Protein AF-0000000066932963 (afdb_homodimer)

Solvent-accessible surface area (backbone atoms only — not comparable to full-atom values): 20801 Å² total; per-residue (Å²): 130,80,77,74,59,51,50,72,52,26,69,69,70,72,72,67,89,48,69,66,39,40,51,54,48,50,48,55,63,64,30,70,66,44,47,55,47,68,68,34,85,58,36,46,62,26,21,72,62,63,48,47,53,71,89,55,20,58,32,15,28,71,58,21,58,42,40,30,86,37,24,34,43,48,87,43,43,34,33,39,27,64,70,16,48,26,24,40,33,44,41,40,38,28,42,22,37,5,62,49,93,52,27,44,20,68,29,56,52,46,28,53,47,54,52,49,36,46,64,12,27,23,60,53,35,93,82,46,52,64,42,70,39,32,43,38,36,40,48,70,44,90,44,62,33,66,40,53,35,29,38,42,25,33,37,77,45,73,58,86,56,32,35,32,22,39,34,35,36,24,42,61,79,50,58,90,96,49,70,62,49,71,24,35,37,38,38,34,35,32,35,38,57,90,60,42,66,56,49,50,52,53,55,52,66,72,98,129,81,79,74,59,52,50,72,52,27,68,68,68,72,72,67,89,47,70,66,40,40,52,52,48,51,48,54,65,64,30,69,66,45,48,54,48,69,70,35,87,59,36,46,61,26,22,72,62,63,48,48,53,72,88,56,20,59,31,15,28,72,57,21,58,42,39,30,88,38,22,33,44,48,86,44,43,35,33,38,27,67,68,15,47,26,24,41,34,43,39,42,38,28,42,23,37,4,63,49,94,54,28,43,19,67,27,56,52,46,27,53,49,54,52,49,36,44,65,13,28,24,60,52,36,93,81,46,51,64,42,69,39,32,44,36,37,40,49,70,44,89,44,63,33,67,41,52,34,30,38,40,25,33,38,76,45,74,57,86,56,34,34,31,20,37,35,36,36,24,43,61,78,52,58,90,95,50,69,64,49,72,24,34,35,37,39,35,34,32,34,38,57,91,60,43,68,55,50,51,52,54,55,53,66,72,98

InterPro domains:
  IPR006683 Thioesterase domain [PF03061] (102-162)
  IPR029069 HotDog domain superfamily [SSF54637] (10-192)
  IPR052061 Post-transcriptional expression and antimicrobial biosynthesis protein [PTHR47260] (10-200)

Sequence (414 aa):
MGSMPSDAETLELYSPDNDFAREVDEHIKNCALAQSLRANPDFVESRPHLKIPEELRSHNLTAGTLAGPGMIVVPPYYFNEKGGKSMVQIFYVGTDVSGHPGIVHGGFLATMLDEGLARCAFPAMQNKVGVTANLNINYLKPTMAGQFLVLRAKTTKVEGRKAWAEGWIESLEVAEGEEPVKLVEASALFVEPKHAKVLKSLYRVTTMGSMPSDAETLELYSPDNDFAREVDEHIKNCALAQSLRANPDFVESRPHLKIPEELRSHNLTAGTLAGPGMIVVPPYYFNEKGGKSMVQIFYVGTDVSGHPGIVHGGFLATMLDEGLARCAFPAMQNKVGVTANLNINYLKPTMAGQFLVLRAKTTKVEGRKAWAEGWIESLEVAEGEEPVKLVEASALFVEPKHAKVLKSLYRVTT

Radius of gyration: 21.41 Å; Cα contacts (8 Å, |Δi|>4): 947; chains: 2; bounding box: 57×60×49 Å

Foldseek 3Di:
DDDQDDQVRQVVQDDAPDDVLVVQVVCQCPPPVNVVLVPDPQKGKGQNLSSDDPVCQCVPVVSHVQEPPQGQNTRWIKIAGPLLFKIKIKTAGGQPQCPPGQFHDVVSVQVVLLVRQLQSWLSNAPLSDWDWPDKFKDFDATDGHGAMKMKMKGWDDDDHQKTKMKIFMWGPDDPVVDDTDTGMIMMTMIGQDPCSVVVSVVVVVVD/DDDQDDQVRQVVQDDAPDDVLVVQVVCQCPPPVNVVLVPDPQKGKGQNLSSDDPVCQCVPVVSHVQEPPQGQNTRWIKIAGPLLFKIKIKTAGGQPQCPPGQFHDVVSVQVVLLVRQLQSWLSNAPLSDWDWPDKFKDFDATDGHGAMKMKMKGWDDDDHQKTKMKIFMWGPDDPVVDDTDTGMIMMTMIGQDPCSVVVSVVVVVVD

Nearest PDB structures (foldseek):
  4ord-assembly1_A  TM=8.844E-01  e=3.166E-07  Danio rerio
  2h4u-assembly1_A  TM=8.742E-01  e=4.080E-07  Homo sapiens
  4k02-assembly1_A  TM=8.615E-01  e=3.758E-06  Arabidopsis thaliana
  3f5o-assembly1_B  TM=8.769E-01  e=4.545E-06  Homo sapiens
  2eis-assembly1_A  TM=8.668E-01  e=5.160E-06  Thermus thermophilus HB8

Secondary structure (DSSP, 8-state):
------HHHHTTT---SSHHHHHHHHHHHHSHHHHHHHH-TTEEEE-GGGGS-HHHHTTBIIIIITBSTTSB-SPPEEEEEGGGSEEEEEEEE-STTEEETTEE-HHHHHHHHHHHHHHHHGGGSTTS--EEEEEEEEE-S--BSSEEEEEEEEEEEEETTEEEEEEEEEES---TTPPPPEEEEEEEEEE--TTHHHHHHHHHS--/------HHHHTTT---SSHHHHHHHHHHHHSHHHHHHHH-TTEEEE-GGGGS-HHHHTTBIIIIITBSTTSB-SPPEEEEEGGGSEEEEEEEE-STTEEETTEE-HHHHHHHHHHHHHHHHGGGSTTS--EEEEEEEEE-S--BSSEEEEEEEEEEEEETTEEEEEEEEEES---TTPPPPEEEEEEEEEE--TTHHHHHHHHHTT-

pLDDT: mean 93.15, std 13.11, range [25.98, 99.0]

Structure (mmCIF, N/CA/C/O backbone):
data_AF-0000000066932963-model_v1
#
loop_
_entity.id
_entity.type
_entity.pdbx_description
1 polymer 'Thioesterase domain-containing protein'
#
loop_
_atom_site.group_PDB
_atom_site.id
_atom_site.type_symbol
_atom_site.label_atom_id
_atom_site.label_alt_id
_atom_site.label_comp_id
_atom_site.label_asym_id
_atom_site.label_entity_id
_atom_site.label_seq_id
_atom_site.pdbx_PDB_ins_code
_atom_site.Cartn_x
_atom_site.Cartn_y
_atom_site.Cartn_z
_atom_site.occupancy
_atom_site.B_iso_or_equiv
_atom_site.auth_seq_id
_atom_site.auth_comp_id
_atom_site.auth_asym_id
_atom_site.auth_atom_id
_atom_site.pdbx_PDB_model_num
ATOM 1 N N . MET A 1 1 ? -20.969 5.715 24.125 1 36.47 1 MET A N 1
ATOM 2 C CA . MET A 1 1 ? -20.078 5.676 22.969 1 36.47 1 MET A CA 1
ATOM 3 C C . MET A 1 1 ? -19.438 7.039 22.734 1 36.47 1 MET A C 1
ATOM 5 O O . MET A 1 1 ? -20.141 8.031 22.531 1 36.47 1 MET A O 1
ATOM 9 N N . GLY A 1 2 ? -18.422 7.379 23.406 1 50.88 2 GLY A N 1
ATOM 10 C CA . GLY A 1 2 ? -17.938 8.75 23.5 1 50.88 2 GLY A CA 1
ATOM 11 C C . GLY A 1 2 ? -17.797 9.422 22.156 1 50.88 2 GLY A C 1
ATOM 12 O O . GLY A 1 2 ? -17.719 8.758 21.125 1 50.88 2 GLY A O 1
ATOM 13 N N . SER A 1 3 ? -18.109 10.727 21.969 1 74.5 3 SER A N 1
ATOM 14 C CA . SER A 1 3 ? -18.094 11.531 20.766 1 74.5 3 SER A CA 1
ATOM 15 C C . SER A 1 3 ? -16.734 11.461 20.078 1 74.5 3 SER A C 1
ATOM 17 O O . SER A 1 3 ? -15.719 11.188 20.734 1 74.5 3 SER A O 1
ATOM 19 N N . MET A 1 4 ? -16.625 11.273 18.703 1 86.94 4 MET A N 1
ATOM 20 C CA . MET A 1 4 ? -15.406 11.336 17.906 1 86.94 4 MET A CA 1
ATOM 21 C C . MET A 1 4 ? -14.562 12.547 18.312 1 86.94 4 MET A C 1
ATOM 23 O O . MET A 1 4 ? -15.07 13.664 18.406 1 86.94 4 MET A O 1
ATOM 27 N N . PRO A 1 5 ? -13.305 12.359 18.703 1 94.19 5 PRO A N 1
ATOM 28 C CA . PRO A 1 5 ? -12.445 13.492 19.062 1 94.19 5 PRO A CA 1
ATOM 29 C C . PRO A 1 5 ? -12.383 14.562 17.984 1 94.19 5 PRO A C 1
ATOM 31 O O . PRO A 1 5 ? -12.43 14.242 16.781 1 94.19 5 PRO A O 1
ATOM 34 N N . SER A 1 6 ? -12.344 15.797 18.406 1 95.44 6 SER A N 1
ATOM 35 C CA . SER A 1 6 ? -12.078 16.906 17.484 1 95.44 6 SER A CA 1
ATOM 36 C C . SER A 1 6 ? -10.641 16.875 16.984 1 95.44 6 SER A C 1
ATOM 38 O O . SER A 1 6 ? -9.812 16.109 17.5 1 95.44 6 SER A O 1
ATOM 40 N N . ASP A 1 7 ? -10.328 17.688 15.953 1 96.31 7 ASP A N 1
ATOM 41 C CA . ASP A 1 7 ? -8.961 17.812 15.461 1 96.31 7 ASP A CA 1
ATOM 42 C C . ASP A 1 7 ? -8.008 18.219 16.594 1 96.31 7 ASP A C 1
ATOM 44 O O . ASP A 1 7 ? -6.961 17.594 16.781 1 96.31 7 ASP A O 1
ATOM 48 N N . ALA A 1 8 ? -8.414 19.219 17.359 1 96.75 8 ALA A N 1
ATOM 49 C CA . ALA A 1 8 ? -7.582 19.719 18.453 1 96.75 8 ALA A CA 1
ATOM 50 C C . ALA A 1 8 ? -7.375 18.641 19.516 1 96.75 8 ALA A C 1
ATOM 52 O O . ALA A 1 8 ? -6.273 18.484 20.047 1 96.75 8 ALA A O 1
ATOM 53 N N . GLU A 1 9 ? -8.359 17.844 19.781 1 97.31 9 GLU A N 1
ATOM 54 C CA . GLU A 1 9 ? -8.289 16.797 20.797 1 97.31 9 GLU A CA 1
ATOM 55 C C . GLU A 1 9 ? -7.34 15.68 20.375 1 97.31 9 GLU A C 1
ATOM 57 O O . GLU A 1 9 ? -6.676 15.07 21.219 1 97.31 9 GLU A O 1
ATOM 62 N N . THR A 1 10 ? -7.266 15.406 19.062 1 97.81 10 THR A N 1
ATOM 63 C CA . THR A 1 10 ? -6.414 14.32 18.594 1 97.81 10 THR A CA 1
ATOM 64 C C . THR A 1 10 ? -4.949 14.609 18.906 1 97.81 10 THR A C 1
ATOM 66 O O . THR A 1 10 ? -4.145 13.688 19.047 1 97.81 10 THR A O 1
ATOM 69 N N . LEU A 1 11 ? -4.57 15.883 19.047 1 97.62 11 LEU A N 1
ATOM 70 C CA . LEU A 1 11 ? -3.186 16.281 19.266 1 97.62 11 LEU A CA 1
ATOM 71 C C . LEU A 1 11 ? -2.746 15.922 20.688 1 97.62 11 LEU A C 1
ATOM 73 O O . LEU A 1 11 ? -1.549 15.906 20.984 1 97.62 11 LEU A O 1
ATOM 77 N N . GLU A 1 12 ? -3.725 15.531 21.516 1 96.81 12 GLU A N 1
ATOM 78 C CA . GLU A 1 12 ? -3.436 15.258 22.922 1 96.81 12 GLU A CA 1
ATOM 79 C C . GLU A 1 12 ? -3.588 13.773 23.25 1 96.81 12 GLU A C 1
ATOM 81 O O . GLU A 1 12 ? -3.334 13.352 24.375 1 96.81 12 GLU A O 1
ATOM 86 N N . LEU A 1 13 ? -3.973 13.023 22.25 1 96.25 13 LEU A N 1
ATOM 87 C CA . LEU A 1 13 ? -4.383 11.648 22.516 1 96.25 13 LEU A CA 1
ATOM 88 C C . LEU A 1 13 ? -3.184 10.703 22.469 1 96.25 13 LEU A C 1
ATOM 90 O O . LEU A 1 13 ? -3.238 9.594 23 1 96.25 13 LEU A O 1
ATOM 94 N N . TYR A 1 14 ? -2.125 11.102 21.781 1 96.81 14 TYR A N 1
ATOM 95 C CA . TYR A 1 14 ? -0.984 10.219 21.594 1 96.81 14 TYR A CA 1
ATOM 96 C C . TYR A 1 14 ? 0.05 10.414 22.688 1 96.81 14 TYR A C 1
ATOM 98 O O . TYR A 1 14 ? 0.405 11.555 23.016 1 96.81 14 TYR A O 1
ATOM 106 N N . SER A 1 15 ? 0.501 9.312 23.266 1 96 15 SER A N 1
ATOM 107 C CA . SER A 1 15 ? 1.635 9.273 24.188 1 96 15 SER A CA 1
ATOM 108 C C . SER A 1 15 ? 2.67 8.242 23.75 1 96 15 SER A C 1
ATOM 110 O O . SER A 1 15 ? 2.35 7.062 23.594 1 96 15 SER A O 1
ATOM 112 N N . PRO A 1 16 ? 3.885 8.719 23.516 1 96.56 16 PRO A N 1
ATOM 113 C CA . PRO A 1 16 ? 4.914 7.762 23.094 1 96.56 16 PRO A CA 1
ATOM 114 C C . PRO A 1 16 ? 5.152 6.664 24.125 1 96.56 16 PRO A C 1
ATOM 116 O O . PRO A 1 16 ? 5.105 6.922 25.328 1 96.56 16 PRO A O 1
ATOM 119 N N . ASP A 1 17 ? 5.387 5.484 23.625 1 93.75 17 ASP A N 1
ATOM 120 C CA . ASP A 1 17 ? 5.531 4.355 24.531 1 93.75 17 ASP A CA 1
ATOM 121 C C . ASP A 1 17 ? 6.996 3.957 24.688 1 93.75 17 ASP A C 1
ATOM 123 O O . ASP A 1 17 ? 7.312 2.957 25.344 1 93.75 17 ASP A O 1
ATOM 127 N N . ASN A 1 18 ? 7.941 4.621 24.078 1 96.56 18 ASN A N 1
ATOM 128 C CA . ASN A 1 18 ? 9.383 4.434 24.203 1 96.56 18 ASN A CA 1
ATOM 129 C C . ASN A 1 18 ? 10.148 5.707 23.859 1 96.56 18 ASN A C 1
ATOM 131 O O . ASN A 1 18 ? 9.562 6.672 23.359 1 96.56 18 ASN A O 1
ATOM 135 N N . ASP A 1 19 ? 11.43 5.742 24.125 1 97.56 19 ASP A N 1
ATOM 136 C CA . ASP A 1 19 ? 12.258 6.934 23.969 1 97.56 19 ASP A CA 1
ATOM 137 C C . ASP A 1 19 ? 12.383 7.336 22.5 1 97.56 19 ASP A C 1
ATOM 13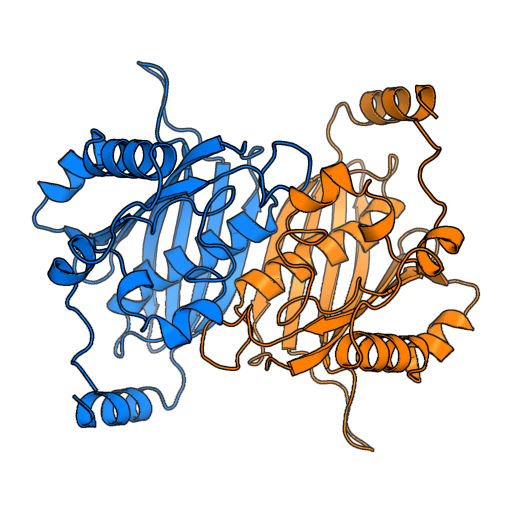9 O O . ASP A 1 19 ? 12.352 8.523 22.172 1 97.56 19 ASP A O 1
ATOM 143 N N . PHE A 1 20 ? 12.555 6.375 21.688 1 98 20 PHE A N 1
ATOM 144 C CA . PHE A 1 20 ? 12.711 6.688 20.266 1 98 20 PHE A CA 1
ATOM 145 C C . PHE A 1 20 ? 11.461 7.355 19.719 1 98 20 PHE A C 1
ATOM 147 O O . PHE A 1 20 ? 11.547 8.367 19.016 1 98 20 PHE A O 1
ATOM 154 N N . ALA A 1 21 ? 10.305 6.805 20 1 98.31 21 ALA A N 1
ATOM 155 C CA . ALA A 1 21 ? 9.039 7.387 19.562 1 98.31 21 ALA A CA 1
ATOM 156 C C . ALA A 1 21 ? 8.891 8.812 20.094 1 98.31 21 ALA A C 1
ATOM 158 O O . ALA A 1 21 ? 8.391 9.695 19.375 1 98.31 21 ALA A O 1
ATOM 159 N N . ARG A 1 22 ? 9.25 9 21.312 1 98.31 22 ARG A N 1
ATOM 160 C CA . ARG A 1 22 ? 9.203 10.344 21.891 1 98.31 22 ARG A CA 1
ATOM 161 C C . ARG A 1 22 ? 10.078 11.312 21.094 1 98.31 22 ARG A C 1
ATOM 163 O O . ARG A 1 22 ? 9.656 12.43 20.781 1 98.31 22 ARG A O 1
ATOM 170 N N . GLU A 1 23 ? 11.266 10.852 20.797 1 98.38 23 GLU A N 1
ATOM 171 C CA . GLU A 1 23 ? 12.195 11.68 20.031 1 98.38 23 GLU A CA 1
ATOM 172 C C . GLU A 1 23 ? 11.633 12.008 18.656 1 98.38 23 GLU A C 1
ATOM 174 O O . GLU A 1 23 ? 11.711 13.148 18.188 1 98.38 23 GLU A O 1
ATOM 179 N N . VAL A 1 24 ? 11.109 11.008 18 1 98.44 24 VAL A N 1
ATOM 180 C CA . VAL A 1 24 ? 10.523 11.18 16.672 1 98.44 24 VAL A CA 1
ATOM 181 C C . VAL A 1 24 ? 9.359 12.172 16.75 1 98.44 24 VAL A C 1
ATOM 183 O O . VAL A 1 24 ? 9.289 13.109 15.953 1 98.44 24 VAL A O 1
ATOM 186 N N . ASP A 1 25 ? 8.5 11.969 17.719 1 98.62 25 ASP A N 1
ATOM 187 C CA . ASP A 1 25 ? 7.32 12.812 17.875 1 98.62 25 ASP A CA 1
ATOM 188 C C . ASP A 1 25 ? 7.715 14.266 18.141 1 98.62 25 ASP A C 1
ATOM 190 O O . ASP A 1 25 ? 7.156 15.188 17.547 1 98.62 25 ASP A O 1
ATOM 194 N N . GLU A 1 26 ? 8.641 14.469 19 1 98.31 26 GLU A N 1
ATOM 195 C CA . GLU A 1 26 ? 9.102 15.812 19.344 1 98.31 26 GLU A CA 1
ATOM 196 C C . GLU A 1 26 ? 9.758 16.5 18.156 1 98.31 26 GLU A C 1
ATOM 198 O O . GLU A 1 26 ? 9.594 17.703 17.953 1 98.31 26 GLU A O 1
ATOM 203 N N . HIS A 1 27 ? 10.531 15.68 17.422 1 98.19 27 HIS A N 1
ATOM 204 C CA . HIS A 1 27 ? 11.172 16.25 16.25 1 98.19 27 HIS A CA 1
ATOM 205 C C . HIS A 1 27 ? 10.141 16.734 15.242 1 98.19 27 HIS A C 1
ATOM 207 O O . HIS A 1 27 ? 10.266 17.844 14.719 1 98.19 27 HIS A O 1
ATOM 213 N N . ILE A 1 28 ? 9.086 15.977 14.953 1 98.31 28 ILE A N 1
ATOM 214 C CA . ILE A 1 28 ? 8.047 16.359 14.008 1 98.31 28 ILE A CA 1
ATOM 215 C C . ILE A 1 28 ? 7.293 17.594 14.531 1 98.31 28 ILE A C 1
ATOM 217 O O . ILE A 1 28 ? 7.109 18.562 13.812 1 98.31 28 ILE A O 1
ATOM 221 N N . LYS A 1 29 ? 6.926 17.5 15.773 1 97.75 29 LYS A N 1
ATOM 222 C CA . LYS A 1 29 ? 6.141 18.562 16.406 1 97.75 29 LYS A CA 1
ATOM 223 C C . LYS A 1 29 ? 6.867 19.906 16.328 1 97.75 29 LYS A C 1
ATOM 225 O O . LYS A 1 29 ? 6.238 20.953 16.172 1 97.75 29 LYS A O 1
ATOM 230 N N . ASN A 1 30 ? 8.172 19.844 16.375 1 97.44 30 ASN A N 1
ATOM 231 C CA . ASN A 1 30 ? 8.922 21.078 16.594 1 97.44 30 ASN A CA 1
ATOM 232 C C . ASN A 1 30 ? 9.727 21.469 15.352 1 97.44 30 ASN A C 1
ATOM 234 O O . ASN A 1 30 ? 10.422 22.484 15.352 1 97.44 30 ASN A O 1
ATOM 238 N N . CYS A 1 31 ? 9.695 20.641 14.32 1 97 31 CYS A N 1
ATOM 239 C CA . CYS A 1 31 ? 10.469 21 13.133 1 97 31 CYS A CA 1
ATOM 240 C C . CYS A 1 31 ? 9.953 22.297 12.516 1 97 31 CYS A C 1
ATOM 242 O O . CYS A 1 31 ? 8.82 22.703 12.781 1 97 31 CYS A O 1
ATOM 244 N N . ALA A 1 32 ? 10.781 22.938 11.695 1 95.62 32 ALA A N 1
ATOM 245 C CA . ALA A 1 32 ? 10.484 24.25 11.141 1 95.62 32 ALA A CA 1
ATOM 246 C C . ALA A 1 32 ? 9.203 24.219 10.305 1 95.62 32 ALA A C 1
ATOM 248 O O . ALA A 1 32 ? 8.383 25.141 10.383 1 95.62 32 ALA A O 1
ATOM 249 N N . LEU A 1 33 ? 9 23.172 9.57 1 97.06 33 LEU A N 1
ATOM 250 C CA . LEU A 1 33 ? 7.82 23.062 8.719 1 97.06 33 LEU A CA 1
ATOM 251 C C . LEU A 1 33 ? 6.547 23 9.555 1 97.06 33 LEU A C 1
ATOM 253 O O . LEU A 1 33 ? 5.59 23.734 9.289 1 97.06 33 LEU A O 1
ATOM 257 N N . ALA A 1 34 ? 6.535 22.203 10.555 1 98.31 34 ALA A N 1
ATOM 258 C CA . ALA A 1 34 ? 5.367 22.078 11.422 1 98.31 34 ALA A CA 1
ATOM 259 C C . ALA A 1 34 ? 5.043 23.406 12.094 1 98.31 34 ALA A C 1
ATOM 261 O O . ALA A 1 34 ? 3.881 23.828 12.148 1 98.31 34 ALA A O 1
ATOM 262 N N . GLN A 1 35 ? 6.043 24.062 12.562 1 98 35 GLN A N 1
ATOM 263 C CA . GLN A 1 35 ? 5.84 25.344 13.234 1 98 35 GLN A CA 1
ATOM 264 C C . GLN A 1 35 ? 5.262 26.375 12.266 1 98 35 GLN A C 1
ATOM 266 O O . GLN A 1 35 ? 4.359 27.141 12.633 1 98 35 GLN A O 1
ATOM 271 N N . SER A 1 36 ? 5.832 26.391 11.078 1 97.81 36 SER A N 1
ATOM 272 C CA . SER A 1 36 ? 5.344 27.328 10.078 1 97.81 36 SER A CA 1
ATOM 273 C C . SER A 1 36 ? 3.881 27.062 9.734 1 97.81 36 SER A C 1
ATOM 275 O O . SER A 1 36 ? 3.09 28 9.602 1 97.81 36 SER A O 1
ATOM 277 N N . LEU A 1 37 ? 3.502 25.812 9.578 1 98.5 37 LEU A N 1
ATOM 278 C CA . LEU A 1 37 ? 2.133 25.438 9.242 1 98.5 37 LEU A CA 1
ATOM 279 C C . LEU A 1 37 ? 1.19 25.734 10.406 1 98.5 37 LEU A C 1
ATOM 281 O O . LEU A 1 37 ? 0.056 26.172 10.195 1 98.5 37 LEU A O 1
ATOM 285 N N . ARG A 1 38 ? 1.659 25.516 11.586 1 98 38 ARG A N 1
ATOM 286 C CA . ARG A 1 38 ? 0.871 25.766 12.789 1 98 38 ARG A CA 1
ATOM 287 C C . ARG A 1 38 ? 0.583 27.25 12.961 1 98 38 ARG A C 1
ATOM 289 O O . ARG A 1 38 ? -0.478 27.625 13.453 1 98 38 ARG A O 1
ATOM 296 N N . ALA A 1 39 ? 1.45 28.062 12.508 1 98.19 39 ALA A N 1
ATOM 297 C CA . ALA A 1 39 ? 1.317 29.516 12.625 1 98.19 39 ALA A CA 1
ATOM 298 C C . ALA A 1 39 ? 0.409 30.078 11.531 1 98.19 39 ALA A C 1
ATOM 300 O O . ALA A 1 39 ? -0 31.234 11.586 1 98.19 39 ALA A O 1
ATOM 301 N N . ASN A 1 40 ? 0.181 29.312 10.492 1 98.19 40 ASN A N 1
ATOM 302 C CA . ASN A 1 40 ? -0.688 29.734 9.398 1 98.19 40 ASN A CA 1
ATOM 303 C C . ASN A 1 40 ? -2.156 29.453 9.711 1 98.19 40 ASN A C 1
ATOM 305 O O . ASN A 1 40 ? -2.574 28.297 9.789 1 98.19 40 ASN A O 1
ATOM 309 N N . PRO A 1 41 ? -2.996 30.438 9.914 1 97.62 41 PRO A N 1
ATOM 310 C CA . PRO A 1 41 ? -4.379 30.266 10.359 1 97.62 41 PRO A CA 1
ATOM 311 C C . PRO A 1 41 ? -5.234 29.516 9.328 1 97.62 41 PRO A C 1
ATOM 313 O O . PRO A 1 41 ? -6.348 29.094 9.641 1 97.62 41 PRO A O 1
ATOM 316 N N . ASP A 1 42 ? -4.766 29.375 8.156 1 98 42 ASP A N 1
ATOM 317 C CA . ASP A 1 42 ? -5.52 28.672 7.121 1 98 42 ASP A CA 1
ATOM 318 C C . ASP A 1 42 ? -5.414 27.172 7.289 1 98 42 ASP A C 1
ATOM 320 O O . ASP A 1 42 ? -6.168 26.406 6.672 1 98 42 ASP A O 1
ATOM 324 N N . PHE A 1 43 ? -4.48 26.719 8.039 1 98.62 43 PHE A N 1
ATOM 325 C CA . PHE A 1 43 ? -4.25 25.297 8.211 1 98.62 43 PHE A CA 1
ATOM 326 C C . PHE A 1 43 ? -4.75 24.828 9.578 1 98.62 43 PHE A C 1
ATOM 328 O O . PHE A 1 43 ? -4.648 25.562 10.562 1 98.62 43 PHE A O 1
ATOM 335 N N . VAL A 1 44 ? -5.273 23.625 9.586 1 98.31 44 VAL A N 1
ATOM 336 C CA . VAL A 1 44 ? -5.715 22.984 10.812 1 98.31 44 VAL A CA 1
ATOM 337 C C . VAL A 1 44 ? -4.875 21.734 11.078 1 98.31 44 VAL A C 1
ATOM 339 O O . VAL A 1 44 ? -4.797 20.844 10.227 1 98.31 44 VAL A O 1
ATOM 342 N N . GLU A 1 45 ? -4.262 21.719 12.211 1 98.56 45 GLU A N 1
ATOM 343 C CA . GLU A 1 45 ? -3.428 20.594 12.633 1 98.56 45 GLU A CA 1
ATOM 344 C C . GLU A 1 45 ? -4.266 19.5 13.281 1 98.56 45 GLU A C 1
ATOM 346 O O . GLU A 1 45 ? -5.188 19.781 14.047 1 98.56 45 GLU A O 1
ATOM 351 N N . SER A 1 46 ? -3.99 18.266 12.984 1 98.5 46 SER A N 1
ATOM 352 C CA . SER A 1 46 ? -4.676 17.141 13.602 1 98.5 46 SER A CA 1
ATOM 353 C C . SER A 1 46 ? -3.863 15.852 13.469 1 98.5 46 SER A C 1
ATOM 355 O O . SER A 1 46 ? -2.83 15.836 12.797 1 98.5 46 SER A O 1
ATOM 357 N N . ARG A 1 47 ? -4.242 14.812 14.172 1 98.25 47 ARG A N 1
ATOM 358 C CA . ARG A 1 47 ? -3.846 13.422 13.969 1 98.25 47 ARG A CA 1
ATOM 359 C C . ARG A 1 47 ? -5.062 12.531 13.727 1 98.25 47 ARG A C 1
ATOM 361 O O . ARG A 1 47 ? -5.5 11.812 14.625 1 98.25 47 ARG A O 1
ATOM 368 N N . PRO A 1 48 ? -5.473 12.469 12.523 1 96.88 48 PRO A N 1
ATOM 369 C CA . PRO A 1 48 ? -6.789 11.891 12.227 1 96.88 48 PRO A CA 1
ATOM 370 C C . PRO A 1 48 ? -6.867 10.406 12.555 1 96.88 48 PRO A C 1
ATOM 372 O O . PRO A 1 48 ? -7.949 9.883 12.836 1 96.88 48 PRO A O 1
ATOM 375 N N . HIS A 1 49 ? -5.762 9.695 12.539 1 96.75 49 HIS A N 1
ATOM 376 C CA . HIS A 1 49 ? -5.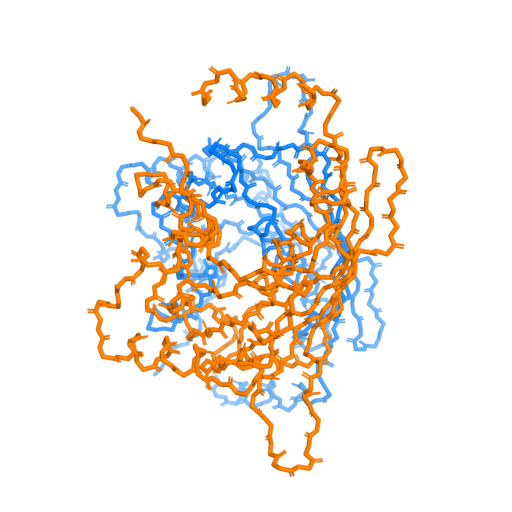762 8.273 12.867 1 96.75 49 HIS A CA 1
ATOM 377 C C . HIS A 1 49 ? -6.234 8.039 14.297 1 96.75 49 HIS A C 1
ATOM 379 O O . HIS A 1 49 ? -6.73 6.957 14.617 1 96.75 49 HIS A O 1
ATOM 385 N N . LEU A 1 50 ? -6.129 9.062 15.109 1 96.88 50 LEU A N 1
ATOM 386 C CA . LEU A 1 50 ? -6.473 8.93 16.516 1 96.88 50 LEU A CA 1
ATOM 387 C C . LEU A 1 50 ? -7.961 9.188 16.734 1 96.88 50 LEU A C 1
ATOM 389 O O . LEU A 1 50 ? -8.461 9.047 17.859 1 96.88 50 LEU A O 1
ATOM 393 N N . LYS A 1 51 ? -8.688 9.508 15.68 1 95.5 51 LYS A N 1
ATOM 394 C CA . LYS A 1 51 ? -10.148 9.594 15.766 1 95.5 51 LYS A CA 1
ATOM 395 C C . LYS A 1 51 ? -10.781 8.203 15.734 1 95.5 51 LYS A C 1
ATOM 397 O O . LYS A 1 51 ? -11.945 8.039 16.109 1 95.5 51 LYS A O 1
ATOM 402 N N . ILE A 1 52 ? -10.023 7.27 15.219 1 93.81 52 ILE A N 1
ATOM 403 C CA . ILE A 1 52 ? -10.492 5.891 15.188 1 93.81 52 ILE A CA 1
ATOM 404 C C . ILE A 1 52 ? -10.391 5.277 16.578 1 93.81 52 ILE A C 1
ATOM 406 O O . ILE A 1 52 ? -9.32 5.285 17.188 1 93.81 52 ILE A O 1
ATOM 410 N N . PRO A 1 53 ? -11.461 4.738 17.047 1 91.88 53 PRO A N 1
ATOM 411 C CA . PRO A 1 53 ? -11.398 4.09 18.359 1 91.88 53 PRO A CA 1
ATOM 412 C C . PRO A 1 53 ? -10.336 2.99 18.422 1 91.88 53 PRO A C 1
ATOM 414 O O . PRO A 1 53 ? -10.125 2.275 17.438 1 91.88 53 PRO A O 1
ATOM 417 N N . GLU A 1 54 ? -9.719 2.906 19.578 1 87.88 54 GLU A N 1
ATOM 418 C CA . GLU A 1 54 ? -8.586 2.006 19.781 1 87.88 54 GLU A CA 1
ATOM 419 C C . GLU A 1 54 ? -8.938 0.579 19.375 1 87.88 54 GLU A C 1
ATOM 421 O O . GLU A 1 54 ? -8.141 -0.101 18.719 1 87.88 54 GLU A O 1
ATOM 426 N N . GLU A 1 55 ? -10.094 0.095 19.734 1 88.31 55 GLU A N 1
ATOM 427 C CA . GLU A 1 55 ? -10.531 -1.271 19.469 1 88.31 55 GLU A CA 1
ATOM 428 C C . GLU A 1 55 ? -10.625 -1.531 17.969 1 88.31 55 GLU A C 1
ATOM 430 O O . GLU A 1 55 ? -10.414 -2.656 17.516 1 88.31 55 GLU A O 1
ATOM 435 N N . LEU A 1 56 ? -10.836 -0.441 17.203 1 91.25 56 LEU A N 1
ATOM 436 C CA . LEU A 1 56 ? -11 -0.577 15.766 1 91.25 56 LEU A CA 1
ATOM 437 C C . LEU A 1 56 ? -9.68 -0.348 15.039 1 91.25 56 LEU A C 1
ATOM 439 O O . LEU A 1 56 ? -9.492 -0.816 13.914 1 91.25 56 LEU A O 1
ATOM 443 N N . ARG A 1 57 ? -8.719 0.296 15.648 1 91.56 57 ARG A N 1
ATOM 444 C CA . ARG A 1 57 ? -7.461 0.659 15.016 1 91.56 57 ARG A CA 1
ATOM 445 C C . ARG A 1 57 ? -6.648 -0.583 14.656 1 91.56 57 ARG A C 1
ATOM 447 O O . ARG A 1 57 ? -5.953 -0.605 13.641 1 91.56 57 ARG A O 1
ATOM 454 N N . SER A 1 58 ? -6.816 -1.596 15.5 1 90.44 58 SER A N 1
ATOM 455 C CA . SER A 1 58 ? -6.02 -2.797 15.273 1 90.44 58 SER A CA 1
ATOM 456 C C . SER A 1 58 ? -6.398 -3.475 13.961 1 90.44 58 SER A C 1
ATOM 458 O O . SER A 1 58 ? -5.648 -4.301 13.445 1 90.44 58 SER A O 1
ATOM 460 N N . HIS A 1 59 ? -7.539 -3.084 13.414 1 94.19 59 HIS A N 1
ATOM 461 C CA . HIS A 1 59 ? -8 -3.697 12.18 1 94.19 59 HIS A CA 1
ATOM 462 C C . HIS A 1 59 ? -7.852 -2.74 11 1 94.19 59 HIS A C 1
ATOM 464 O O . HIS A 1 59 ? -8.312 -3.033 9.891 1 94.19 59 HIS A O 1
ATOM 470 N N . ASN A 1 60 ? -7.277 -1.618 11.305 1 97.31 60 ASN A N 1
ATOM 471 C CA . ASN A 1 60 ? -7.02 -0.602 10.289 1 97.31 60 ASN A CA 1
ATOM 472 C C . ASN A 1 60 ? -5.578 -0.663 9.789 1 97.31 60 ASN A C 1
ATOM 474 O O . ASN A 1 60 ? -4.641 -0.726 10.594 1 97.31 60 ASN A O 1
ATOM 478 N N . LEU A 1 61 ? -5.379 -0.594 8.516 1 98.19 61 LEU A N 1
ATOM 479 C CA . LEU A 1 61 ? -4.059 -0.786 7.922 1 98.19 61 LEU A CA 1
ATOM 480 C C . LEU A 1 61 ? -3.074 0.255 8.438 1 98.19 61 LEU A C 1
ATOM 482 O O . LEU A 1 61 ? -2.082 -0.09 9.086 1 98.19 61 LEU A O 1
ATOM 486 N N . THR A 1 62 ? -3.395 1.571 8.312 1 98.19 62 THR A N 1
ATOM 487 C CA . THR A 1 62 ? -2.414 2.613 8.602 1 98.19 62 THR A CA 1
ATOM 488 C C . THR A 1 62 ? -2.463 3.016 10.07 1 98.19 62 THR A C 1
ATOM 490 O O . THR A 1 62 ? -1.439 3.375 10.656 1 98.19 62 THR A O 1
ATOM 493 N N . ALA A 1 63 ? -3.68 2.893 10.672 1 97.38 63 ALA A N 1
ATOM 494 C CA . ALA A 1 63 ? -3.82 3.342 12.055 1 97.38 63 ALA A CA 1
ATOM 495 C C . ALA A 1 63 ? -3.445 2.232 13.031 1 97.38 63 ALA A C 1
ATOM 497 O O . ALA A 1 63 ? -3.248 2.488 14.219 1 97.38 63 ALA A O 1
ATOM 498 N N . GLY A 1 64 ? -3.311 1.031 12.539 1 96.69 64 GLY A N 1
ATOM 499 C CA . GLY A 1 64 ? -3.033 -0.091 13.422 1 96.69 64 GLY A CA 1
ATOM 500 C C . GLY A 1 64 ? -1.913 -0.982 12.922 1 96.69 64 GLY A C 1
ATOM 501 O O . GLY A 1 64 ? -0.788 -0.915 13.414 1 96.69 64 GLY A O 1
ATOM 502 N N . THR A 1 65 ? -2.16 -1.674 11.859 1 97.25 65 THR A N 1
ATOM 503 C CA . THR A 1 65 ? -1.271 -2.713 11.352 1 97.25 65 THR A CA 1
ATOM 504 C C . THR A 1 65 ? 0.106 -2.137 11.031 1 97.25 65 THR A C 1
ATOM 506 O O . THR A 1 65 ? 1.129 -2.752 11.344 1 97.25 65 THR A O 1
ATOM 509 N N . LEU A 1 66 ? 0.111 -0.934 10.445 1 98.19 66 LEU A N 1
ATOM 510 C CA . LEU A 1 66 ? 1.374 -0.337 10.023 1 98.19 66 LEU A CA 1
ATOM 511 C C . LEU A 1 66 ? 1.838 0.716 11.023 1 98.19 66 LEU A C 1
ATOM 513 O O . LEU A 1 66 ? 2.766 1.479 10.742 1 98.19 66 LEU A O 1
ATOM 517 N N . ALA A 1 67 ? 1.146 0.767 12.164 1 97.25 67 ALA A N 1
ATOM 518 C CA . ALA A 1 67 ? 1.52 1.729 13.195 1 97.25 67 ALA A CA 1
ATOM 519 C C . ALA A 1 67 ? 2.42 1.084 14.25 1 97.25 67 ALA A C 1
ATOM 521 O O . ALA A 1 67 ? 2.133 -0.014 14.727 1 97.25 67 ALA A O 1
ATOM 522 N N . GLY A 1 68 ? 3.568 1.724 14.57 1 95.62 68 GLY A N 1
ATOM 523 C CA . GLY A 1 68 ? 4.422 1.242 15.641 1 95.62 68 GLY A CA 1
ATOM 524 C C . GLY A 1 68 ? 5.895 1.226 15.273 1 95.62 68 GLY A C 1
ATOM 525 O O . GLY A 1 68 ? 6.273 1.694 14.195 1 95.62 68 GLY A O 1
ATOM 526 N N . PRO A 1 69 ? 6.672 0.623 16.156 1 94.81 69 PRO A N 1
ATOM 527 C CA . PRO A 1 69 ? 8.117 0.599 15.922 1 94.81 69 PRO A CA 1
ATOM 528 C C . PRO A 1 69 ? 8.484 -0.055 14.586 1 94.81 69 PRO A C 1
ATOM 530 O O . PRO A 1 69 ? 7.918 -1.089 14.227 1 94.81 69 PRO A O 1
ATOM 533 N N . GLY A 1 70 ? 9.359 0.542 13.828 1 96.31 70 GLY A N 1
ATOM 534 C CA . GLY A 1 70 ? 9.859 0.015 12.57 1 96.31 70 GLY A CA 1
ATOM 535 C C . GLY A 1 70 ? 8.953 0.325 11.391 1 96.31 70 GLY A C 1
ATOM 536 O O . GLY A 1 70 ? 9.281 0.008 10.242 1 96.31 70 GLY A O 1
ATOM 537 N N . MET A 1 71 ? 7.809 0.889 11.672 1 98.06 71 MET A N 1
ATOM 538 C CA . MET A 1 71 ? 6.824 1.213 10.648 1 98.06 71 MET A CA 1
ATOM 539 C C . MET A 1 71 ? 6.465 2.695 10.68 1 98.06 71 MET A C 1
ATOM 541 O O . MET A 1 71 ? 7.332 3.551 10.5 1 98.06 71 MET A O 1
ATOM 545 N N . ILE A 1 72 ? 5.18 3.059 10.781 1 98.56 72 ILE A N 1
ATOM 546 C CA . ILE A 1 72 ? 4.82 4.434 11.102 1 98.56 72 ILE A CA 1
ATOM 547 C C . ILE A 1 72 ? 4.992 4.68 12.602 1 98.56 72 ILE A C 1
ATOM 549 O O . ILE A 1 72 ? 4.094 4.379 13.391 1 98.56 72 ILE A O 1
ATOM 553 N N . VAL A 1 73 ? 6.066 5.238 12.938 1 98.44 73 VAL A N 1
ATOM 554 C CA . VAL A 1 73 ? 6.578 5.148 14.297 1 98.44 73 VAL A CA 1
ATOM 555 C C . VAL A 1 73 ? 5.652 5.906 15.25 1 98.44 73 VAL A C 1
ATOM 557 O O . VAL A 1 73 ? 5.422 5.473 16.375 1 98.44 73 VAL A O 1
ATOM 560 N N . VAL A 1 74 ? 5.145 7.031 14.891 1 98.62 74 VAL A N 1
ATOM 561 C CA . VAL A 1 74 ? 4.164 7.824 15.617 1 98.62 74 VAL A CA 1
ATOM 562 C C . VAL A 1 74 ? 3.014 8.211 14.695 1 98.62 74 VAL A C 1
ATOM 564 O O . VAL A 1 74 ? 3.195 8.312 13.477 1 98.62 74 VAL A O 1
ATOM 567 N N . PRO A 1 75 ? 1.781 8.328 15.25 1 98.44 75 PRO A N 1
ATOM 568 C CA . PRO A 1 75 ? 0.723 8.797 14.352 1 98.44 75 PRO A CA 1
ATOM 569 C C . PRO A 1 75 ? 1.104 10.078 13.609 1 98.44 75 PRO A C 1
ATOM 571 O O . PRO A 1 75 ? 1.517 11.062 14.234 1 98.44 75 PRO A O 1
ATOM 574 N N . PRO A 1 76 ? 0.97 10.078 12.328 1 98.75 76 PRO A N 1
ATOM 575 C CA . PRO A 1 76 ? 1.388 11.234 11.531 1 98.75 76 PRO A CA 1
ATOM 576 C C . PRO A 1 76 ? 0.653 12.516 11.922 1 98.75 76 PRO A C 1
ATOM 578 O O . PRO A 1 76 ? -0.485 12.461 12.398 1 98.75 76 PRO A O 1
ATOM 581 N N . TYR A 1 77 ? 1.316 13.648 11.742 1 98.75 77 TYR A N 1
ATOM 582 C CA . TYR A 1 77 ? 0.686 14.961 11.836 1 98.75 77 TYR A CA 1
ATOM 583 C C . TYR A 1 77 ? 0.116 15.391 10.484 1 98.75 77 TYR A C 1
ATOM 585 O O . TYR A 1 77 ? 0.779 15.258 9.453 1 98.75 77 TYR A O 1
ATOM 593 N N . TYR A 1 78 ? -1.058 15.836 10.555 1 98.81 78 TYR A N 1
ATOM 594 C CA . TYR A 1 78 ? -1.698 16.422 9.375 1 98.81 78 TYR A CA 1
ATOM 595 C C . TYR A 1 78 ? -1.935 17.906 9.57 1 98.81 78 TYR A C 1
ATOM 597 O O . TYR A 1 78 ? -2.316 18.344 10.656 1 98.81 78 TYR A O 1
ATOM 605 N N . PHE A 1 79 ? -1.694 18.625 8.531 1 98.88 79 PHE A N 1
ATOM 606 C CA . PHE A 1 79 ? -2.092 20.016 8.391 1 98.88 79 PHE A CA 1
ATOM 607 C C . PHE A 1 79 ? -2.979 20.203 7.164 1 98.88 79 PHE A C 1
ATOM 609 O O . PHE A 1 79 ? -2.492 20.188 6.031 1 98.88 79 PHE A O 1
ATOM 616 N N . ASN A 1 80 ? -4.25 20.328 7.426 1 98.62 80 ASN A N 1
ATOM 617 C CA . ASN A 1 80 ? -5.211 20.484 6.34 1 98.62 80 ASN A CA 1
ATOM 618 C C . ASN A 1 80 ? -5.57 21.953 6.129 1 98.62 80 ASN A C 1
ATOM 620 O O . ASN A 1 80 ? -5.949 22.656 7.074 1 98.62 80 ASN A O 1
ATOM 624 N N . GLU A 1 81 ? -5.402 22.375 4.934 1 98.56 81 GLU A N 1
ATOM 625 C CA . GLU A 1 81 ? -5.879 23.719 4.594 1 98.56 81 GLU A CA 1
ATOM 626 C C . GLU A 1 81 ? -7.402 23.781 4.578 1 98.56 81 GLU A C 1
ATOM 628 O O . GLU A 1 81 ? -8.055 22.828 4.125 1 98.56 81 GLU A O 1
ATOM 633 N N . LYS A 1 82 ? -7.898 24.828 5.027 1 94.38 82 LYS A N 1
ATOM 634 C CA . LYS A 1 82 ? -9.344 25.016 5.043 1 94.38 82 LYS A CA 1
ATOM 635 C C . LYS A 1 82 ? -9.945 24.75 3.662 1 94.38 82 LYS A C 1
ATOM 637 O O . LYS A 1 82 ? -9.367 25.141 2.646 1 94.38 82 LYS A O 1
ATOM 642 N N . GLY A 1 83 ? -11.102 24.078 3.664 1 93.94 83 GLY A N 1
ATOM 643 C CA . GLY A 1 83 ? -11.836 23.812 2.438 1 93.94 83 GLY A CA 1
ATOM 644 C C . GLY A 1 83 ? -11.281 22.641 1.646 1 93.94 83 GLY A C 1
ATOM 645 O O . GLY A 1 83 ? -11.789 22.312 0.578 1 93.94 83 GLY A O 1
ATOM 646 N N . GLY A 1 84 ? -10.227 22.078 2.098 1 96.5 84 GLY A N 1
ATOM 647 C CA . GLY A 1 84 ? -9.672 20.906 1.422 1 96.5 84 GLY A CA 1
ATOM 648 C C . GLY A 1 84 ? -8.844 21.266 0.204 1 96.5 84 GLY A C 1
ATOM 649 O O . GLY A 1 84 ? -8.797 20.516 -0.768 1 96.5 84 GLY A O 1
ATOM 650 N N . LYS A 1 85 ? -8.211 22.406 0.256 1 97.5 85 LYS A N 1
ATOM 651 C CA . LYS A 1 85 ? -7.43 22.891 -0.878 1 97.5 85 LYS A CA 1
ATOM 652 C C . LYS A 1 85 ? -6.074 22.188 -0.944 1 97.5 85 LYS A C 1
ATOM 654 O O . LYS A 1 85 ? -5.586 21.859 -2.029 1 97.5 85 LYS A O 1
ATOM 659 N N . SER A 1 86 ? -5.551 22.062 0.191 1 98.81 86 SER A N 1
ATOM 660 C CA . SER A 1 86 ? -4.242 21.422 0.267 1 98.81 86 SER A CA 1
ATOM 661 C C . SER A 1 86 ? -4.027 20.781 1.631 1 98.81 86 SER A C 1
ATOM 663 O O . SER A 1 86 ? -4.793 21.016 2.564 1 98.81 86 SER A O 1
ATOM 665 N N . MET A 1 87 ? -3.057 19.953 1.701 1 98.88 87 MET A N 1
ATOM 666 C CA . MET A 1 87 ? -2.736 19.219 2.924 1 98.88 87 MET A CA 1
ATOM 667 C C . MET A 1 87 ? -1.25 18.891 2.986 1 98.88 87 MET A C 1
ATOM 669 O O . MET A 1 87 ? -0.625 18.625 1.957 1 98.88 87 MET A O 1
ATOM 673 N N . VAL A 1 88 ? -0.67 18.953 4.156 1 98.88 88 VAL A N 1
ATOM 674 C CA . VAL A 1 88 ? 0.69 18.5 4.434 1 98.88 88 VAL A CA 1
ATOM 675 C C . VAL A 1 88 ? 0.672 17.469 5.559 1 98.88 88 VAL A C 1
ATOM 677 O O . VAL A 1 88 ? 0.042 17.688 6.598 1 98.88 88 VAL A O 1
ATOM 680 N N . GLN A 1 89 ? 1.271 16.375 5.332 1 98.88 89 GLN A N 1
ATOM 681 C CA . GLN A 1 89 ? 1.466 15.32 6.324 1 98.88 89 GLN A CA 1
ATOM 682 C C . GLN A 1 89 ? 2.945 15.141 6.648 1 98.88 89 GLN A C 1
ATOM 684 O O . GLN A 1 89 ? 3.789 15.156 5.75 1 98.88 89 GLN A O 1
ATOM 689 N N . ILE A 1 90 ? 3.299 15.039 7.895 1 98.88 90 ILE A N 1
ATOM 690 C CA . ILE A 1 90 ? 4.668 14.789 8.328 1 98.88 90 ILE A CA 1
ATOM 691 C C . ILE A 1 90 ? 4.723 13.484 9.125 1 98.88 90 ILE A C 1
ATOM 693 O O . ILE A 1 90 ? 3.943 13.289 10.062 1 98.88 90 ILE A O 1
ATOM 697 N N . PHE A 1 91 ? 5.621 12.617 8.75 1 98.81 91 PHE A N 1
ATOM 698 C CA . PHE A 1 91 ? 5.691 11.32 9.422 1 98.81 91 PHE A CA 1
ATOM 699 C C . PHE A 1 91 ? 7.102 10.75 9.344 1 98.81 91 PHE A C 1
ATOM 701 O O . PHE A 1 91 ? 7.957 11.281 8.633 1 98.81 91 PHE A O 1
ATOM 708 N N . TYR A 1 92 ? 7.379 9.789 10.164 1 98.62 92 TYR A N 1
ATOM 709 C CA . TYR A 1 92 ? 8.617 9.016 10.172 1 98.62 92 TYR A CA 1
ATOM 710 C C . TYR A 1 92 ? 8.344 7.555 9.812 1 98.62 92 TYR A C 1
ATOM 712 O O . TYR A 1 92 ? 7.363 6.965 10.273 1 98.62 92 TYR A O 1
ATOM 720 N N . VAL A 1 93 ? 9.188 7.023 8.977 1 98.38 93 VAL A N 1
ATOM 721 C CA . VAL A 1 93 ? 9 5.637 8.555 1 98.38 93 VAL A CA 1
ATOM 722 C C . VAL A 1 93 ? 10.219 4.809 8.945 1 98.38 93 VAL A C 1
ATOM 724 O O . VAL A 1 93 ? 11.359 5.211 8.703 1 98.38 93 VAL A O 1
ATOM 727 N N . GLY A 1 94 ? 9.977 3.691 9.594 1 97.81 94 GLY A N 1
ATOM 728 C CA . GLY A 1 94 ? 11.039 2.789 10.008 1 97.81 94 GLY A CA 1
ATOM 729 C C . GLY A 1 94 ? 11.398 1.767 8.945 1 97.81 94 GLY A C 1
ATOM 730 O O . GLY A 1 94 ? 11.102 1.957 7.77 1 97.81 94 GLY A O 1
ATOM 731 N N . THR A 1 95 ? 12.094 0.704 9.328 1 97.19 95 THR A N 1
ATOM 732 C CA . THR A 1 95 ? 12.75 -0.197 8.383 1 97.19 95 THR A CA 1
ATOM 733 C C . THR A 1 95 ? 11.852 -1.391 8.07 1 97.19 95 THR A C 1
ATOM 735 O O . THR A 1 95 ? 12.117 -2.146 7.133 1 97.19 95 THR A O 1
ATOM 738 N N . ASP A 1 96 ? 10.75 -1.567 8.789 1 97.69 96 ASP A N 1
ATOM 739 C CA . ASP A 1 96 ? 10.008 -2.822 8.711 1 97.69 96 ASP A CA 1
ATOM 740 C C . ASP A 1 96 ? 9.016 -2.799 7.551 1 97.69 96 ASP A C 1
ATOM 742 O O . ASP A 1 96 ? 8.312 -3.783 7.309 1 97.69 96 ASP A O 1
ATOM 746 N N . VAL A 1 97 ? 8.969 -1.668 6.84 1 98.19 97 VAL A N 1
ATOM 747 C CA . VAL A 1 97 ? 8.055 -1.553 5.707 1 98.19 97 VAL A CA 1
ATOM 748 C C . VAL A 1 97 ? 8.852 -1.558 4.402 1 98.19 97 VAL A C 1
ATOM 750 O O . VAL A 1 97 ? 8.398 -1.014 3.391 1 98.19 97 VAL A O 1
ATOM 753 N N . SER A 1 98 ? 10.039 -2.182 4.434 1 97.12 98 SER A N 1
ATOM 754 C CA . SER A 1 98 ? 10.953 -2.164 3.297 1 97.12 98 SER A CA 1
ATOM 755 C C . SER A 1 98 ? 10.578 -3.229 2.271 1 97.12 98 SER A C 1
ATOM 757 O O . SER A 1 98 ? 9.945 -4.23 2.611 1 97.12 98 SER A O 1
ATOM 759 N N . GLY A 1 99 ? 10.867 -2.959 1 1 93.94 99 GLY A N 1
ATOM 760 C CA . GLY A 1 99 ? 10.938 -3.988 -0.025 1 93.94 99 GLY A CA 1
ATOM 761 C C . GLY A 1 99 ? 12.297 -4.66 -0.108 1 93.94 99 GLY A C 1
ATOM 762 O O . GLY A 1 99 ? 12.422 -5.848 0.2 1 93.94 99 GLY A O 1
ATOM 763 N N . HIS A 1 100 ? 13.258 -3.857 -0.466 1 90.56 100 HIS A N 1
ATOM 764 C CA . HIS A 1 100 ? 14.672 -4.191 -0.285 1 90.56 100 HIS A CA 1
ATOM 765 C C . HIS A 1 100 ? 15.203 -3.629 1.026 1 90.56 100 HIS A C 1
ATOM 767 O O . HIS A 1 100 ? 14.695 -2.627 1.532 1 90.56 100 HIS A O 1
ATOM 773 N N . PRO A 1 101 ? 16.156 -4.285 1.554 1 89.56 101 PRO A N 1
ATOM 774 C CA . PRO A 1 101 ? 16.672 -3.791 2.832 1 89.56 101 PRO A CA 1
ATOM 775 C C . PRO A 1 101 ? 17.016 -2.305 2.791 1 89.56 101 PRO A C 1
ATOM 777 O O . PRO A 1 101 ? 17.828 -1.881 1.972 1 89.56 101 PRO A O 1
ATOM 780 N N . GLY A 1 102 ? 16.328 -1.565 3.684 1 93.5 102 GLY A N 1
ATOM 781 C CA . GLY A 1 102 ? 16.625 -0.153 3.848 1 93.5 102 GLY A CA 1
ATOM 782 C C . GLY A 1 102 ? 15.859 0.738 2.887 1 93.5 102 GLY A C 1
ATOM 783 O O . GLY A 1 102 ? 15.938 1.966 2.979 1 93.5 102 GLY A O 1
ATOM 784 N N . ILE A 1 103 ? 15.188 0.151 1.944 1 96.94 103 ILE A N 1
ATOM 785 C CA . ILE A 1 103 ? 14.414 0.917 0.972 1 96.94 103 ILE A CA 1
ATOM 786 C C . ILE A 1 103 ? 12.922 0.639 1.162 1 96.94 103 ILE A C 1
ATOM 788 O O . ILE A 1 103 ? 12.492 -0.514 1.098 1 96.94 103 ILE A O 1
ATOM 792 N N . VAL A 1 104 ? 12.172 1.698 1.39 1 98.25 104 VAL A N 1
ATOM 793 C CA . VAL A 1 104 ? 10.75 1.574 1.665 1 98.25 104 VAL A CA 1
ATOM 794 C C . VAL A 1 104 ? 10.039 0.945 0.467 1 98.25 104 VAL A C 1
ATOM 796 O O . VAL A 1 104 ? 10.32 1.296 -0.682 1 98.25 104 VAL A O 1
ATOM 799 N N . HIS A 1 105 ? 9.211 -0.038 0.712 1 98.5 105 HIS A N 1
ATOM 800 C CA . HIS A 1 105 ? 8.445 -0.705 -0.33 1 98.5 105 HIS A CA 1
ATOM 801 C C . HIS A 1 105 ? 7.543 0.282 -1.065 1 98.5 105 HIS A C 1
ATOM 803 O O . HIS A 1 105 ? 6.879 1.113 -0.437 1 98.5 105 HIS A O 1
ATOM 809 N N . GLY A 1 106 ? 7.484 0.199 -2.369 1 98.31 106 GLY A N 1
ATOM 810 C CA . GLY A 1 106 ? 6.621 1.075 -3.143 1 98.31 106 GLY A CA 1
ATOM 811 C C . GLY A 1 106 ? 5.16 0.988 -2.736 1 98.31 106 GLY A C 1
ATOM 812 O O . GLY A 1 106 ? 4.422 1.97 -2.838 1 98.31 106 GLY A O 1
ATOM 813 N N . GLY A 1 107 ? 4.719 -0.175 -2.334 1 98.62 107 GLY A N 1
ATOM 814 C CA . GLY A 1 107 ? 3.355 -0.358 -1.862 1 98.62 107 GLY A CA 1
ATOM 815 C C . GLY A 1 107 ? 3.043 0.444 -0.613 1 98.62 107 GLY A C 1
ATOM 816 O O . GLY A 1 107 ? 1.926 0.938 -0.449 1 98.62 107 GLY A O 1
ATOM 817 N N . PHE A 1 108 ? 3.998 0.53 0.315 1 98.81 108 PHE A N 1
ATOM 818 C CA . PHE A 1 108 ? 3.82 1.383 1.485 1 98.81 108 PHE A CA 1
ATOM 819 C C . PHE A 1 108 ? 3.619 2.836 1.07 1 98.81 108 PHE A C 1
ATOM 821 O O . PHE A 1 108 ? 2.723 3.512 1.578 1 98.81 108 PHE A O 1
ATOM 828 N N . LEU A 1 109 ? 4.422 3.264 0.117 1 98.94 109 LEU A N 1
ATOM 829 C CA . LEU A 1 109 ? 4.312 4.637 -0.372 1 98.94 109 LEU A CA 1
ATOM 830 C C . LEU A 1 109 ? 2.967 4.859 -1.055 1 98.94 109 LEU A C 1
ATOM 832 O O . LEU A 1 109 ? 2.355 5.918 -0.898 1 98.94 109 LEU A O 1
ATOM 836 N N . ALA A 1 110 ? 2.518 3.869 -1.822 1 98.94 110 ALA A N 1
ATOM 837 C CA . ALA A 1 110 ? 1.19 3.938 -2.428 1 98.94 110 ALA A CA 1
ATOM 838 C C . ALA A 1 110 ? 0.109 4.102 -1.364 1 98.94 110 ALA A C 1
ATOM 840 O O . ALA A 1 110 ? -0.835 4.871 -1.543 1 98.94 110 ALA A O 1
ATOM 841 N N . THR A 1 111 ? 0.224 3.354 -0.3 1 98.81 111 THR A N 1
ATOM 842 C CA . THR A 1 111 ? -0.723 3.4 0.808 1 98.81 111 THR A CA 1
ATOM 843 C C . THR A 1 111 ? -0.793 4.805 1.399 1 98.81 111 THR A C 1
ATOM 845 O O . THR A 1 111 ? -1.882 5.359 1.571 1 98.81 111 THR A O 1
ATOM 848 N N . MET A 1 112 ? 0.382 5.379 1.662 1 98.88 112 MET A N 1
ATOM 849 C CA . MET A 1 112 ? 0.445 6.707 2.262 1 98.88 112 MET A CA 1
ATOM 850 C C . MET A 1 112 ? -0.12 7.762 1.313 1 98.88 112 MET A C 1
ATOM 852 O O . MET A 1 112 ? -0.843 8.664 1.74 1 98.88 112 MET A O 1
ATOM 856 N N . LEU A 1 113 ? 0.203 7.613 0.048 1 98.94 113 LEU A N 1
ATOM 857 C CA . LEU A 1 113 ? -0.293 8.562 -0.947 1 98.94 113 LEU A CA 1
ATOM 858 C C . LEU A 1 113 ? -1.807 8.445 -1.101 1 98.94 113 LEU A C 1
ATOM 860 O O . LEU A 1 113 ? -2.508 9.453 -1.16 1 98.94 113 LEU A O 1
ATOM 864 N N . ASP A 1 114 ? -2.291 7.238 -1.184 1 98.81 114 ASP A N 1
ATOM 865 C CA . ASP A 1 114 ? -3.729 7.008 -1.287 1 98.81 114 ASP A CA 1
ATOM 866 C C . ASP A 1 114 ? -4.477 7.703 -0.153 1 98.81 114 ASP A C 1
ATOM 868 O O . ASP A 1 114 ? -5.402 8.484 -0.398 1 98.81 114 ASP A O 1
ATOM 872 N N . GLU A 1 115 ? -4.086 7.488 1.026 1 98.31 115 GLU A N 1
ATOM 873 C CA . GLU A 1 115 ? -4.758 8.031 2.203 1 98.31 115 GLU A CA 1
ATOM 874 C C . GLU A 1 115 ? -4.559 9.539 2.305 1 98.31 115 GLU A C 1
ATOM 876 O O . GLU A 1 115 ? -5.504 10.281 2.6 1 98.31 115 GLU A O 1
ATOM 881 N N . GLY A 1 116 ? -3.33 10 2.039 1 98.56 116 GLY A N 1
ATOM 882 C CA . GLY A 1 116 ? -3.057 11.43 2.109 1 98.56 116 GLY A CA 1
ATOM 883 C C . GLY A 1 116 ? -3.857 12.242 1.11 1 98.56 116 GLY A C 1
ATOM 884 O O . GLY A 1 116 ? -4.418 13.281 1.457 1 98.56 116 GLY A O 1
ATOM 885 N N . LEU A 1 117 ? -3.896 11.75 -0.123 1 98.88 117 LEU A N 1
ATOM 886 C CA . LEU A 1 117 ? -4.652 12.453 -1.151 1 98.88 117 LEU A CA 1
ATOM 887 C C . LEU A 1 117 ? -6.145 12.453 -0.827 1 98.88 117 LEU A C 1
ATOM 889 O O . LEU A 1 117 ? -6.844 13.438 -1.089 1 98.88 117 LEU A O 1
ATOM 893 N N . ALA A 1 118 ? -6.625 11.359 -0.287 1 98.5 118 ALA A N 1
ATOM 894 C CA . ALA A 1 118 ? -8.016 11.297 0.142 1 98.5 118 ALA A CA 1
ATOM 895 C C . ALA A 1 118 ? -8.305 12.32 1.234 1 98.5 118 ALA A C 1
ATOM 897 O O . ALA A 1 118 ? -9.297 13.055 1.16 1 98.5 118 ALA A O 1
ATOM 898 N N . ARG A 1 119 ? -7.445 12.375 2.186 1 97.88 119 ARG A N 1
ATOM 899 C CA . ARG A 1 119 ? -7.625 13.289 3.305 1 97.88 119 ARG A CA 1
ATOM 900 C C . ARG A 1 119 ? -7.586 14.742 2.836 1 97.88 119 ARG A C 1
ATOM 902 O O . ARG A 1 119 ? -8.227 15.609 3.432 1 97.88 119 ARG A O 1
ATOM 909 N N . CYS A 1 120 ? -6.848 14.977 1.837 1 98.62 120 CYS A N 1
ATOM 910 C CA . CYS A 1 120 ? -6.816 16.297 1.237 1 98.62 120 CYS A CA 1
ATOM 911 C C . CYS A 1 120 ? -8.125 16.609 0.518 1 98.62 120 CYS A C 1
ATOM 913 O O . CYS A 1 120 ? -8.711 17.672 0.712 1 98.62 120 CYS A O 1
ATOM 915 N N . ALA A 1 121 ? -8.656 15.688 -0.238 1 98.69 121 ALA A N 1
ATOM 916 C CA . ALA A 1 121 ? -9.727 15.938 -1.195 1 98.69 121 ALA A CA 1
ATOM 917 C C . ALA A 1 121 ? -11.094 15.852 -0.521 1 98.69 121 ALA A C 1
ATOM 919 O O . ALA A 1 121 ? -12.031 16.547 -0.913 1 98.69 121 ALA A O 1
ATOM 920 N N . PHE A 1 122 ? -11.234 14.992 0.464 1 97.69 122 PHE A N 1
ATOM 921 C CA . PHE A 1 122 ? -12.547 14.664 1.008 1 97.69 122 PHE A CA 1
ATOM 922 C C . PHE A 1 122 ? -13.227 15.906 1.577 1 97.69 122 PHE A C 1
ATOM 924 O O . PHE A 1 122 ? -14.414 16.125 1.343 1 97.69 122 PHE A O 1
ATOM 931 N N . PRO A 1 123 ? -12.484 16.766 2.301 1 97.19 123 PRO A N 1
ATOM 932 C CA . PRO A 1 123 ? -13.133 17.969 2.834 1 97.19 123 PRO A CA 1
ATOM 933 C C . PRO A 1 123 ? -13.688 18.875 1.737 1 97.19 123 PRO A C 1
ATOM 935 O O . PRO A 1 123 ? -14.562 19.703 2.004 1 97.19 123 PRO A O 1
ATOM 938 N N . ALA A 1 124 ? -13.203 18.703 0.502 1 97.62 124 ALA A N 1
ATOM 939 C CA . ALA A 1 124 ? -13.648 19.547 -0.604 1 97.62 124 ALA A CA 1
ATOM 940 C C . ALA A 1 124 ? -14.914 18.984 -1.241 1 97.62 124 ALA A C 1
ATOM 942 O O . ALA A 1 124 ? -15.578 19.672 -2.025 1 97.62 124 ALA A O 1
ATOM 943 N N . MET A 1 125 ? -15.227 17.781 -0.895 1 96.94 125 MET A N 1
ATOM 944 C CA . MET A 1 125 ? -16.391 17.125 -1.475 1 96.94 125 MET A CA 1
ATOM 945 C C . MET A 1 125 ? -17.656 17.469 -0.696 1 96.94 125 MET A C 1
ATOM 947 O O . MET A 1 125 ? -17.594 17.781 0.495 1 96.94 125 MET A O 1
ATOM 951 N N . GLN A 1 126 ? -18.781 17.359 -1.344 1 93.81 126 GLN A N 1
ATOM 952 C CA . GLN A 1 126 ? -20.047 17.797 -0.781 1 93.81 126 GLN A CA 1
ATOM 953 C C . GLN A 1 126 ? -20.344 17.109 0.549 1 93.81 126 GLN A C 1
ATOM 955 O O . GLN A 1 126 ? -20.703 17.766 1.529 1 93.81 126 GLN A O 1
ATOM 960 N N . ASN A 1 127 ? -20.156 15.797 0.583 1 93.25 127 ASN A N 1
ATOM 961 C CA . ASN A 1 127 ? -20.453 15.039 1.789 1 93.25 127 ASN A CA 1
ATOM 962 C C . ASN A 1 127 ? -19.188 14.586 2.508 1 93.25 127 ASN A C 1
ATOM 964 O O . ASN A 1 127 ? -19.25 13.773 3.434 1 93.25 127 ASN A O 1
ATOM 968 N N . LYS A 1 128 ? -18.062 14.961 1.971 1 94.38 128 LYS A N 1
ATOM 969 C CA . LYS A 1 128 ? -16.766 14.836 2.604 1 94.38 128 LYS A CA 1
ATOM 970 C C . LYS A 1 128 ? -16.375 13.367 2.787 1 94.38 128 LYS A C 1
ATOM 972 O O . LYS A 1 128 ? -15.734 13.008 3.777 1 94.38 128 LYS A O 1
ATOM 977 N N . VAL A 1 129 ? -16.953 12.555 2.002 1 93.38 129 VAL A N 1
ATOM 978 C CA . VAL A 1 129 ? -16.594 11.141 1.954 1 93.38 129 VAL A CA 1
ATOM 979 C C . VAL A 1 129 ? -16.406 10.703 0.504 1 93.38 129 VAL A C 1
ATOM 981 O O . VAL A 1 129 ? -16.984 11.289 -0.411 1 93.38 129 VAL A O 1
ATOM 984 N N . GLY A 1 130 ? -15.555 9.719 0.34 1 95.44 130 GLY A N 1
ATOM 985 C CA . GLY A 1 130 ? -15.312 9.195 -0.992 1 95.44 130 GLY A CA 1
ATOM 986 C C . GLY A 1 130 ? -14.578 7.863 -0.981 1 95.44 130 GLY A C 1
ATOM 987 O O . GLY A 1 130 ? -14.25 7.34 0.084 1 95.44 130 GLY A O 1
ATOM 988 N N . VAL A 1 131 ? -14.516 7.258 -2.148 1 96.81 131 VAL A N 1
ATOM 989 C CA . VAL A 1 131 ? -13.703 6.07 -2.391 1 96.81 131 VAL A CA 1
ATOM 990 C C . VAL A 1 131 ? -12.734 6.34 -3.539 1 96.81 131 VAL A C 1
ATOM 992 O O . VAL A 1 131 ? -13.031 7.117 -4.449 1 96.81 131 VAL A O 1
ATOM 995 N N . THR A 1 132 ? -11.57 5.766 -3.395 1 98.44 132 THR A N 1
ATOM 996 C CA . THR A 1 132 ? -10.594 5.906 -4.473 1 98.44 132 THR A CA 1
ATOM 997 C C . THR A 1 132 ? -11.062 5.176 -5.727 1 98.44 132 THR A C 1
ATOM 999 O O . THR A 1 132 ? -11.367 3.98 -5.676 1 98.44 132 THR A O 1
ATOM 1002 N N . ALA A 1 133 ? -11.18 5.875 -6.789 1 98.81 133 ALA A N 1
ATOM 1003 C CA . ALA A 1 133 ? -11.523 5.273 -8.078 1 98.81 133 ALA A CA 1
ATOM 1004 C C . ALA A 1 133 ? -10.273 4.98 -8.898 1 98.81 133 ALA A C 1
ATOM 1006 O O . ALA A 1 133 ? -10.18 3.934 -9.539 1 98.81 133 ALA A O 1
ATOM 1007 N N . ASN A 1 134 ? -9.375 5.891 -8.859 1 98.94 134 ASN A N 1
ATOM 1008 C CA . ASN A 1 134 ? -8.102 5.738 -9.555 1 98.94 134 ASN A CA 1
ATOM 1009 C C . ASN A 1 134 ? -6.945 6.293 -8.734 1 98.94 134 ASN A C 1
ATOM 1011 O O . ASN A 1 134 ? -7.086 7.328 -8.086 1 98.94 134 ASN A O 1
ATOM 1015 N N . LEU A 1 135 ? -5.867 5.672 -8.734 1 98.94 135 LEU A N 1
ATOM 1016 C CA . LEU A 1 135 ? -4.605 6.105 -8.148 1 98.94 135 LEU A CA 1
ATOM 1017 C C . LEU A 1 135 ? -3.447 5.855 -9.117 1 98.94 135 LEU A C 1
ATOM 1019 O O . LEU A 1 135 ? -3.205 4.719 -9.516 1 98.94 135 LEU A O 1
ATOM 1023 N N . ASN A 1 136 ? -2.793 6.895 -9.531 1 99 136 ASN A N 1
ATOM 1024 C CA . ASN A 1 136 ? -1.651 6.836 -10.438 1 99 136 ASN A CA 1
ATOM 1025 C C . ASN A 1 136 ? -0.375 7.336 -9.773 1 99 136 ASN A C 1
ATOM 1027 O O . ASN A 1 136 ? -0.318 8.477 -9.312 1 99 136 ASN A O 1
ATOM 1031 N N . ILE A 1 137 ? 0.626 6.48 -9.727 1 98.94 137 ILE A N 1
ATOM 1032 C CA . ILE A 1 137 ? 1.82 6.797 -8.953 1 98.94 137 ILE A CA 1
ATOM 1033 C C . ILE A 1 137 ? 3.053 6.734 -9.852 1 98.94 137 ILE A C 1
ATOM 1035 O O . ILE A 1 137 ? 3.229 5.777 -10.609 1 98.94 137 ILE A O 1
ATOM 1039 N N . ASN A 1 138 ? 3.873 7.723 -9.773 1 98.94 138 ASN A N 1
ATOM 1040 C CA . ASN A 1 138 ? 5.203 7.75 -10.383 1 98.94 138 ASN A CA 1
ATOM 1041 C C . ASN A 1 138 ? 6.301 7.695 -9.32 1 98.94 138 ASN A C 1
ATOM 1043 O O . ASN A 1 138 ? 6.441 8.625 -8.523 1 98.94 138 ASN A O 1
ATOM 1047 N N . TYR A 1 139 ? 7.039 6.605 -9.359 1 98.81 139 TYR A N 1
ATOM 1048 C CA . TYR A 1 139 ? 8.172 6.457 -8.445 1 98.81 139 TYR A CA 1
ATOM 1049 C C . TYR A 1 139 ? 9.43 7.078 -9.039 1 98.81 139 TYR A C 1
ATOM 1051 O O . TYR A 1 139 ? 9.938 6.609 -10.055 1 98.81 139 TYR A O 1
ATOM 1059 N N . LEU A 1 140 ? 9.953 8.062 -8.344 1 98.38 140 LEU A N 1
ATOM 1060 C CA . LEU A 1 140 ? 11 8.898 -8.93 1 98.38 140 LEU A CA 1
ATOM 1061 C C . LEU A 1 140 ? 12.375 8.484 -8.414 1 98.38 140 LEU A C 1
ATOM 1063 O O . LEU A 1 140 ? 13.312 8.328 -9.195 1 98.38 140 LEU A O 1
ATOM 1067 N N . LYS A 1 141 ? 12.547 8.328 -7.125 1 97.19 141 LYS A N 1
ATOM 1068 C CA . LYS A 1 141 ? 13.781 7.941 -6.445 1 97.19 141 LYS A CA 1
ATOM 1069 C C . LYS A 1 141 ? 13.492 6.984 -5.293 1 97.19 141 LYS A C 1
ATOM 1071 O O . LYS A 1 141 ? 12.398 7.012 -4.715 1 97.19 141 LYS A O 1
ATOM 1076 N N . PRO A 1 142 ? 14.516 6.141 -4.988 1 96.69 142 PRO A N 1
ATOM 1077 C CA . PRO A 1 142 ? 14.305 5.277 -3.822 1 96.69 142 PRO A CA 1
ATOM 1078 C C . PRO A 1 142 ? 14.047 6.066 -2.543 1 96.69 142 PRO A C 1
ATOM 1080 O O . PRO A 1 142 ? 14.711 7.07 -2.285 1 96.69 142 PRO A O 1
ATOM 1083 N N . THR A 1 143 ? 13 5.703 -1.833 1 97.38 143 THR A N 1
ATOM 1084 C CA . THR A 1 143 ? 12.75 6.234 -0.497 1 97.38 143 THR A CA 1
ATOM 1085 C C . THR A 1 143 ? 13.461 5.391 0.559 1 97.38 143 THR A C 1
ATOM 1087 O O . THR A 1 143 ? 13.102 4.234 0.782 1 97.38 143 THR A O 1
ATOM 1090 N N . MET A 1 144 ? 14.406 5.984 1.224 1 96.44 144 MET A N 1
ATOM 1091 C CA . MET A 1 144 ? 15.133 5.242 2.25 1 96.44 144 MET A CA 1
ATOM 1092 C C . MET A 1 144 ? 14.305 5.117 3.523 1 96.44 144 MET A C 1
ATOM 1094 O O . MET A 1 144 ? 13.539 6.02 3.861 1 96.44 144 MET A O 1
ATOM 1098 N N . ALA A 1 145 ? 14.461 3.99 4.207 1 96.56 145 ALA A N 1
ATOM 1099 C CA . ALA A 1 145 ? 13.852 3.818 5.52 1 96.56 145 ALA A CA 1
ATOM 1100 C C . ALA A 1 145 ? 14.625 4.574 6.594 1 96.56 145 ALA A C 1
ATOM 1102 O O . ALA A 1 145 ? 15.75 5.02 6.355 1 96.56 145 ALA A O 1
ATOM 1103 N N . GLY A 1 146 ? 13.969 4.754 7.707 1 96.25 146 GLY A N 1
ATOM 1104 C CA . GLY A 1 146 ? 14.625 5.465 8.797 1 96.25 146 GLY A CA 1
ATOM 1105 C C . GLY A 1 146 ? 14.758 6.957 8.539 1 96.25 146 GLY A C 1
ATOM 1106 O O . GLY A 1 146 ? 15.812 7.539 8.773 1 96.25 146 GLY A O 1
ATOM 1107 N N . GLN A 1 147 ? 13.734 7.543 8.039 1 95.69 147 GLN A N 1
ATOM 1108 C CA . GLN A 1 147 ? 13.836 8.977 7.777 1 95.69 147 GLN A CA 1
ATOM 1109 C C . GLN A 1 147 ? 12.492 9.672 7.973 1 95.69 147 GLN A C 1
ATOM 1111 O O . GLN A 1 147 ? 11.445 9.016 8.008 1 95.69 147 GLN A O 1
ATOM 1116 N N . PHE A 1 148 ? 12.531 10.977 8.172 1 97.88 148 PHE A N 1
ATOM 1117 C CA . PHE A 1 148 ? 11.375 11.859 8.219 1 97.88 148 PHE A CA 1
ATOM 1118 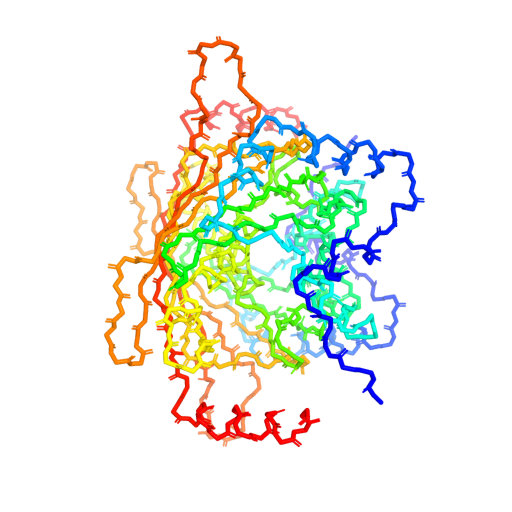C C . PHE A 1 148 ? 10.914 12.227 6.812 1 97.88 148 PHE A C 1
ATOM 1120 O O . PHE A 1 148 ? 11.734 12.578 5.961 1 97.88 148 PHE A O 1
ATOM 1127 N N . LEU A 1 149 ? 9.625 12.109 6.609 1 98.56 149 LEU A N 1
ATOM 1128 C CA . LEU A 1 149 ? 9.07 12.383 5.289 1 98.56 149 LEU A CA 1
ATOM 1129 C C . LEU A 1 149 ? 7.922 13.383 5.383 1 98.56 149 LEU A C 1
ATOM 1131 O O . LEU A 1 149 ? 7.312 13.539 6.441 1 98.56 149 LEU A O 1
ATOM 1135 N N . VAL A 1 150 ? 7.699 14.062 4.273 1 98.81 150 VAL A N 1
ATOM 1136 C CA . VAL A 1 150 ? 6.594 15 4.109 1 98.81 150 VAL A CA 1
ATOM 1137 C C . VAL A 1 150 ? 5.75 14.594 2.904 1 98.81 150 VAL A C 1
ATOM 1139 O O . VAL A 1 150 ? 6.281 14.352 1.818 1 98.81 150 VAL A O 1
ATOM 1142 N N . LEU A 1 151 ? 4.469 14.406 3.117 1 98.94 151 LEU A N 1
ATOM 1143 C CA . LEU A 1 151 ? 3.523 14.258 2.016 1 98.94 151 LEU A CA 1
ATOM 1144 C C . LEU A 1 151 ? 2.752 15.547 1.778 1 98.94 151 LEU A C 1
ATOM 1146 O O . LEU A 1 151 ? 2.113 16.078 2.693 1 98.94 151 LEU A O 1
ATOM 1150 N N . ARG A 1 152 ? 2.842 16.078 0.602 1 98.88 152 ARG A N 1
ATOM 1151 C CA . ARG A 1 152 ? 2.082 17.25 0.198 1 98.88 152 ARG A CA 1
ATOM 1152 C C . ARG A 1 152 ? 1.009 16.891 -0.822 1 98.88 152 ARG A C 1
ATOM 1154 O O . ARG A 1 152 ? 1.249 16.078 -1.724 1 98.88 152 ARG A O 1
ATOM 1161 N N . ALA A 1 153 ? -0.141 17.469 -0.644 1 98.94 153 ALA A N 1
ATOM 1162 C CA . ALA A 1 153 ? -1.255 17.172 -1.541 1 98.94 153 ALA A CA 1
ATOM 1163 C C . ALA A 1 153 ? -2.072 18.422 -1.834 1 98.94 153 ALA A C 1
ATOM 1165 O O . ALA A 1 153 ? -2.121 19.344 -1.017 1 98.94 153 ALA A O 1
ATOM 1166 N N . LYS A 1 154 ? -2.668 18.469 -2.969 1 98.88 154 LYS A N 1
ATOM 1167 C CA . LYS A 1 154 ? -3.623 19.5 -3.354 1 98.88 154 LYS A CA 1
ATOM 1168 C C . LYS A 1 154 ? -4.828 18.891 -4.07 1 98.88 154 LYS A C 1
ATOM 1170 O O . LYS A 1 154 ? -4.68 17.953 -4.863 1 98.88 154 LYS A O 1
ATOM 1175 N N . THR A 1 155 ? -5.973 19.438 -3.775 1 98.88 155 THR A N 1
ATOM 1176 C CA . THR A 1 155 ? -7.168 19.141 -4.562 1 98.88 155 THR A CA 1
ATOM 1177 C C . THR A 1 155 ? -7.188 19.969 -5.844 1 98.88 155 THR A C 1
ATOM 1179 O O . THR A 1 155 ? -7.234 21.203 -5.789 1 98.88 155 THR A O 1
ATOM 1182 N N . THR A 1 156 ? -7.227 19.297 -6.969 1 98.88 156 THR A N 1
ATOM 1183 C CA . THR A 1 156 ? -7.047 20.031 -8.219 1 98.88 156 THR A CA 1
ATOM 1184 C C . THR A 1 156 ? -8.391 20.328 -8.875 1 98.88 156 THR A C 1
ATOM 1186 O O . THR A 1 156 ? -8.508 21.234 -9.695 1 98.88 156 THR A O 1
ATOM 1189 N N . LYS A 1 157 ? -9.406 19.516 -8.562 1 98.69 157 LYS A N 1
ATOM 1190 C CA . LYS A 1 157 ? -10.719 19.656 -9.195 1 98.69 157 LYS A CA 1
ATOM 1191 C C . LYS A 1 157 ? -11.797 18.953 -8.391 1 98.69 157 LYS A C 1
ATOM 1193 O O . LYS A 1 157 ? -11.562 17.875 -7.84 1 98.69 157 LYS A O 1
ATOM 1198 N N . VAL A 1 158 ? -12.922 19.562 -8.266 1 98.44 158 VAL A N 1
ATOM 1199 C CA . VAL A 1 158 ? -14.133 18.938 -7.75 1 98.44 158 VAL A CA 1
ATOM 1200 C C . VAL A 1 158 ? -15.289 19.156 -8.719 1 98.44 158 VAL A C 1
ATOM 1202 O O . VAL A 1 158 ? -15.578 20.297 -9.094 1 98.44 158 VAL A O 1
ATOM 1205 N N . GLU A 1 159 ? -15.859 18.094 -9.141 1 98.25 159 GLU A N 1
ATOM 1206 C CA . GLU A 1 159 ? -16.984 18.125 -10.078 1 98.25 159 GLU A CA 1
ATOM 1207 C C . GLU A 1 159 ? -18.031 17.094 -9.711 1 98.25 159 GLU A C 1
ATOM 1209 O O . GLU A 1 159 ? -17.859 15.898 -9.953 1 98.25 159 GLU A O 1
ATOM 1214 N N . GLY A 1 160 ? -19.188 17.625 -9.211 1 96.69 160 GLY A N 1
ATOM 1215 C CA . GLY A 1 160 ? -20.203 16.688 -8.727 1 96.69 160 GLY A CA 1
ATOM 1216 C C . GLY A 1 160 ? -19.688 15.789 -7.613 1 96.69 160 GLY A C 1
ATOM 1217 O O . GLY A 1 160 ? -19.203 16.281 -6.586 1 96.69 160 GLY A O 1
ATOM 1218 N N . ARG A 1 161 ? -19.797 14.516 -7.922 1 97.5 161 ARG A N 1
ATOM 1219 C CA . ARG A 1 161 ? -19.391 13.539 -6.914 1 97.5 161 ARG A CA 1
ATOM 1220 C C . ARG A 1 161 ? -17.906 13.219 -7.02 1 97.5 161 ARG A C 1
ATOM 1222 O O . ARG A 1 161 ? -17.391 12.359 -6.301 1 97.5 161 ARG A O 1
ATOM 1229 N N . LYS A 1 162 ? -17.219 13.867 -7.918 1 98.44 162 LYS A N 1
ATOM 1230 C CA . LYS A 1 162 ? -15.836 13.516 -8.18 1 98.44 162 LYS A CA 1
ATOM 1231 C C . LYS A 1 162 ? -14.883 14.586 -7.66 1 98.44 162 LYS A C 1
ATOM 1233 O O . LYS A 1 162 ? -15.172 15.781 -7.762 1 98.44 162 LYS A O 1
ATOM 1238 N N . ALA A 1 163 ? -13.797 14.125 -7.117 1 98.81 163 ALA A N 1
ATOM 1239 C CA . ALA A 1 163 ? -12.703 15.008 -6.727 1 98.81 163 ALA A CA 1
ATOM 1240 C C . ALA A 1 163 ? -11.359 14.469 -7.223 1 98.81 163 ALA A C 1
ATOM 1242 O O . ALA A 1 163 ? -11.102 13.266 -7.148 1 98.81 163 ALA A O 1
ATOM 1243 N N . TRP A 1 164 ? -10.555 15.328 -7.797 1 98.94 164 TRP A N 1
ATOM 1244 C CA . TRP A 1 164 ? -9.195 15.016 -8.227 1 98.94 164 TRP A CA 1
ATOM 1245 C C . TRP A 1 164 ? -8.164 15.648 -7.297 1 98.94 164 TRP A C 1
ATOM 1247 O O . TRP A 1 164 ? -8.336 16.781 -6.855 1 98.94 164 TRP A O 1
ATOM 1257 N N . ALA A 1 165 ? -7.164 14.906 -6.957 1 98.94 165 ALA A N 1
ATOM 1258 C CA . ALA A 1 165 ? -6.062 15.398 -6.137 1 98.94 165 ALA A CA 1
ATOM 1259 C C . ALA A 1 165 ? -4.719 14.938 -6.688 1 98.94 165 ALA A C 1
ATOM 1261 O O . ALA A 1 165 ? -4.641 13.93 -7.387 1 98.94 165 ALA A O 1
ATOM 1262 N N . GLU A 1 166 ? -3.711 15.68 -6.477 1 98.94 166 GLU A N 1
ATOM 1263 C CA . GLU A 1 166 ? -2.324 15.32 -6.758 1 98.94 166 GLU A CA 1
ATOM 1264 C C . GLU A 1 166 ? -1.43 15.602 -5.551 1 98.94 166 GLU A C 1
ATOM 1266 O O . GLU A 1 166 ? -1.77 16.422 -4.695 1 98.94 166 GLU A O 1
ATOM 1271 N N . GLY A 1 167 ? -0.325 14.891 -5.48 1 98.88 167 GLY A N 1
ATOM 1272 C CA . GLY A 1 167 ? 0.609 15.078 -4.383 1 98.88 167 GLY A CA 1
ATOM 1273 C C . GLY A 1 167 ? 1.895 14.289 -4.551 1 98.88 167 GLY A C 1
ATOM 1274 O O . GLY A 1 167 ? 2.107 13.648 -5.582 1 98.88 167 GLY A O 1
ATOM 1275 N N . TRP A 1 168 ? 2.748 14.484 -3.543 1 98.88 168 TRP A N 1
ATOM 1276 C CA . TRP A 1 168 ? 4.027 13.781 -3.562 1 98.88 168 TRP A CA 1
ATOM 1277 C C . TRP A 1 168 ? 4.574 13.609 -2.15 1 98.88 168 TRP A C 1
ATOM 1279 O O . TRP A 1 168 ? 4.098 14.25 -1.21 1 98.88 168 TRP A O 1
ATOM 1289 N N . ILE A 1 169 ? 5.496 12.664 -2.016 1 98.94 169 ILE A N 1
ATOM 1290 C CA . ILE A 1 169 ? 6.277 12.492 -0.796 1 98.94 169 ILE A CA 1
ATOM 1291 C C . ILE A 1 169 ? 7.707 12.977 -1.024 1 98.94 169 ILE A C 1
ATOM 1293 O O . ILE A 1 169 ? 8.305 12.711 -2.072 1 98.94 169 ILE A O 1
ATOM 1297 N N . GLU A 1 170 ? 8.211 13.719 -0.08 1 98.56 170 GLU A N 1
ATOM 1298 C CA . GLU A 1 170 ? 9.57 14.258 -0.128 1 98.56 170 GLU A CA 1
ATOM 1299 C C . GLU A 1 170 ? 10.258 14.141 1.229 1 98.56 170 GLU A C 1
ATOM 1301 O O . GLU A 1 170 ? 9.609 13.844 2.234 1 98.56 170 GLU A O 1
ATOM 1306 N N . SER A 1 171 ? 11.562 14.344 1.189 1 95.81 171 SER A N 1
ATOM 1307 C CA . SER A 1 171 ? 12.312 14.336 2.439 1 95.81 171 SER A CA 1
ATOM 1308 C C . SER A 1 171 ? 11.992 15.57 3.283 1 95.81 171 SER A C 1
ATOM 1310 O O . SER A 1 171 ? 11.773 16.656 2.744 1 95.81 171 SER A O 1
ATOM 1312 N N . LEU A 1 172 ? 11.914 15.453 4.574 1 94.75 172 LEU A N 1
ATOM 1313 C CA . LEU A 1 172 ? 11.719 16.594 5.469 1 94.75 172 LEU A CA 1
ATOM 1314 C C . LEU A 1 172 ? 13.008 17.391 5.625 1 94.75 172 LEU A C 1
ATOM 1316 O O . LEU A 1 172 ? 12.992 18.625 5.578 1 94.75 172 LEU A O 1
ATOM 1320 N N . GLU A 1 173 ? 14.094 16.641 5.941 1 83.81 173 GLU A N 1
ATOM 1321 C CA . GLU A 1 173 ? 15.367 17.281 6.242 1 83.81 173 GLU A CA 1
ATOM 1322 C C . GLU A 1 173 ? 16.281 17.297 5.023 1 83.81 173 GLU A C 1
ATOM 1324 O O . GLU A 1 173 ? 16.422 16.281 4.336 1 83.81 173 GLU A O 1
ATOM 1329 N N . VAL A 1 174 ? 16.562 18.531 4.688 1 81.56 174 VAL A N 1
ATOM 1330 C CA . VAL A 1 174 ? 17.547 18.688 3.617 1 81.56 174 VAL A CA 1
ATOM 1331 C C . VAL A 1 174 ? 18.688 19.578 4.086 1 81.56 174 VAL A C 1
ATOM 1333 O O . VAL A 1 174 ? 18.516 20.375 5.012 1 81.56 174 VAL A O 1
ATOM 1336 N N . ALA A 1 175 ? 19.859 19.203 3.473 1 78.25 175 ALA A N 1
ATOM 1337 C CA . ALA A 1 175 ? 21 20.047 3.77 1 78.25 175 ALA A CA 1
ATOM 1338 C C . ALA A 1 175 ? 20.719 21.5 3.406 1 78.25 175 ALA A C 1
ATOM 1340 O O . ALA A 1 175 ? 19.844 21.781 2.574 1 78.25 175 ALA A O 1
ATOM 1341 N N . GLU A 1 176 ? 21.406 22.344 4.273 1 78.88 176 GLU A N 1
ATOM 1342 C CA . GLU A 1 176 ? 21.25 23.766 3.996 1 78.88 176 GLU A CA 1
ATOM 1343 C C . GLU A 1 176 ? 21.484 24.062 2.52 1 78.88 176 GLU A C 1
ATOM 1345 O O . GLU A 1 176 ? 22.453 23.594 1.934 1 78.88 176 GLU A O 1
ATOM 1350 N N . GLY A 1 177 ? 20.594 24.797 1.939 1 82.12 177 GLY A N 1
ATOM 1351 C CA . GLY A 1 177 ? 20.719 25.172 0.541 1 82.12 177 GLY A CA 1
ATOM 1352 C C . GLY A 1 177 ? 20.141 24.141 -0.41 1 82.12 177 GLY A C 1
ATOM 1353 O O . GLY A 1 177 ? 20.062 24.391 -1.616 1 82.12 177 GLY A O 1
ATOM 1354 N N . GLU A 1 178 ? 19.797 23.016 0.179 1 85.12 178 GLU A N 1
ATOM 1355 C CA . GLU A 1 178 ? 19.219 21.969 -0.664 1 85.12 178 GLU A CA 1
ATOM 1356 C C . GLU A 1 178 ? 17.703 21.969 -0.57 1 85.12 178 GLU A C 1
ATOM 1358 O O . GLU A 1 178 ? 17.125 22.438 0.417 1 85.12 178 GLU A O 1
ATOM 1363 N N . GLU A 1 179 ? 17.109 21.656 -1.614 1 88.56 179 GLU A N 1
ATOM 1364 C CA . GLU A 1 179 ? 15.648 21.516 -1.645 1 88.56 179 GLU A CA 1
ATOM 1365 C C . GLU A 1 179 ? 15.242 20.062 -1.397 1 88.56 179 GLU A C 1
ATOM 1367 O O . GLU A 1 179 ? 15.977 19.141 -1.746 1 88.56 179 GLU A O 1
ATOM 1372 N N . PRO A 1 180 ? 14.062 19.984 -0.724 1 91.94 180 PRO A N 1
ATOM 1373 C CA . PRO A 1 180 ? 13.578 18.609 -0.556 1 91.94 180 PRO A CA 1
ATOM 1374 C C . PRO A 1 180 ? 13.492 17.844 -1.878 1 91.94 180 PRO A C 1
ATOM 1376 O O . PRO A 1 180 ? 13.164 18.438 -2.912 1 91.94 180 PRO A O 1
ATOM 1379 N N . VAL A 1 181 ? 13.828 16.656 -1.8 1 92.75 181 VAL A N 1
ATOM 1380 C CA . VAL A 1 181 ? 13.797 15.812 -2.988 1 92.75 181 VAL A CA 1
ATOM 1381 C C . VAL A 1 181 ? 12.445 15.102 -3.078 1 92.75 181 VAL A C 1
ATOM 1383 O O . VAL A 1 181 ? 12.031 14.422 -2.135 1 92.75 181 VAL A O 1
ATOM 1386 N N . LYS A 1 182 ? 11.75 15.344 -4.223 1 97.25 182 LYS A N 1
ATOM 1387 C CA . LYS A 1 182 ? 10.547 14.555 -4.477 1 97.25 182 LYS A CA 1
ATOM 1388 C C . LYS A 1 182 ? 10.891 13.094 -4.73 1 97.25 182 LYS A C 1
ATOM 1390 O O . LYS A 1 182 ? 11.703 12.789 -5.609 1 97.25 182 LYS A O 1
ATOM 1395 N N . LEU A 1 183 ? 10.352 12.211 -3.967 1 98.56 183 LEU A N 1
ATOM 1396 C CA . LEU A 1 183 ? 10.703 10.797 -4.031 1 98.56 183 LEU A CA 1
ATOM 1397 C C . LEU A 1 183 ? 9.664 10.016 -4.828 1 98.56 183 LEU A C 1
ATOM 1399 O O . LEU A 1 183 ? 10.008 9.086 -5.566 1 98.56 183 LEU A O 1
ATOM 1403 N N . VAL A 1 184 ? 8.43 10.297 -4.672 1 98.88 184 VAL A N 1
ATOM 1404 C CA . VAL A 1 184 ? 7.297 9.672 -5.336 1 98.88 184 VAL A CA 1
ATOM 1405 C C . VAL A 1 184 ? 6.16 10.68 -5.477 1 98.88 184 VAL A C 1
ATOM 1407 O O . VAL A 1 184 ? 5.965 11.531 -4.609 1 98.88 184 VAL A O 1
ATOM 1410 N N . GLU A 1 185 ? 5.434 10.656 -6.586 1 98.94 185 GLU A N 1
ATOM 1411 C CA . GLU A 1 185 ? 4.285 11.531 -6.797 1 98.94 185 GLU A CA 1
ATOM 1412 C C . GLU A 1 185 ? 3.074 10.742 -7.293 1 98.94 185 GLU A C 1
ATOM 1414 O O . GLU A 1 185 ? 3.217 9.625 -7.789 1 98.94 185 GLU A O 1
ATOM 1419 N N . ALA A 1 186 ? 1.905 11.336 -7.121 1 98.94 186 ALA A N 1
ATOM 1420 C CA . ALA A 1 186 ? 0.693 10.602 -7.48 1 98.94 186 ALA A CA 1
ATOM 1421 C C . ALA A 1 186 ? -0.445 11.562 -7.82 1 98.94 186 ALA A C 1
ATOM 1423 O O . ALA A 1 186 ? -0.419 12.727 -7.426 1 98.94 186 ALA A O 1
ATOM 1424 N N . SER A 1 187 ? -1.36 11.094 -8.562 1 98.94 187 SER A N 1
ATOM 1425 C CA . SER A 1 187 ? -2.684 11.68 -8.758 1 98.94 187 SER A CA 1
ATOM 1426 C C . SER A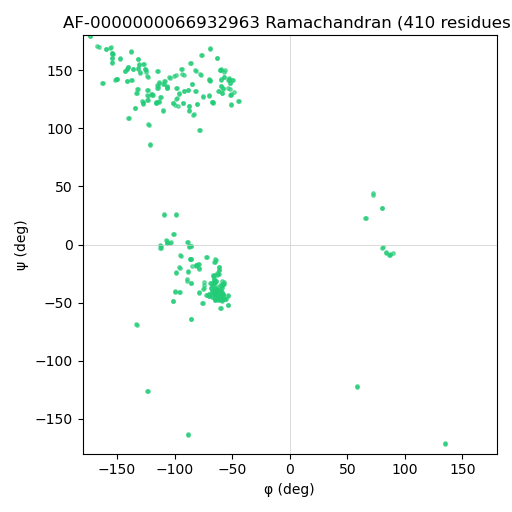 1 187 ? -3.783 10.664 -8.469 1 98.94 187 SER A C 1
ATOM 1428 O O . SER A 1 187 ? -3.582 9.461 -8.641 1 98.94 187 SER A O 1
ATOM 1430 N N . ALA A 1 188 ? -4.883 11.18 -8.039 1 98.94 188 ALA A N 1
ATOM 1431 C CA . ALA A 1 188 ? -5.977 10.281 -7.68 1 98.94 188 ALA A CA 1
ATOM 1432 C C . ALA A 1 188 ? -7.328 10.883 -8.062 1 98.94 188 ALA A C 1
ATOM 1434 O O . ALA A 1 188 ? -7.473 12.102 -8.133 1 98.94 188 ALA A O 1
ATOM 1435 N N . LEU A 1 189 ? -8.227 10.023 -8.375 1 98.94 189 LEU A N 1
ATOM 1436 C CA . LEU A 1 189 ? -9.641 10.336 -8.516 1 98.94 189 LEU A CA 1
ATOM 1437 C C . LEU A 1 189 ? -10.461 9.68 -7.414 1 98.94 189 LEU A C 1
ATOM 1439 O O . LEU A 1 189 ? -10.352 8.469 -7.195 1 98.94 189 LEU A O 1
ATOM 1443 N N . PHE A 1 190 ? -11.227 10.438 -6.738 1 98.75 190 PHE A N 1
ATOM 1444 C CA . PHE A 1 190 ? -12.141 9.953 -5.715 1 98.75 190 PHE A CA 1
ATOM 1445 C C . PHE A 1 190 ? -13.586 10.188 -6.117 1 98.75 190 PHE A C 1
ATOM 1447 O O . PHE A 1 190 ? -13.898 11.18 -6.785 1 98.75 190 PHE A O 1
ATOM 1454 N N . VAL A 1 191 ? -14.461 9.289 -5.648 1 98.38 191 VAL A N 1
ATOM 1455 C CA . VAL A 1 191 ? -15.875 9.398 -5.992 1 98.38 191 VAL A CA 1
ATOM 1456 C C . VAL A 1 191 ? -16.719 9.227 -4.734 1 98.38 191 VAL A C 1
ATOM 1458 O O . VAL A 1 191 ? -16.531 8.281 -3.969 1 98.38 191 VAL A O 1
ATOM 1461 N N . GLU A 1 192 ? -17.625 10.141 -4.547 1 96.62 192 GLU A N 1
ATOM 1462 C CA . GLU A 1 192 ? -18.609 9.969 -3.484 1 96.62 192 GLU A CA 1
ATOM 1463 C C . GLU A 1 192 ? -19.594 8.859 -3.824 1 96.62 192 GLU A C 1
ATOM 1465 O O . GLU A 1 192 ? -20.203 8.867 -4.898 1 96.62 192 GLU A O 1
ATOM 1470 N N . PRO A 1 193 ? -19.766 7.922 -2.893 1 91.81 193 PRO A N 1
ATOM 1471 C CA . PRO A 1 193 ? -20.781 6.902 -3.156 1 91.81 193 PRO A CA 1
ATOM 1472 C C . PRO A 1 193 ? -22.172 7.488 -3.309 1 91.81 193 PRO A C 1
ATOM 1474 O O . PRO A 1 193 ? -22.484 8.523 -2.711 1 91.81 193 PRO A O 1
ATOM 1477 N N . LYS A 1 194 ? -23 6.859 -4.094 1 86.5 194 LYS A N 1
ATOM 1478 C CA . LYS A 1 194 ? -24.328 7.363 -4.387 1 86.5 194 LYS A CA 1
ATOM 1479 C C . LYS A 1 194 ? -25.156 7.523 -3.107 1 86.5 194 LYS A C 1
ATOM 1481 O O . LYS A 1 194 ? -25.938 8.469 -2.979 1 86.5 194 LYS A O 1
ATOM 1486 N N . HIS A 1 195 ? -24.984 6.695 -2.156 1 77.44 195 HIS A N 1
ATOM 1487 C CA . HIS A 1 195 ? -25.797 6.789 -0.953 1 77.44 195 HIS A CA 1
ATOM 1488 C C . HIS A 1 195 ? -25.047 7.512 0.165 1 77.44 195 HIS A C 1
ATOM 1490 O O . HIS A 1 195 ? -25.375 7.332 1.343 1 77.44 195 HIS A O 1
ATOM 1496 N N . ALA A 1 196 ? -24.188 8.297 -0.161 1 74.81 196 ALA A N 1
ATOM 1497 C CA . ALA A 1 196 ? -23.344 8.961 0.826 1 74.81 196 ALA A CA 1
ATOM 1498 C C . ALA A 1 196 ? -24.156 9.938 1.678 1 74.81 196 ALA A C 1
ATOM 1500 O O . ALA A 1 196 ? -23.875 10.109 2.865 1 74.81 196 ALA A O 1
ATOM 1501 N N . LYS A 1 197 ? -25.047 10.5 1.075 1 67.75 197 LYS A N 1
ATOM 1502 C CA . LYS A 1 197 ? -25.922 11.422 1.813 1 67.75 197 LYS A CA 1
ATOM 1503 C C . LYS A 1 197 ? -26.625 10.703 2.955 1 67.75 197 LYS A C 1
ATOM 1505 O O . LYS A 1 197 ? -26.75 11.242 4.059 1 67.75 197 LYS A O 1
ATOM 1510 N N . VAL A 1 198 ? -26.938 9.492 2.566 1 59.47 198 VAL A N 1
ATOM 1511 C CA . VAL A 1 198 ? -27.703 8.719 3.541 1 59.47 198 VAL A CA 1
ATOM 1512 C C . VAL A 1 198 ? -26.781 8.273 4.676 1 59.47 198 VAL A C 1
ATOM 1514 O O . VAL A 1 198 ? -27.172 8.289 5.844 1 59.47 198 VAL A O 1
ATOM 1517 N N . LEU A 1 199 ? -25.609 7.949 4.27 1 55.94 199 LEU A N 1
ATOM 1518 C CA . LEU A 1 199 ? -24.672 7.488 5.277 1 55.94 199 LEU A CA 1
ATOM 1519 C C . LEU A 1 199 ? -24.328 8.609 6.258 1 55.94 199 LEU A C 1
ATOM 1521 O O . LEU A 1 199 ? -24.219 8.375 7.461 1 55.94 199 LEU A O 1
ATOM 1525 N N . LYS A 1 200 ? -24.109 9.773 5.789 1 55.09 200 LYS A N 1
ATOM 1526 C CA . LYS A 1 200 ? -23.812 10.93 6.629 1 55.09 200 LYS A CA 1
ATOM 1527 C C . LYS A 1 200 ? -24.969 11.234 7.574 1 55.09 200 LYS A C 1
ATOM 1529 O O . LYS A 1 200 ? -24.75 11.562 8.742 1 55.09 200 LYS A O 1
ATOM 1534 N N . SER A 1 201 ? -26.125 11.117 6.961 1 51.97 201 SER A N 1
ATOM 1535 C CA . SER A 1 201 ? -27.328 11.375 7.766 1 51.97 201 SER A CA 1
ATOM 1536 C C . SER A 1 201 ? -27.484 10.328 8.859 1 51.97 201 SER A C 1
ATOM 1538 O O . SER A 1 201 ? -27.922 10.641 9.969 1 51.97 201 SER A O 1
ATOM 1540 N N . LEU A 1 202 ? -27.016 9.18 8.414 1 45.72 202 LEU A N 1
ATOM 1541 C CA . LEU A 1 202 ? -27.125 8.109 9.398 1 45.72 202 LEU A CA 1
ATOM 1542 C C . LEU A 1 202 ? -26.094 8.297 10.516 1 45.72 202 LEU A C 1
ATOM 1544 O O . LEU A 1 202 ? -26.391 8.023 11.688 1 45.72 202 LEU A O 1
ATOM 1548 N N . TYR A 1 203 ? -24.922 8.641 10.062 1 43.88 203 TYR A N 1
ATOM 1549 C CA . TYR A 1 203 ? -23.891 8.844 11.078 1 43.88 203 TYR A CA 1
ATOM 1550 C C . TYR A 1 203 ? -24.109 10.148 11.828 1 43.88 203 TYR A C 1
ATOM 1552 O O . TYR A 1 203 ? -23.719 10.281 12.992 1 43.88 203 TYR A O 1
ATOM 1560 N N . ARG A 1 204 ? -24.609 11.32 11.305 1 42.12 204 ARG A N 1
ATOM 1561 C CA . ARG A 1 204 ? -24.984 12.516 12.055 1 42.12 204 ARG A CA 1
ATOM 1562 C C . ARG A 1 204 ? -26.062 12.203 13.078 1 42.12 204 ARG A C 1
ATOM 1564 O O . ARG A 1 204 ? -26.25 12.953 14.039 1 42.12 204 ARG A O 1
ATOM 1571 N N . VAL A 1 205 ? -26.922 11.328 12.711 1 39.22 205 VAL A N 1
ATOM 1572 C CA . VAL A 1 205 ? -27.984 11.062 13.68 1 39.22 205 VAL A CA 1
ATOM 1573 C C . VAL A 1 205 ? -27.391 10.422 14.93 1 39.22 205 VAL A C 1
ATOM 1575 O O . VAL A 1 205 ? -28.031 10.398 15.984 1 39.22 205 VAL A O 1
ATOM 1578 N N . THR A 1 206 ? -26.297 9.719 14.617 1 31.89 206 THR A N 1
ATOM 1579 C CA . THR A 1 206 ? -25.844 9.094 15.852 1 31.89 206 THR A CA 1
ATOM 1580 C C . THR A 1 206 ? -25.031 10.078 16.703 1 31.89 206 THR A C 1
ATOM 1582 O O . THR A 1 206 ? -24.562 9.727 17.781 1 31.89 206 THR A O 1
ATOM 1585 N N . THR A 1 207 ? -24.484 11.25 16.094 1 26 207 THR A N 1
ATOM 1586 C CA . THR A 1 207 ? -23.938 12.188 17.078 1 26 207 THR A CA 1
ATOM 1587 C C . THR A 1 207 ? -25.047 13.047 17.672 1 26 207 THR A C 1
ATOM 1589 O O . THR A 1 207 ? -25.969 13.453 16.969 1 26 207 THR A O 1
ATOM 1592 N N . MET B 1 1 ? 26.328 -19.312 4.527 1 36.38 1 MET B N 1
ATOM 1593 C CA . MET B 1 1 ? 25.156 -18.578 4.098 1 36.38 1 MET B CA 1
ATOM 1594 C C . MET B 1 1 ? 24.312 -19.422 3.141 1 36.38 1 MET B C 1
ATOM 1596 O O . MET B 1 1 ? 24.781 -19.828 2.086 1 36.38 1 MET B O 1
ATOM 1600 N N . GLY B 1 2 ? 23.516 -20.266 3.598 1 50.53 2 GLY B N 1
ATOM 1601 C CA . GLY B 1 2 ? 22.922 -21.328 2.791 1 50.53 2 GLY B CA 1
ATOM 1602 C C . GLY B 1 2 ? 22.312 -20.812 1.498 1 50.53 2 GLY B C 1
ATOM 1603 O O . GLY B 1 2 ? 22.031 -19.625 1.36 1 50.53 2 GLY B O 1
ATOM 1604 N N . SER B 1 3 ? 22.406 -21.516 0.343 1 73.88 3 SER B N 1
ATOM 1605 C CA . SER B 1 3 ? 21.938 -21.188 -0.998 1 73.88 3 SER B CA 1
ATOM 1606 C C . SER B 1 3 ? 20.453 -20.797 -0.992 1 73.88 3 SER B C 1
ATOM 1608 O O . SER B 1 3 ? 19.703 -21.234 -0.114 1 73.88 3 SER B O 1
ATOM 1610 N N . MET B 1 4 ? 20 -19.672 -1.689 1 86.69 4 MET B N 1
ATOM 1611 C CA . MET B 1 4 ? 18.609 -19.281 -1.884 1 86.69 4 MET B CA 1
ATOM 1612 C C . MET B 1 4 ? 17.766 -20.484 -2.291 1 86.69 4 MET B C 1
ATOM 1614 O O . MET B 1 4 ? 18.141 -21.234 -3.193 1 86.69 4 MET B O 1
ATOM 1618 N N . PRO B 1 5 ? 16.703 -20.812 -1.569 1 94.25 5 PRO B N 1
ATOM 1619 C CA . PRO B 1 5 ? 15.844 -21.938 -1.937 1 94.25 5 PRO B CA 1
ATOM 1620 C C . PRO B 1 5 ? 15.352 -21.859 -3.379 1 94.25 5 PRO B C 1
ATOM 1622 O O . PRO B 1 5 ? 15.102 -20.766 -3.891 1 94.25 5 PRO B O 1
ATOM 1625 N N . SER B 1 6 ? 15.266 -23 -4.016 1 95.44 6 SER B N 1
ATOM 1626 C CA . SER B 1 6 ? 14.625 -23.094 -5.324 1 95.44 6 SER B CA 1
ATOM 1627 C C . SER B 1 6 ? 13.117 -22.875 -5.215 1 95.44 6 SER B C 1
ATOM 1629 O O . SER B 1 6 ? 12.562 -22.859 -4.113 1 95.44 6 SER B O 1
ATOM 1631 N N . ASP B 1 7 ? 12.438 -22.703 -6.367 1 96.31 7 ASP B N 1
ATOM 1632 C CA . ASP B 1 7 ? 10.984 -22.594 -6.383 1 96.31 7 ASP B CA 1
ATOM 1633 C C . ASP B 1 7 ? 10.336 -23.812 -5.723 1 96.31 7 ASP B C 1
ATOM 1635 O O . ASP B 1 7 ? 9.461 -23.656 -4.863 1 96.31 7 ASP B O 1
ATOM 1639 N N . ALA B 1 8 ? 10.805 -25 -6.098 1 96.69 8 ALA B N 1
ATOM 1640 C CA . ALA B 1 8 ? 10.25 -26.234 -5.555 1 96.69 8 ALA B CA 1
ATOM 1641 C C . ALA B 1 8 ? 10.477 -26.312 -4.051 1 96.69 8 ALA B C 1
ATOM 1643 O O . ALA B 1 8 ? 9.594 -26.75 -3.307 1 96.69 8 ALA B O 1
ATOM 1644 N N . GLU B 1 9 ? 11.594 -25.875 -3.578 1 97.31 9 GLU B N 1
ATOM 1645 C CA . GLU B 1 9 ? 11.93 -25.938 -2.16 1 97.31 9 GLU B CA 1
ATOM 1646 C C . GLU B 1 9 ? 11.055 -25 -1.334 1 97.31 9 GLU B C 1
ATOM 1648 O O . GLU B 1 9 ? 10.727 -25.297 -0.184 1 97.31 9 GLU B O 1
ATOM 1653 N N . THR B 1 10 ? 10.656 -23.859 -1.91 1 97.75 10 THR B N 1
ATOM 1654 C CA . THR B 1 10 ? 9.852 -22.891 -1.174 1 97.75 10 THR B CA 1
ATOM 1655 C C . THR B 1 10 ? 8.5 -23.5 -0.785 1 97.75 10 THR B C 1
ATOM 1657 O O . THR B 1 10 ? 7.895 -23.094 0.204 1 97.75 10 THR B O 1
ATOM 1660 N N . LEU B 1 11 ? 8.031 -24.484 -1.542 1 97.62 11 LEU B N 1
ATOM 1661 C CA . LEU B 1 11 ? 6.723 -25.094 -1.312 1 97.62 11 LEU B CA 1
ATOM 1662 C C . LEU B 1 11 ? 6.734 -25.953 -0.054 1 97.62 11 LEU B C 1
ATOM 1664 O O . LEU B 1 11 ? 5.676 -26.312 0.466 1 97.62 11 LEU B O 1
ATOM 1668 N N . GLU B 1 12 ? 7.941 -26.188 0.478 1 96.81 12 GLU B N 1
ATOM 1669 C CA . GLU B 1 12 ? 8.078 -27.078 1.624 1 96.81 12 GLU B CA 1
ATOM 1670 C C . GLU B 1 12 ? 8.508 -26.312 2.873 1 96.81 12 GLU B C 1
ATOM 1672 O O . GLU B 1 12 ? 8.633 -26.906 3.953 1 96.81 12 GLU B O 1
ATOM 1677 N N . LEU B 1 13 ? 8.688 -25.031 2.705 1 96.25 13 LEU B N 1
ATOM 1678 C CA . LEU B 1 13 ? 9.328 -24.25 3.771 1 96.25 13 LEU B CA 1
ATOM 1679 C C . LEU B 1 13 ? 8.289 -23.75 4.766 1 96.25 13 LEU B C 1
ATOM 1681 O O . LEU B 1 13 ? 8.633 -23.391 5.898 1 96.25 13 LEU B O 1
ATOM 1685 N N . TYR B 1 14 ? 7.047 -23.641 4.344 1 96.88 14 TYR B N 1
ATOM 1686 C CA . TYR B 1 14 ? 6.02 -23.047 5.199 1 96.88 14 TYR B CA 1
ATOM 1687 C C . TYR B 1 14 ? 5.316 -24.125 6.016 1 96.88 14 TYR B C 1
ATOM 1689 O O . TYR B 1 14 ? 4.93 -25.172 5.48 1 96.88 14 TYR B O 1
ATOM 1697 N N . SER B 1 15 ? 5.18 -23.875 7.309 1 96.06 15 SER B N 1
ATOM 1698 C CA . SER B 1 15 ? 4.359 -24.672 8.211 1 96.06 15 SER B CA 1
ATOM 1699 C C . SER B 1 15 ? 3.383 -23.797 8.992 1 96.06 15 SER B C 1
ATOM 1701 O O . SER B 1 15 ? 3.791 -22.859 9.68 1 96.06 15 SER B O 1
ATOM 1703 N N . PRO B 1 16 ? 2.1 -24.094 8.836 1 96.62 16 PRO B N 1
ATOM 1704 C CA . PRO B 1 16 ? 1.12 -23.281 9.562 1 96.62 16 PRO B CA 1
ATOM 1705 C C . PRO B 1 16 ? 1.316 -23.344 11.078 1 96.62 16 PRO B C 1
ATOM 1707 O O . PRO B 1 16 ? 1.666 -24.406 11.617 1 96.62 16 PRO B O 1
ATOM 1710 N N . ASP B 1 17 ? 1.117 -22.219 11.688 1 93.75 17 ASP B N 1
ATOM 1711 C CA . ASP B 1 17 ? 1.371 -22.156 13.125 1 93.75 17 ASP B CA 1
ATOM 1712 C C . ASP B 1 17 ? 0.065 -22.188 13.914 1 93.75 17 ASP B C 1
ATOM 1714 O O . ASP B 1 17 ? 0.071 -22.047 15.141 1 93.75 17 ASP B O 1
ATOM 1718 N N . ASN B 1 18 ? -1.1 -22.312 13.305 1 96.62 18 ASN B N 1
ATOM 1719 C CA . ASN B 1 18 ? -2.414 -22.453 13.922 1 96.62 18 ASN B CA 1
ATOM 1720 C C . ASN B 1 18 ? -3.4 -23.141 12.977 1 96.62 18 ASN B C 1
ATOM 1722 O O . ASN B 1 18 ? -3.1 -23.344 11.797 1 96.62 18 ASN B O 1
ATOM 1726 N N . ASP B 1 19 ? -4.551 -23.531 13.469 1 97.56 19 ASP B N 1
ATOM 1727 C CA . ASP B 1 19 ? -5.531 -24.312 12.727 1 97.56 19 ASP B CA 1
ATOM 1728 C C . ASP B 1 19 ? -6.102 -23.516 11.555 1 97.56 19 ASP B C 1
ATOM 1730 O O . ASP B 1 19 ? -6.316 -24.047 10.469 1 97.56 19 ASP B O 1
ATOM 1734 N N . PHE B 1 20 ? -6.391 -22.281 11.82 1 98 20 PHE B N 1
ATOM 1735 C CA . PHE B 1 20 ? -6.969 -21.469 10.758 1 98 20 PHE B CA 1
ATOM 1736 C C . PHE B 1 20 ? -6.008 -21.344 9.586 1 98 20 PHE B C 1
ATOM 1738 O O . PHE B 1 20 ? -6.406 -21.516 8.43 1 98 20 PHE B O 1
ATOM 1745 N N . ALA B 1 21 ? -4.746 -21.047 9.844 1 98.31 21 ALA B N 1
ATOM 1746 C CA . ALA B 1 21 ? -3.729 -20.953 8.797 1 98.31 21 ALA B CA 1
ATOM 1747 C C . ALA B 1 21 ? -3.619 -22.266 8.023 1 98.31 21 ALA B C 1
ATOM 1749 O O . ALA B 1 21 ? -3.451 -22.25 6.801 1 98.31 21 ALA B O 1
ATOM 1750 N N . ARG B 1 22 ? -3.65 -23.328 8.727 1 98.31 22 ARG B N 1
ATOM 1751 C CA . ARG B 1 22 ? -3.615 -24.641 8.078 1 98.31 22 ARG B CA 1
ATOM 1752 C C . ARG B 1 22 ? -4.785 -24.812 7.117 1 98.31 22 ARG B C 1
ATOM 1754 O O . ARG B 1 22 ? -4.605 -25.266 5.988 1 98.31 22 ARG B O 1
ATOM 1761 N N . GLU B 1 23 ? -5.957 -24.438 7.594 1 98.44 23 GLU B N 1
ATOM 1762 C CA . GLU B 1 23 ? -7.152 -24.547 6.766 1 98.44 23 GLU B CA 1
ATOM 1763 C C . GLU B 1 23 ? -7.039 -23.656 5.523 1 98.44 23 GLU B C 1
ATOM 1765 O O . GLU B 1 23 ? -7.383 -24.094 4.418 1 98.44 23 GLU B O 1
ATOM 1770 N N . VAL B 1 24 ? -6.586 -22.453 5.715 1 98.44 24 VAL B N 1
ATOM 1771 C CA . VAL B 1 24 ? -6.414 -21.516 4.609 1 98.44 24 VAL B CA 1
ATOM 1772 C C . VAL B 1 24 ? -5.414 -22.078 3.605 1 98.44 24 VAL B C 1
ATOM 1774 O O . VAL B 1 24 ? -5.68 -22.094 2.4 1 98.44 24 VAL B O 1
ATOM 1777 N N . ASP B 1 25 ? -4.301 -22.562 4.129 1 98.62 25 ASP B N 1
ATOM 1778 C CA . ASP B 1 25 ? -3.24 -23.078 3.273 1 98.62 25 ASP B CA 1
ATOM 1779 C C . ASP B 1 25 ? -3.723 -24.297 2.475 1 98.62 25 ASP B C 1
ATOM 1781 O O . ASP B 1 25 ? -3.469 -24.391 1.271 1 98.62 25 ASP B O 1
ATOM 1785 N N . GLU B 1 26 ? -4.395 -25.172 3.098 1 98.31 26 GLU B N 1
ATOM 1786 C CA . GLU B 1 26 ? -4.914 -26.375 2.449 1 98.31 26 GLU B CA 1
ATOM 1787 C C . GLU B 1 26 ? -5.949 -26.031 1.387 1 98.31 26 GLU B C 1
ATOM 1789 O O . GLU B 1 26 ? -6 -26.656 0.329 1 98.31 26 GLU B O 1
ATOM 1794 N N . HIS B 1 27 ? -6.781 -25.047 1.757 1 98.19 27 HIS B N 1
ATOM 1795 C CA . HIS B 1 27 ? -7.789 -24.625 0.791 1 98.19 27 HIS B CA 1
ATOM 1796 C C . HIS B 1 27 ? -7.148 -24.094 -0.48 1 98.19 27 HIS B C 1
ATOM 1798 O O . HIS B 1 27 ? -7.547 -24.453 -1.588 1 98.19 27 HIS B O 1
ATOM 1804 N N . ILE B 1 28 ? -6.117 -23.234 -0.385 1 98.31 28 ILE B N 1
ATOM 1805 C CA . ILE B 1 28 ? -5.438 -22.672 -1.543 1 98.31 28 ILE B CA 1
ATOM 1806 C C . ILE B 1 28 ? -4.73 -23.781 -2.326 1 98.31 28 ILE B C 1
ATOM 1808 O O . ILE B 1 28 ? -4.883 -23.875 -3.545 1 98.31 28 ILE B O 1
ATOM 1812 N N . LYS B 1 29 ? -4.027 -24.594 -1.598 1 97.69 29 LYS B N 1
ATOM 1813 C CA . LYS B 1 29 ? -3.242 -25.656 -2.207 1 97.69 29 LYS B CA 1
ATOM 1814 C C . LYS B 1 29 ? -4.125 -26.594 -3.033 1 97.69 29 LYS B C 1
ATOM 1816 O O . LYS B 1 29 ? -3.707 -27.094 -4.078 1 97.69 29 LYS B O 1
ATOM 1821 N N . ASN B 1 30 ? -5.352 -26.75 -2.604 1 97.38 30 ASN B N 1
ATOM 1822 C CA . ASN B 1 30 ? -6.16 -27.812 -3.178 1 97.38 30 ASN B CA 1
ATOM 1823 C C . ASN B 1 30 ? -7.316 -27.266 -4.004 1 97.38 30 ASN B C 1
ATOM 1825 O O . ASN B 1 30 ? -8.109 -28.016 -4.559 1 97.38 30 ASN B O 1
ATOM 1829 N N . CYS B 1 31 ? -7.465 -25.938 -4.039 1 96.94 31 CYS B N 1
ATOM 1830 C CA . CYS B 1 31 ? -8.57 -25.406 -4.824 1 96.94 31 CYS B CA 1
ATOM 1831 C C . CYS B 1 31 ? -8.414 -25.734 -6.301 1 96.94 31 CYS B C 1
ATOM 1833 O O . CYS B 1 31 ? -7.312 -26.062 -6.75 1 96.94 31 CYS B O 1
ATOM 1835 N N . ALA B 1 32 ? -9.508 -25.672 -7.047 1 95.56 32 ALA B N 1
ATOM 1836 C CA . ALA B 1 32 ? -9.539 -26.094 -8.445 1 95.56 32 ALA B CA 1
ATOM 1837 C C . ALA B 1 32 ? -8.547 -25.297 -9.281 1 95.56 32 ALA B C 1
ATOM 1839 O O . ALA B 1 32 ? -7.859 -25.859 -10.141 1 95.56 32 ALA B O 1
ATOM 1840 N N . LEU B 1 33 ? -8.422 -24.031 -9.031 1 97 33 LEU B N 1
ATOM 1841 C CA . LEU B 1 33 ? -7.52 -23.188 -9.797 1 97 33 LEU B CA 1
ATOM 1842 C C . LEU B 1 33 ? -6.066 -23.594 -9.586 1 97 33 LEU B C 1
ATOM 1844 O O . LEU B 1 33 ? -5.316 -23.766 -10.547 1 97 33 LEU B O 1
ATOM 1848 N N . ALA B 1 34 ? -5.676 -23.797 -8.383 1 98.31 34 ALA B N 1
ATOM 1849 C CA . ALA B 1 34 ? -4.309 -24.219 -8.078 1 98.31 34 ALA B CA 1
ATOM 1850 C C . ALA B 1 34 ? -3.984 -25.562 -8.742 1 98.31 34 ALA B C 1
ATOM 1852 O O . ALA B 1 34 ? -2.914 -25.719 -9.328 1 98.31 34 ALA B O 1
ATOM 1853 N N . GLN B 1 35 ? -4.895 -26.469 -8.641 1 98 35 GLN B N 1
ATOM 1854 C CA . GLN B 1 35 ? -4.684 -27.781 -9.234 1 98 35 GLN B CA 1
ATOM 1855 C C . GLN B 1 35 ? -4.523 -27.688 -10.75 1 98 35 GLN B C 1
ATOM 1857 O O . GLN B 1 35 ? -3.662 -28.344 -11.336 1 98 35 GLN B O 1
ATOM 1862 N N . SER B 1 36 ? -5.391 -26.891 -11.336 1 97.88 36 SER B N 1
ATOM 1863 C CA . SER B 1 36 ? -5.316 -26.703 -12.781 1 97.88 36 SER B CA 1
ATOM 1864 C C . SER B 1 36 ? -3.982 -26.094 -13.203 1 97.88 36 SER B C 1
ATOM 1866 O O . SER B 1 36 ? -3.383 -26.516 -14.188 1 97.88 36 SER B O 1
ATOM 1868 N N . LEU B 1 37 ? -3.508 -25.109 -12.492 1 98.5 37 LEU B N 1
ATOM 1869 C CA . LEU B 1 37 ? -2.246 -24.438 -12.797 1 98.5 37 LEU B CA 1
ATOM 1870 C C . LEU B 1 37 ? -1.064 -25.375 -12.547 1 98.5 37 LEU B C 1
ATOM 1872 O O . LEU B 1 37 ? -0.096 -25.375 -13.312 1 98.5 37 LEU B O 1
ATOM 1876 N N . ARG B 1 38 ? -1.165 -26.156 -11.531 1 98.06 38 ARG B N 1
ATOM 1877 C CA . ARG B 1 38 ? -0.115 -27.109 -11.188 1 98.06 38 ARG B CA 1
ATOM 1878 C C . ARG B 1 38 ? 0.017 -28.188 -12.266 1 98.06 38 ARG B C 1
ATOM 1880 O O . ARG B 1 38 ? 1.118 -28.672 -12.531 1 98.06 38 ARG B O 1
ATOM 1887 N N . ALA B 1 39 ? -1.034 -28.5 -12.898 1 98.12 39 ALA B N 1
ATOM 1888 C CA . ALA B 1 39 ? -1.058 -29.531 -13.93 1 98.12 39 ALA B CA 1
ATOM 1889 C C . ALA B 1 39 ? -0.562 -28.984 -15.266 1 98.12 39 ALA B C 1
ATOM 1891 O O . ALA B 1 39 ? -0.305 -29.75 -16.203 1 98.12 39 ALA B O 1
ATOM 1892 N N . ASN B 1 40 ? -0.532 -27.688 -15.414 1 98.19 40 ASN B N 1
ATOM 1893 C CA . ASN B 1 40 ? -0.056 -27.047 -16.641 1 98.19 40 ASN B CA 1
ATOM 1894 C C . ASN B 1 40 ? 1.465 -26.922 -16.641 1 98.19 40 ASN B C 1
ATOM 1896 O O . ASN B 1 40 ? 2.031 -26.156 -15.852 1 98.19 40 ASN B O 1
ATOM 1900 N N . PRO B 1 41 ? 2.191 -27.625 -17.484 1 97.62 41 PRO B N 1
ATOM 1901 C CA . PRO B 1 41 ? 3.656 -27.656 -17.453 1 97.62 41 PRO B CA 1
ATOM 1902 C C . PRO B 1 41 ? 4.281 -26.297 -17.781 1 97.62 41 PRO B C 1
ATOM 1904 O O . PRO B 1 41 ? 5.484 -26.109 -17.562 1 97.62 41 PRO B O 1
ATOM 1907 N N . ASP B 1 42 ? 3.527 -25.391 -18.266 1 98 42 ASP B N 1
ATOM 1908 C CA . ASP B 1 42 ? 4.055 -24.062 -18.594 1 98 42 ASP B CA 1
ATOM 1909 C C . ASP B 1 42 ? 4.188 -23.203 -17.344 1 98 42 ASP B C 1
ATOM 1911 O O . ASP B 1 42 ? 4.828 -22.156 -17.375 1 98 42 ASP B O 1
ATOM 1915 N N . PHE B 1 43 ? 3.559 -23.578 -16.312 1 98.62 43 PHE B N 1
ATOM 1916 C CA . PHE B 1 43 ? 3.566 -22.797 -15.086 1 98.62 43 PHE B CA 1
ATOM 1917 C C . PHE B 1 43 ? 4.473 -23.422 -14.039 1 98.62 43 PHE B C 1
ATOM 1919 O O . PHE B 1 43 ? 4.551 -24.656 -13.938 1 98.62 43 PHE B O 1
ATOM 1926 N N . VAL B 1 44 ? 5.133 -22.578 -13.297 1 98.31 44 VAL B N 1
ATOM 1927 C CA . VAL B 1 44 ? 5.973 -23 -12.18 1 98.31 44 VAL B CA 1
ATOM 1928 C C . VAL B 1 44 ? 5.395 -22.469 -10.867 1 98.31 44 VAL B C 1
ATOM 1930 O O . VAL B 1 44 ? 5.195 -21.266 -10.711 1 98.31 44 VAL B O 1
ATOM 1933 N N . GLU B 1 45 ? 5.121 -23.359 -9.984 1 98.62 45 GLU B N 1
ATOM 1934 C CA . GLU B 1 45 ? 4.582 -23.031 -8.664 1 98.62 45 GLU B CA 1
ATOM 1935 C C . GLU B 1 45 ? 5.695 -22.688 -7.688 1 98.62 45 GLU B C 1
ATOM 1937 O O . GLU B 1 45 ? 6.746 -23.328 -7.672 1 98.62 45 GLU B O 1
ATOM 1942 N N . SER B 1 46 ? 5.52 -21.672 -6.879 1 98.5 46 SER B N 1
ATOM 1943 C CA . SER B 1 46 ? 6.484 -21.297 -5.852 1 98.5 46 SER B CA 1
ATOM 1944 C C . SER B 1 46 ? 5.832 -20.438 -4.77 1 98.5 46 SER B C 1
ATOM 1946 O O . SER B 1 46 ? 4.66 -20.062 -4.887 1 98.5 46 SER B O 1
ATOM 1948 N N . ARG B 1 47 ? 6.516 -20.234 -3.678 1 98.25 47 ARG B N 1
ATOM 1949 C CA . ARG B 1 47 ? 6.254 -19.203 -2.666 1 98.25 47 ARG B CA 1
ATOM 1950 C C . ARG B 1 47 ? 7.457 -18.297 -2.488 1 98.25 47 ARG B C 1
ATOM 1952 O O . ARG B 1 47 ? 8.211 -18.422 -1.52 1 98.25 47 ARG B O 1
ATOM 1959 N N . PRO B 1 48 ? 7.523 -17.297 -3.293 1 96.88 48 PRO B N 1
ATOM 1960 C CA . PRO B 1 48 ? 8.766 -16.531 -3.406 1 96.88 48 PRO B CA 1
ATOM 1961 C C . PRO B 1 48 ? 9.117 -15.773 -2.127 1 96.88 48 PRO B C 1
ATOM 1963 O O . PRO B 1 48 ? 10.289 -15.508 -1.863 1 96.88 48 PRO B O 1
ATOM 1966 N N . HIS B 1 49 ? 8.133 -15.438 -1.312 1 96.75 49 HIS B N 1
ATOM 1967 C CA . HIS B 1 49 ? 8.398 -14.742 -0.059 1 96.75 49 HIS B CA 1
ATOM 1968 C C . HIS B 1 49 ? 9.273 -15.578 0.865 1 96.75 49 HIS B C 1
ATOM 1970 O O . HIS B 1 49 ? 9.969 -15.039 1.725 1 96.75 49 HIS B O 1
ATOM 1976 N N . LEU B 1 50 ? 9.273 -16.859 0.632 1 96.88 50 LEU B N 1
ATOM 1977 C CA . LEU B 1 50 ? 10.008 -17.781 1.503 1 96.88 50 LEU B CA 1
ATOM 1978 C C . LEU B 1 50 ? 11.453 -17.922 1.041 1 96.88 50 LEU B C 1
ATOM 1980 O O . LEU B 1 50 ? 12.25 -18.594 1.694 1 96.88 50 LEU B O 1
ATOM 1984 N N . LYS B 1 51 ? 11.82 -17.266 -0.047 1 95.44 51 LYS B N 1
ATOM 1985 C CA . LYS B 1 51 ? 13.219 -17.203 -0.455 1 95.44 51 LYS B CA 1
ATOM 1986 C C . LYS B 1 51 ? 13.984 -16.172 0.375 1 95.44 51 LYS B C 1
ATOM 1988 O O . LYS B 1 51 ? 15.219 -16.188 0.405 1 95.44 51 LYS B O 1
ATOM 1993 N N . ILE B 1 52 ? 13.234 -15.273 0.959 1 93.81 52 ILE B N 1
ATOM 1994 C CA . ILE B 1 52 ? 13.852 -14.273 1.822 1 93.81 52 ILE B CA 1
ATOM 1995 C C . ILE B 1 52 ? 14.227 -14.914 3.16 1 93.81 52 ILE B C 1
ATOM 1997 O O . ILE B 1 52 ? 13.383 -15.508 3.83 1 93.81 52 ILE B O 1
ATOM 2001 N N . PRO B 1 53 ? 15.453 -14.75 3.541 1 91.88 53 PRO B N 1
ATOM 2002 C CA . PRO B 1 53 ? 15.844 -15.289 4.844 1 91.88 53 PRO B CA 1
ATOM 2003 C C . PRO B 1 53 ? 14.992 -14.75 5.988 1 91.88 53 PRO B C 1
ATOM 2005 O O . PRO B 1 53 ? 14.602 -13.578 5.977 1 91.88 53 PRO B O 1
ATOM 2008 N N . GLU B 1 54 ? 14.75 -15.648 6.941 1 87.88 54 GLU B N 1
ATOM 2009 C CA . GLU B 1 54 ? 13.844 -15.352 8.047 1 87.88 54 GLU B CA 1
ATOM 2010 C C . GLU B 1 54 ? 14.25 -14.055 8.75 1 87.88 54 GLU B C 1
ATOM 2012 O O . GLU B 1 54 ? 13.391 -13.234 9.086 1 87.88 54 GLU B O 1
ATOM 2017 N N . GLU B 1 55 ? 15.508 -13.852 9.008 1 88 55 GLU B N 1
ATOM 2018 C CA . GLU B 1 55 ? 16.031 -12.695 9.727 1 88 55 GLU B CA 1
ATOM 2019 C C . GLU B 1 55 ? 15.727 -11.398 8.977 1 88 55 GLU B C 1
ATOM 2021 O O . GLU B 1 55 ? 15.547 -10.344 9.602 1 88 55 GLU B O 1
ATOM 2026 N N . LEU B 1 56 ? 15.562 -11.531 7.645 1 91.12 56 LEU B N 1
ATOM 2027 C CA . LEU B 1 56 ? 15.336 -10.352 6.82 1 91.12 56 LEU B CA 1
ATOM 2028 C C . LEU B 1 56 ? 13.844 -10.141 6.57 1 91.12 56 LEU B C 1
ATOM 2030 O O . LEU B 1 56 ? 13.414 -9.031 6.266 1 91.12 56 LEU B O 1
ATOM 2034 N N . ARG B 1 57 ? 13.016 -11.141 6.742 1 91.5 57 ARG B N 1
ATOM 2035 C CA . ARG B 1 57 ? 11.594 -11.078 6.426 1 91.5 57 ARG B CA 1
ATOM 2036 C C . ARG B 1 57 ? 10.875 -10.094 7.34 1 91.5 57 ARG B C 1
ATOM 2038 O O . ARG B 1 57 ? 9.93 -9.422 6.914 1 91.5 57 ARG B O 1
ATOM 2045 N N . SER B 1 58 ? 11.375 -10.023 8.562 1 90.38 58 SER B N 1
ATOM 2046 C CA . SER B 1 58 ? 10.695 -9.156 9.523 1 90.38 58 SER B CA 1
ATOM 2047 C C . SER B 1 58 ? 10.789 -7.691 9.102 1 90.38 58 SER B C 1
ATOM 2049 O O . SER B 1 58 ? 10.023 -6.855 9.594 1 90.38 58 SER B O 1
ATOM 2051 N N . HIS B 1 59 ? 11.68 -7.398 8.172 1 94.12 59 HIS B N 1
ATOM 2052 C CA . HIS B 1 59 ? 11.859 -6.02 7.73 1 94.12 59 HIS B CA 1
ATOM 2053 C C . HIS B 1 59 ? 11.273 -5.805 6.34 1 94.12 59 HIS B C 1
ATOM 2055 O O . HIS B 1 59 ? 11.438 -4.73 5.754 1 94.12 59 HIS B O 1
ATOM 2061 N N . ASN B 1 60 ? 10.68 -6.855 5.859 1 97.38 60 ASN B N 1
ATOM 2062 C CA . ASN B 1 60 ? 10.023 -6.809 4.555 1 97.38 60 ASN B CA 1
ATOM 2063 C C . ASN B 1 60 ? 8.523 -6.578 4.688 1 97.38 60 ASN B C 1
ATOM 2065 O O . ASN B 1 60 ? 7.855 -7.246 5.48 1 97.38 60 ASN B O 1
ATOM 2069 N N . LEU B 1 61 ? 7.98 -5.703 3.908 1 98.19 61 LEU B N 1
ATOM 2070 C CA . LEU B 1 61 ? 6.586 -5.301 4.043 1 98.19 61 LEU B CA 1
ATOM 2071 C C . LEU B 1 61 ? 5.652 -6.496 3.865 1 98.19 61 LEU B C 1
ATOM 2073 O O . LEU B 1 61 ? 4.93 -6.867 4.789 1 98.19 61 LEU B O 1
ATOM 2077 N N . THR B 1 62 ? 5.754 -7.234 2.732 1 98.19 62 THR B N 1
ATOM 2078 C CA . THR B 1 62 ? 4.766 -8.258 2.406 1 98.19 62 THR B CA 1
ATOM 2079 C C . THR B 1 62 ? 5.164 -9.602 3.002 1 98.19 62 THR B C 1
ATOM 2081 O O . THR B 1 62 ? 4.301 -10.391 3.398 1 98.19 62 THR B O 1
ATOM 2084 N N . ALA B 1 63 ? 6.504 -9.82 3.109 1 97.38 63 ALA B N 1
ATOM 2085 C CA . ALA B 1 63 ? 6.961 -11.125 3.588 1 97.38 63 ALA B CA 1
ATOM 2086 C C . ALA B 1 63 ? 7.012 -11.156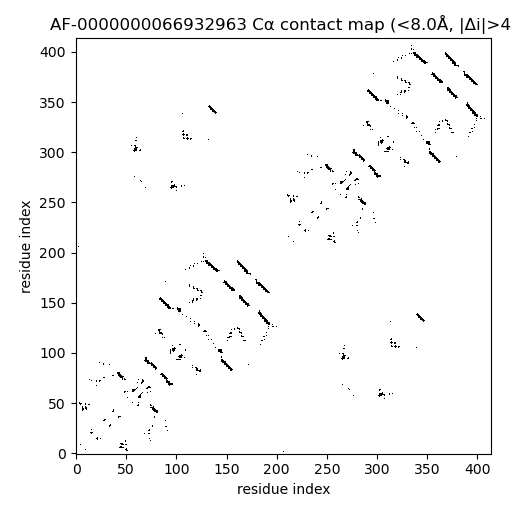 5.113 1 97.38 63 ALA B C 1
ATOM 2088 O O . ALA B 1 63 ? 7.121 -12.234 5.711 1 97.38 63 ALA B O 1
ATOM 2089 N N . GLY B 1 64 ? 6.906 -10.016 5.742 1 96.69 64 GLY B N 1
ATOM 2090 C CA . GLY B 1 64 ? 7.027 -9.961 7.191 1 96.69 64 GLY B CA 1
ATOM 2091 C C . GLY B 1 64 ? 5.934 -9.141 7.852 1 96.69 64 GLY B C 1
ATOM 2092 O O . GLY B 1 64 ? 4.984 -9.695 8.406 1 96.69 64 GLY B O 1
ATOM 2093 N N . THR B 1 65 ? 5.965 -7.863 7.645 1 97.25 65 THR B N 1
ATOM 2094 C CA . THR B 1 65 ? 5.105 -6.914 8.344 1 97.25 65 THR B CA 1
ATOM 2095 C C . THR B 1 65 ? 3.635 -7.23 8.102 1 97.25 65 THR B C 1
ATOM 2097 O O . THR B 1 65 ? 2.82 -7.18 9.023 1 97.25 65 THR B O 1
ATOM 2100 N N . LEU B 1 66 ? 3.316 -7.59 6.852 1 98.19 66 LEU B N 1
ATOM 2101 C CA . LEU B 1 66 ? 1.922 -7.828 6.5 1 98.19 66 LEU B CA 1
ATOM 2102 C C . LEU B 1 66 ? 1.617 -9.32 6.469 1 98.19 66 LEU B C 1
ATOM 2104 O O . LEU B 1 66 ? 0.556 -9.734 5.992 1 98.19 66 LEU B O 1
ATOM 2108 N N . ALA B 1 67 ? 2.59 -10.109 6.938 1 97.25 67 ALA B N 1
ATOM 2109 C CA . ALA B 1 67 ? 2.395 -11.562 6.965 1 97.25 67 ALA B CA 1
ATOM 2110 C C . ALA B 1 67 ? 1.912 -12.023 8.336 1 97.25 67 ALA B C 1
ATOM 2112 O O . ALA B 1 67 ? 2.459 -11.609 9.367 1 97.25 67 ALA B O 1
ATOM 2113 N N . GLY B 1 68 ? 0.831 -12.828 8.391 1 95.75 68 GLY B N 1
ATOM 2114 C CA . GLY B 1 68 ? 0.375 -13.406 9.641 1 95.75 68 GLY B CA 1
ATOM 2115 C C . GLY B 1 68 ? -1.126 -13.305 9.836 1 95.75 68 GLY B C 1
ATOM 2116 O O . GLY B 1 68 ? -1.845 -12.867 8.93 1 95.75 68 GLY B O 1
ATOM 2117 N N . PRO B 1 69 ? -1.554 -13.656 11.031 1 95 69 PRO B N 1
ATOM 2118 C CA . PRO B 1 69 ? -2.992 -13.648 11.305 1 95 69 PRO B CA 1
ATOM 2119 C C . PRO B 1 69 ? -3.625 -12.273 11.07 1 95 69 PRO B C 1
ATOM 2121 O O . PRO B 1 69 ? -3.053 -11.25 11.461 1 95 69 PRO B O 1
ATOM 2124 N N . GLY B 1 70 ? -4.762 -12.234 10.398 1 96.44 70 GLY B N 1
ATOM 2125 C CA . GLY B 1 70 ? -5.516 -11.016 10.148 1 96.44 70 GLY B CA 1
ATOM 2126 C C . GLY B 1 70 ? -5.016 -10.242 8.945 1 96.44 70 GLY B C 1
ATOM 2127 O O . GLY B 1 70 ? -5.605 -9.227 8.562 1 96.44 70 GLY B O 1
ATOM 2128 N N . MET B 1 71 ? -3.916 -10.672 8.391 1 98.12 71 MET B N 1
ATOM 2129 C CA . MET B 1 71 ? -3.303 -10.008 7.246 1 98.12 71 MET B CA 1
ATOM 2130 C C . MET B 1 71 ? -3.135 -10.969 6.074 1 98.12 71 MET B C 1
ATOM 2132 O O . MET B 1 71 ? -4.117 -11.516 5.57 1 98.12 71 MET B O 1
ATOM 2136 N N . ILE B 1 72 ? -1.929 -11.125 5.52 1 98.56 72 ILE B N 1
ATOM 2137 C CA . ILE B 1 72 ? -1.671 -12.227 4.602 1 98.56 72 ILE B CA 1
ATOM 2138 C C . ILE B 1 72 ? -1.449 -13.516 5.395 1 98.56 72 ILE B C 1
ATOM 2140 O O . ILE B 1 72 ? -0.336 -13.781 5.852 1 98.56 72 ILE B O 1
ATOM 2144 N N . VAL B 1 73 ? -2.449 -14.266 5.488 1 98.44 73 VAL B N 1
ATOM 2145 C CA . VAL B 1 73 ? -2.547 -15.281 6.535 1 98.44 73 VAL B CA 1
ATOM 2146 C C . VAL B 1 73 ? -1.5 -16.375 6.301 1 98.44 73 VAL B C 1
ATOM 2148 O O . VAL B 1 73 ? -0.914 -16.891 7.254 1 98.44 73 VAL B O 1
ATOM 2151 N N . VAL B 1 74 ? -1.265 -16.781 5.109 1 98.62 74 VAL B N 1
ATOM 2152 C CA . VAL B 1 74 ? -0.231 -17.719 4.703 1 98.62 74 VAL B CA 1
ATOM 2153 C C . VAL B 1 74 ? 0.561 -17.141 3.529 1 98.62 74 VAL B C 1
ATOM 2155 O O . VAL B 1 74 ? 0.037 -16.344 2.752 1 98.62 74 VAL B O 1
ATOM 2158 N N . PRO B 1 75 ? 1.867 -17.484 3.441 1 98.44 75 PRO B N 1
ATOM 2159 C CA . PRO B 1 75 ? 2.568 -17 2.25 1 98.44 75 PRO B CA 1
ATOM 2160 C C . PRO B 1 75 ? 1.842 -17.344 0.953 1 98.44 75 PRO B C 1
ATOM 2162 O O . PRO B 1 75 ? 1.494 -18.5 0.729 1 98.44 75 PRO B O 1
ATOM 2165 N N . PRO B 1 76 ? 1.618 -16.375 0.12 1 98.75 76 PRO B N 1
ATOM 2166 C CA . PRO B 1 76 ? 0.86 -16.609 -1.112 1 98.75 76 PRO B CA 1
ATOM 2167 C C . PRO B 1 76 ? 1.509 -17.656 -2.016 1 98.75 76 PRO B C 1
ATOM 2169 O O . PRO B 1 76 ? 2.73 -17.828 -1.99 1 98.75 76 PRO B O 1
ATOM 2172 N N . TYR B 1 77 ? 0.677 -18.359 -2.787 1 98.75 77 TYR B N 1
ATOM 2173 C CA . TYR B 1 77 ? 1.138 -19.219 -3.869 1 98.75 77 TYR B CA 1
ATOM 2174 C C . TYR B 1 77 ? 1.257 -18.438 -5.172 1 98.75 77 TYR B C 1
ATOM 2176 O O . TYR B 1 77 ? 0.357 -17.672 -5.531 1 98.75 77 TYR B O 1
ATOM 2184 N N . TYR B 1 78 ? 2.342 -18.641 -5.781 1 98.81 78 TYR B N 1
ATOM 2185 C CA . TYR B 1 78 ? 2.557 -18.078 -7.113 1 98.81 78 TYR B CA 1
ATOM 2186 C C . TYR B 1 78 ? 2.648 -19.188 -8.156 1 98.81 78 TYR B C 1
ATOM 2188 O O . TYR B 1 78 ? 3.258 -20.219 -7.918 1 98.81 78 TYR B O 1
ATOM 2196 N N . PHE B 1 79 ? 2.053 -18.906 -9.25 1 98.88 79 PHE B N 1
ATOM 2197 C CA . PHE B 1 79 ? 2.217 -19.688 -10.477 1 98.88 79 PHE B CA 1
ATOM 2198 C C . PHE B 1 79 ? 2.699 -18.797 -11.617 1 98.88 79 PHE B C 1
ATOM 2200 O O . PHE B 1 79 ? 1.926 -18.016 -12.172 1 98.88 79 PHE B O 1
ATOM 2207 N N . ASN B 1 80 ? 3.965 -18.922 -11.898 1 98.69 80 ASN B N 1
ATOM 2208 C CA . ASN B 1 80 ? 4.559 -18.094 -12.953 1 98.69 80 ASN B CA 1
ATOM 2209 C C . ASN B 1 80 ? 4.668 -18.875 -14.266 1 98.69 80 ASN B C 1
ATOM 2211 O O . ASN B 1 80 ? 5.211 -19.984 -14.297 1 98.69 80 ASN B O 1
ATOM 2215 N N . GLU B 1 81 ? 4.113 -18.297 -15.273 1 98.56 81 GLU B N 1
ATOM 2216 C CA . GLU B 1 81 ? 4.312 -18.875 -16.594 1 98.56 81 GLU B CA 1
ATOM 2217 C C . GLU B 1 81 ? 5.754 -18.703 -17.062 1 98.56 81 GLU B C 1
ATOM 2219 O O . GLU B 1 81 ? 6.363 -17.656 -16.844 1 98.56 81 GLU B O 1
ATOM 2224 N N . LYS B 1 82 ? 6.234 -19.672 -17.672 1 94.5 82 LYS B N 1
ATOM 2225 C CA . LYS B 1 82 ? 7.598 -19.625 -18.188 1 94.5 82 LYS B CA 1
ATOM 2226 C C . LYS B 1 82 ? 7.824 -18.375 -19.031 1 94.5 82 LYS B C 1
ATOM 2228 O O . LYS B 1 82 ? 6.949 -17.969 -19.797 1 94.5 82 LYS B O 1
ATOM 2233 N N . GLY B 1 83 ? 9 -17.766 -18.844 1 94.06 83 GLY B N 1
ATOM 2234 C CA . GLY B 1 83 ? 9.398 -16.609 -19.609 1 94.06 83 GLY B CA 1
ATOM 2235 C C . GLY B 1 83 ? 8.789 -15.312 -19.094 1 94.06 83 GLY B C 1
ATOM 2236 O O . GLY B 1 83 ? 9.031 -14.242 -19.656 1 94.06 83 GLY B O 1
ATOM 2237 N N . GLY B 1 84 ? 7.984 -15.391 -18.109 1 96.62 84 GLY B N 1
ATOM 2238 C CA . GLY B 1 84 ? 7.422 -14.188 -17.516 1 96.62 84 GLY B CA 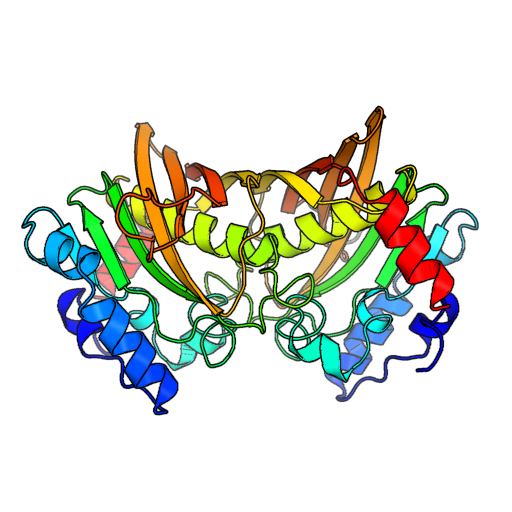1
ATOM 2239 C C . GLY B 1 84 ? 6.25 -13.633 -18.312 1 96.62 84 GLY B C 1
ATOM 2240 O O . GLY B 1 84 ? 6.039 -12.414 -18.344 1 96.62 84 GLY B O 1
ATOM 2241 N N . LYS B 1 85 ? 5.516 -14.516 -18.953 1 97.44 85 LYS B N 1
ATOM 2242 C CA . LYS B 1 85 ? 4.395 -14.094 -19.781 1 97.44 85 LYS B CA 1
ATOM 2243 C C . LYS B 1 85 ? 3.17 -13.758 -18.938 1 97.44 85 LYS B C 1
ATOM 2245 O O . LYS B 1 85 ? 2.447 -12.805 -19.234 1 97.44 85 LYS B O 1
ATOM 2250 N N . SER B 1 86 ? 3.004 -14.578 -18 1 98.81 86 SER B N 1
ATOM 2251 C CA . SER B 1 86 ? 1.857 -14.375 -17.125 1 98.81 86 SER B CA 1
ATOM 2252 C C . SER B 1 86 ? 2.105 -14.977 -15.742 1 98.81 86 SER B C 1
ATOM 2254 O O . SER B 1 86 ? 3.066 -15.727 -15.555 1 98.81 86 SER B O 1
ATOM 2256 N N . MET B 1 87 ? 1.308 -14.602 -14.828 1 98.88 87 MET B N 1
ATOM 2257 C CA . MET B 1 87 ? 1.431 -15.055 -13.445 1 98.88 87 MET B CA 1
ATOM 2258 C C . MET B 1 87 ? 0.073 -15.07 -12.75 1 98.88 87 MET B C 1
ATOM 2260 O O . MET B 1 87 ? -0.77 -14.203 -13.016 1 98.88 87 MET B O 1
ATOM 2264 N N . VAL B 1 88 ? -0.169 -16.047 -11.93 1 98.88 88 VAL B N 1
ATOM 2265 C CA . VAL B 1 88 ? -1.333 -16.125 -11.055 1 98.88 88 VAL B CA 1
ATOM 2266 C C . VAL B 1 88 ? -0.879 -16.266 -9.602 1 98.88 88 VAL B C 1
ATOM 2268 O O . VAL B 1 88 ? -0.021 -17.094 -9.297 1 98.88 88 VAL B O 1
ATOM 2271 N N . GLN B 1 89 ? -1.377 -15.445 -8.766 1 98.94 89 GLN B N 1
ATOM 2272 C CA . GLN B 1 89 ? -1.154 -15.508 -7.324 1 98.94 89 GLN B CA 1
ATOM 2273 C C . GLN B 1 89 ? -2.451 -15.805 -6.582 1 98.94 89 GLN B C 1
ATOM 2275 O O . GLN B 1 89 ? -3.504 -15.258 -6.91 1 98.94 89 GLN B O 1
ATOM 2280 N N . ILE B 1 90 ? -2.428 -16.703 -5.648 1 98.88 90 ILE B N 1
ATOM 2281 C CA . ILE B 1 90 ? -3.58 -17.031 -4.812 1 98.88 90 ILE B CA 1
ATOM 2282 C C . ILE B 1 90 ? -3.25 -16.75 -3.348 1 98.88 90 ILE B C 1
ATOM 2284 O O . ILE B 1 90 ? -2.223 -17.219 -2.842 1 98.88 90 ILE B O 1
ATOM 2288 N N . PHE B 1 91 ? -4.109 -16.016 -2.686 1 98.81 91 PHE B N 1
ATOM 2289 C CA . PHE B 1 91 ? -3.83 -15.664 -1.299 1 98.81 91 PHE B CA 1
ATOM 2290 C C . PHE B 1 91 ? -5.121 -15.398 -0.537 1 98.81 91 PHE B C 1
ATOM 2292 O O . PHE B 1 91 ? -6.199 -15.336 -1.135 1 98.81 91 PHE B O 1
ATOM 2299 N N . TYR B 1 92 ? -5.043 -15.391 0.752 1 98.62 92 TYR B N 1
ATOM 2300 C CA . TYR B 1 92 ? -6.125 -15.031 1.666 1 98.62 92 TYR B CA 1
ATOM 2301 C C . TYR B 1 92 ? -5.781 -13.773 2.445 1 98.62 92 TYR B C 1
ATOM 2303 O O . TYR B 1 92 ? -4.648 -13.594 2.891 1 98.62 92 TYR B O 1
ATOM 2311 N N . VAL B 1 93 ? -6.754 -12.914 2.561 1 98.38 93 VAL B N 1
ATOM 2312 C CA . VAL B 1 93 ? -6.512 -11.664 3.27 1 98.38 93 VAL B CA 1
ATOM 2313 C C . VAL B 1 93 ? -7.461 -11.555 4.461 1 98.38 93 VAL B C 1
ATOM 2315 O O . VAL B 1 93 ? -8.664 -11.773 4.324 1 98.38 93 VAL B O 1
ATOM 2318 N N . GLY B 1 94 ? -6.91 -11.266 5.617 1 97.81 94 GLY B N 1
ATOM 2319 C CA . GLY B 1 94 ? -7.691 -11.109 6.836 1 97.81 94 GLY B CA 1
ATOM 2320 C C . GLY B 1 94 ? -8.195 -9.688 7.039 1 97.81 94 GLY B C 1
ATOM 2321 O O . GLY B 1 94 ? -8.25 -8.898 6.094 1 97.81 94 GLY B O 1
ATOM 2322 N N . THR B 1 95 ? -8.633 -9.352 8.242 1 97.25 95 THR B N 1
ATOM 2323 C CA . THR B 1 95 ? -9.398 -8.141 8.5 1 97.25 95 THR B CA 1
ATOM 2324 C C . THR B 1 95 ? -8.469 -7.004 8.938 1 97.25 95 THR B C 1
ATOM 2326 O O . THR B 1 95 ? -8.883 -5.844 8.984 1 97.25 95 THR B O 1
ATOM 2329 N N . ASP B 1 96 ? -7.207 -7.281 9.219 1 97.69 96 ASP B N 1
ATOM 2330 C CA . ASP B 1 96 ? -6.359 -6.301 9.891 1 97.69 96 ASP B CA 1
ATOM 2331 C C . ASP B 1 96 ? -5.73 -5.34 8.883 1 97.69 96 ASP B C 1
ATOM 2333 O O . ASP B 1 96 ? -5.004 -4.422 9.266 1 97.69 96 ASP B O 1
ATOM 2337 N N . VAL B 1 97 ? -6.031 -5.562 7.598 1 98.19 97 VAL B N 1
ATOM 2338 C CA . VAL B 1 97 ? -5.488 -4.691 6.562 1 98.19 97 VAL B CA 1
ATOM 2339 C C . VAL B 1 97 ? -6.602 -3.822 5.98 1 98.19 97 VAL B C 1
ATOM 2341 O O . VAL B 1 97 ? -6.516 -3.377 4.832 1 98.19 97 VAL B O 1
ATOM 2344 N N . SER B 1 98 ? -7.652 -3.592 6.793 1 97.19 98 SER B N 1
ATOM 2345 C CA . SER B 1 98 ? -8.836 -2.871 6.336 1 97.19 98 SER B CA 1
ATOM 2346 C C . SER B 1 98 ? -8.617 -1.363 6.387 1 97.19 98 SER B C 1
ATOM 2348 O O . SER B 1 98 ? -7.793 -0.875 7.16 1 97.19 98 SER B O 1
ATOM 2350 N N . GLY B 1 99 ? -9.273 -0.637 5.477 1 94.06 99 GLY B N 1
ATOM 2351 C CA . GLY B 1 99 ? -9.484 0.795 5.621 1 94.06 99 GLY B CA 1
ATOM 2352 C C . GLY B 1 99 ? -10.711 1.14 6.441 1 94.06 99 GLY B C 1
ATOM 2353 O O . GLY B 1 99 ? -10.602 1.703 7.531 1 94.06 99 GLY B O 1
ATOM 2354 N N . HIS B 1 100 ? -11.828 0.744 5.898 1 90.69 100 HIS B N 1
ATOM 2355 C CA . HIS B 1 100 ? -13.078 0.663 6.645 1 90.69 100 HIS B CA 1
ATOM 2356 C C . HIS B 1 100 ? -13.305 -0.745 7.188 1 90.69 100 HIS B C 1
ATOM 2358 O O . HIS B 1 100 ? -12.805 -1.721 6.625 1 90.69 100 HIS B O 1
ATOM 2364 N N . PRO B 1 101 ? -13.984 -0.814 8.258 1 89.69 101 PRO B N 1
ATOM 2365 C CA . PRO B 1 101 ? -14.188 -2.148 8.82 1 89.69 101 PRO B CA 1
ATOM 2366 C C . PRO B 1 101 ? -14.719 -3.148 7.797 1 89.69 101 PRO B C 1
ATOM 2368 O O . PRO B 1 101 ? -15.781 -2.932 7.211 1 89.69 101 PRO B O 1
ATOM 2371 N N . GLY B 1 102 ? -13.906 -4.207 7.617 1 93.56 102 GLY B N 1
ATOM 2372 C CA . GLY B 1 102 ? -14.328 -5.305 6.758 1 93.56 102 GLY B CA 1
ATOM 2373 C C . GLY B 1 102 ? -13.984 -5.086 5.301 1 93.56 102 GLY B C 1
ATOM 2374 O O . GLY B 1 102 ? -14.18 -5.977 4.469 1 93.56 102 GLY B O 1
ATOM 2375 N N . ILE B 1 103 ? -13.531 -3.922 4.961 1 96.88 103 ILE B N 1
ATOM 2376 C CA . ILE B 1 103 ? -13.164 -3.613 3.584 1 96.88 103 ILE B CA 1
ATOM 2377 C C . ILE B 1 103 ? -11.656 -3.385 3.492 1 96.88 103 ILE B C 1
ATOM 2379 O O . ILE B 1 103 ? -11.109 -2.52 4.184 1 96.88 103 ILE B O 1
ATOM 2383 N N . VAL B 1 104 ? -11.008 -4.16 2.637 1 98.25 104 VAL B N 1
ATOM 2384 C CA . VAL B 1 104 ? -9.562 -4.109 2.504 1 98.25 104 VAL B CA 1
ATOM 2385 C C . VAL B 1 104 ? -9.133 -2.719 2.035 1 98.25 104 VAL B C 1
ATOM 2387 O O . VAL B 1 104 ? -9.758 -2.137 1.147 1 98.25 104 VAL B O 1
ATOM 2390 N N . HIS B 1 105 ? -8.148 -2.141 2.678 1 98.5 105 HIS B N 1
ATOM 2391 C CA . HIS B 1 105 ? -7.613 -0.832 2.316 1 98.5 105 HIS B CA 1
ATOM 2392 C C . HIS B 1 105 ? -7.078 -0.831 0.887 1 98.5 105 HIS B C 1
ATOM 2394 O O . HIS B 1 105 ? -6.383 -1.763 0.479 1 98.5 105 HIS B O 1
ATOM 2400 N N . GLY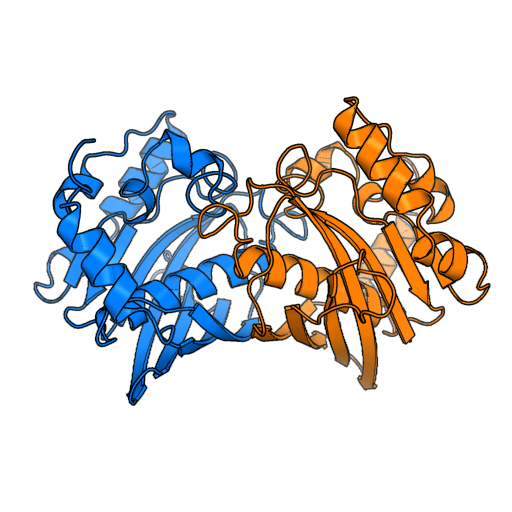 B 1 106 ? -7.363 0.19 0.139 1 98.31 106 GLY B N 1
ATOM 2401 C CA . GLY B 1 106 ? -6.863 0.29 -1.223 1 98.31 106 GLY B CA 1
ATOM 2402 C C . GLY B 1 106 ? -5.348 0.231 -1.307 1 98.31 106 GLY B C 1
ATOM 2403 O O . GLY B 1 106 ? -4.797 -0.255 -2.295 1 98.31 106 GLY B O 1
ATOM 2404 N N . GLY B 1 107 ? -4.672 0.766 -0.328 1 98.62 107 GLY B N 1
ATOM 2405 C CA . GLY B 1 107 ? -3.219 0.708 -0.277 1 98.62 107 GLY B CA 1
ATOM 2406 C C . GLY B 1 107 ? -2.682 -0.708 -0.188 1 98.62 107 GLY B C 1
ATOM 2407 O O . GLY B 1 107 ? -1.636 -1.018 -0.762 1 98.62 107 GLY B O 1
ATOM 2408 N N . PHE B 1 108 ? -3.348 -1.572 0.585 1 98.81 108 PHE B N 1
ATOM 2409 C CA . PHE B 1 108 ? -2.969 -2.979 0.629 1 98.81 108 PHE B CA 1
ATOM 2410 C C . PHE B 1 108 ? -3.076 -3.613 -0.753 1 98.81 108 PHE B C 1
ATOM 2412 O O . PHE B 1 108 ? -2.17 -4.324 -1.187 1 98.81 108 PHE B O 1
ATOM 2419 N N . LEU B 1 109 ? -4.16 -3.301 -1.435 1 98.94 109 LEU B N 1
ATOM 2420 C CA . LEU B 1 109 ? -4.363 -3.836 -2.777 1 98.94 109 LEU B CA 1
ATOM 2421 C C . LEU B 1 109 ? -3.295 -3.314 -3.734 1 98.94 109 LEU B C 1
ATOM 2423 O O . LEU B 1 109 ? -2.803 -4.059 -4.586 1 98.94 109 LEU B O 1
ATOM 2427 N N . ALA B 1 110 ? -2.951 -2.033 -3.602 1 98.94 110 ALA B N 1
ATOM 2428 C CA . ALA B 1 110 ? -1.862 -1.467 -4.395 1 98.94 110 ALA B CA 1
ATOM 2429 C C . ALA B 1 110 ? -0.559 -2.225 -4.152 1 98.94 110 ALA B C 1
ATOM 2431 O O . ALA B 1 110 ? 0.196 -2.486 -5.094 1 98.94 110 ALA B O 1
ATOM 2432 N N . THR B 1 111 ? -0.283 -2.523 -2.914 1 98.81 111 THR B N 1
ATOM 2433 C CA . THR B 1 111 ? 0.919 -3.254 -2.525 1 98.81 111 THR B CA 1
ATOM 2434 C C . THR B 1 111 ? 0.971 -4.613 -3.217 1 98.81 111 THR B C 1
ATOM 2436 O O . THR B 1 111 ? 1.985 -4.973 -3.82 1 98.81 111 THR B O 1
ATOM 2439 N N . MET B 1 112 ? -0.151 -5.328 -3.156 1 98.88 112 MET B N 1
ATOM 2440 C CA . MET B 1 112 ? -0.212 -6.66 -3.748 1 98.88 112 MET B CA 1
ATOM 2441 C C . MET B 1 112 ? -0.068 -6.59 -5.266 1 98.88 112 MET B C 1
ATOM 2443 O O . MET B 1 112 ? 0.625 -7.414 -5.863 1 98.88 112 MET B O 1
ATOM 2447 N N . LEU B 1 113 ? -0.709 -5.605 -5.848 1 98.94 113 LEU B N 1
ATOM 2448 C CA . LEU B 1 113 ? -0.627 -5.438 -7.297 1 98.94 113 LEU B CA 1
ATOM 2449 C C . LEU B 1 113 ? 0.787 -5.055 -7.719 1 98.94 113 LEU B C 1
ATOM 2451 O O . LEU B 1 113 ? 1.313 -5.598 -8.695 1 98.94 113 LEU B O 1
ATOM 2455 N N . ASP B 1 114 ? 1.382 -4.133 -7.016 1 98.81 114 ASP B N 1
ATOM 2456 C CA . ASP B 1 114 ? 2.754 -3.727 -7.305 1 98.81 114 ASP B CA 1
ATOM 2457 C C . ASP B 1 114 ? 3.691 -4.93 -7.324 1 98.81 114 ASP B C 1
ATOM 2459 O O . ASP B 1 114 ? 4.402 -5.156 -8.305 1 98.81 114 ASP B O 1
ATOM 2463 N N . GLU B 1 115 ? 3.674 -5.711 -6.336 1 98.25 115 GLU B N 1
ATOM 2464 C CA . GLU B 1 115 ? 4.57 -6.855 -6.195 1 98.25 115 GLU B CA 1
ATOM 2465 C C . GLU B 1 115 ? 4.215 -7.957 -7.191 1 98.25 115 GLU B C 1
ATOM 2467 O O . GLU B 1 115 ? 5.102 -8.547 -7.812 1 98.25 115 GLU B O 1
ATOM 2472 N N . GLY B 1 116 ? 2.908 -8.219 -7.355 1 98.56 116 GLY B N 1
ATOM 2473 C CA . GLY B 1 116 ? 2.486 -9.25 -8.289 1 98.56 116 GLY B CA 1
ATOM 2474 C C . GLY B 1 116 ? 2.877 -8.953 -9.727 1 98.56 116 GLY B C 1
ATOM 2475 O O . GLY B 1 116 ? 3.379 -9.828 -10.43 1 98.56 116 GLY B O 1
ATOM 2476 N N . LEU B 1 117 ? 2.639 -7.711 -10.133 1 98.88 117 LEU B N 1
ATOM 2477 C CA . LEU B 1 117 ? 2.992 -7.324 -11.492 1 98.88 117 LEU B CA 1
ATOM 2478 C C . LEU B 1 117 ? 4.5 -7.383 -11.703 1 98.88 117 LEU B C 1
ATOM 2480 O O . LEU B 1 117 ? 4.973 -7.754 -12.781 1 98.88 117 LEU B O 1
ATOM 2484 N N . ALA B 1 118 ? 5.242 -6.996 -10.695 1 98.5 118 ALA B N 1
ATOM 2485 C CA . ALA B 1 118 ? 6.699 -7.094 -10.766 1 98.5 118 ALA B CA 1
ATOM 2486 C C . ALA B 1 118 ? 7.145 -8.539 -10.93 1 98.5 118 ALA B C 1
ATOM 2488 O O . ALA B 1 118 ? 7.973 -8.852 -11.789 1 98.5 118 ALA B O 1
ATOM 2489 N N . ARG B 1 119 ? 6.57 -9.383 -10.141 1 97.94 119 ARG B N 1
ATOM 2490 C CA . ARG B 1 119 ? 6.938 -10.797 -10.18 1 97.94 119 ARG B CA 1
ATOM 2491 C C . ARG B 1 119 ? 6.586 -11.414 -11.531 1 97.94 119 ARG B C 1
ATOM 2493 O O . ARG B 1 119 ? 7.246 -12.359 -11.977 1 97.94 119 ARG B O 1
ATOM 2500 N N . CYS B 1 120 ? 5.582 -10.93 -12.117 1 98.62 120 CYS B N 1
ATOM 2501 C CA . CYS B 1 120 ? 5.223 -11.375 -13.461 1 98.62 120 CYS B CA 1
ATOM 2502 C C . CYS B 1 120 ? 6.234 -10.883 -14.484 1 98.62 120 CYS B C 1
ATOM 2504 O O . CYS B 1 120 ? 6.715 -11.656 -15.312 1 98.62 120 CYS B O 1
ATOM 2506 N N . ALA B 1 121 ? 6.648 -9.633 -14.422 1 98.69 121 ALA B N 1
ATOM 2507 C CA . ALA B 1 121 ? 7.375 -8.961 -15.492 1 98.69 121 ALA B CA 1
ATOM 2508 C C . ALA B 1 121 ? 8.875 -9.227 -15.391 1 98.69 121 ALA B C 1
ATOM 2510 O O . ALA B 1 121 ? 9.57 -9.281 -16.406 1 98.69 121 ALA B O 1
ATOM 2511 N N . PHE B 1 122 ? 9.391 -9.367 -14.188 1 97.75 122 PHE B N 1
ATOM 2512 C CA . PHE B 1 122 ? 10.828 -9.391 -13.969 1 97.75 122 PHE B CA 1
ATOM 2513 C C . PHE B 1 122 ? 11.477 -10.539 -14.719 1 97.75 122 PHE B C 1
ATOM 2515 O O . PHE B 1 122 ? 12.516 -10.367 -15.359 1 97.75 122 PHE B O 1
ATOM 2522 N N . PRO B 1 123 ? 10.867 -11.734 -14.711 1 97.19 123 PRO B N 1
ATOM 2523 C CA . PRO B 1 123 ? 11.477 -12.844 -15.453 1 97.19 123 PRO B CA 1
ATOM 2524 C C . PRO B 1 123 ? 11.586 -12.562 -16.953 1 97.19 123 PRO B C 1
ATOM 2526 O O . PRO B 1 123 ? 12.391 -13.195 -17.641 1 97.19 123 PRO B O 1
ATOM 2529 N N . ALA B 1 124 ? 10.812 -11.617 -17.453 1 97.69 124 ALA B N 1
ATOM 2530 C CA . ALA B 1 124 ? 10.828 -11.297 -18.875 1 97.69 124 ALA B CA 1
ATOM 2531 C C . ALA B 1 124 ? 11.93 -10.297 -19.203 1 97.69 124 ALA B C 1
ATOM 2533 O O . ALA B 1 124 ? 12.258 -10.086 -20.375 1 97.69 124 ALA B O 1
ATOM 2534 N N . MET B 1 125 ? 12.477 -9.727 -18.188 1 97 125 MET B N 1
ATOM 2535 C CA . MET B 1 125 ? 13.516 -8.711 -18.375 1 97 125 MET B CA 1
ATOM 2536 C C . MET B 1 125 ? 14.891 -9.359 -18.484 1 97 125 MET B C 1
ATOM 2538 O O . MET B 1 125 ? 15.117 -10.453 -17.969 1 97 125 MET B O 1
ATOM 2542 N N . GLN B 1 126 ? 15.797 -8.664 -19.109 1 93.88 126 GLN B N 1
ATOM 2543 C CA . GLN B 1 126 ? 17.109 -9.211 -19.438 1 93.88 126 GLN B CA 1
ATOM 2544 C C . GLN B 1 126 ? 17.828 -9.703 -18.188 1 93.88 126 GLN B C 1
ATOM 2546 O O . GLN B 1 126 ? 18.375 -10.805 -18.156 1 93.88 126 GLN B O 1
ATOM 2551 N N . ASN B 1 127 ? 17.828 -8.883 -17.141 1 93.44 127 ASN B N 1
ATOM 2552 C CA . ASN B 1 127 ? 18.547 -9.234 -15.922 1 93.44 127 ASN B CA 1
ATOM 2553 C C . ASN B 1 127 ? 17.578 -9.625 -14.797 1 93.44 127 ASN B C 1
ATOM 2555 O O . ASN B 1 127 ? 18 -9.773 -13.648 1 93.44 127 ASN B O 1
ATOM 2559 N N . LYS B 1 128 ? 16.328 -9.617 -15.102 1 94.38 128 LYS B N 1
ATOM 2560 C CA . LYS B 1 128 ? 15.266 -10.164 -14.258 1 94.38 128 LYS B CA 1
ATOM 2561 C C . LYS B 1 128 ? 15.133 -9.375 -12.961 1 94.38 128 LYS B C 1
ATOM 2563 O O . LYS B 1 128 ? 14.844 -9.953 -11.906 1 94.38 128 LYS B O 1
ATOM 2568 N N . VAL B 1 129 ? 15.57 -8.188 -13 1 93.38 129 VAL B N 1
ATOM 2569 C CA . VAL B 1 129 ? 15.398 -7.254 -11.883 1 93.38 129 VAL B CA 1
ATOM 2570 C C . VAL B 1 129 ? 14.859 -5.922 -12.406 1 93.38 129 VAL B C 1
ATOM 2572 O O . VAL B 1 129 ? 15.086 -5.566 -13.57 1 93.38 129 VAL B O 1
ATOM 2575 N N . GLY B 1 130 ? 14.141 -5.246 -11.539 1 95.44 130 GLY B N 1
ATOM 2576 C CA . GLY B 1 130 ? 13.609 -3.941 -11.906 1 95.44 130 GLY B CA 1
ATOM 2577 C C . GLY B 1 130 ? 13.078 -3.16 -10.719 1 95.44 130 GLY B C 1
ATOM 2578 O O . GLY B 1 130 ? 13.117 -3.639 -9.586 1 95.44 130 GLY B O 1
ATOM 2579 N N . VAL B 1 131 ? 12.766 -1.907 -10.984 1 96.81 131 VAL B N 1
ATOM 2580 C CA . VAL B 1 131 ? 12.078 -1.042 -10.031 1 96.81 131 VAL B CA 1
ATOM 2581 C C . VAL B 1 131 ? 10.797 -0.493 -10.672 1 96.81 131 VAL B C 1
ATOM 2583 O O . VAL B 1 131 ? 10.742 -0.302 -11.883 1 96.81 131 VAL B O 1
ATOM 2586 N N . THR B 1 132 ? 9.82 -0.357 -9.836 1 98.44 132 THR B N 1
ATOM 2587 C CA . THR B 1 132 ? 8.578 0.224 -10.336 1 98.44 132 THR B CA 1
ATOM 2588 C C . THR B 1 132 ? 8.773 1.693 -10.695 1 98.44 132 THR B C 1
ATOM 2590 O O . THR B 1 132 ? 9.234 2.486 -9.867 1 98.44 132 THR B O 1
ATOM 2593 N N . ALA B 1 133 ? 8.492 2.025 -11.906 1 98.81 133 ALA B N 1
ATOM 2594 C CA . ALA B 1 133 ? 8.547 3.416 -12.352 1 98.81 133 ALA B CA 1
ATOM 2595 C C . ALA B 1 133 ? 7.16 4.059 -12.297 1 98.81 133 ALA B C 1
ATOM 2597 O O . ALA B 1 133 ? 7.027 5.219 -11.891 1 98.81 133 ALA B O 1
ATOM 2598 N N . ASN B 1 134 ? 6.199 3.312 -12.695 1 98.94 134 ASN B N 1
ATOM 2599 C CA . ASN B 1 134 ? 4.812 3.77 -12.656 1 98.94 134 ASN B CA 1
ATOM 2600 C C . ASN B 1 134 ? 3.863 2.648 -12.25 1 98.94 134 ASN B C 1
ATOM 2602 O O . ASN B 1 134 ? 4.043 1.499 -12.656 1 98.94 134 ASN B O 1
ATOM 2606 N N . LEU B 1 135 ? 2.916 2.928 -11.484 1 98.94 135 LEU B N 1
ATOM 2607 C CA . LEU B 1 135 ? 1.816 2.051 -11.094 1 98.94 135 LEU B CA 1
ATOM 2608 C C . LEU B 1 135 ? 0.481 2.781 -11.188 1 98.94 135 LEU B C 1
ATOM 2610 O O . LEU B 1 135 ? 0.28 3.801 -10.523 1 98.94 135 LEU B O 1
ATOM 2614 N N . ASN B 1 136 ? -0.385 2.318 -12.031 1 99 136 ASN B N 1
ATOM 2615 C CA . ASN B 1 136 ? -1.716 2.885 -12.234 1 99 136 ASN B CA 1
ATOM 2616 C C . ASN B 1 136 ? -2.811 1.897 -11.836 1 99 136 ASN B C 1
ATOM 2618 O O . ASN B 1 136 ? -2.879 0.79 -12.375 1 99 136 ASN B O 1
ATOM 2622 N N . ILE B 1 137 ? -3.65 2.305 -10.906 1 98.94 137 ILE B N 1
ATOM 2623 C CA . ILE B 1 137 ? -4.617 1.373 -10.336 1 98.94 137 ILE B CA 1
ATOM 2624 C C . ILE B 1 137 ? -6.031 1.925 -10.508 1 98.94 137 ILE B C 1
ATOM 2626 O O . ILE B 1 137 ? -6.285 3.096 -10.219 1 98.94 137 ILE B O 1
ATOM 2630 N N . ASN B 1 138 ? -6.918 1.11 -10.961 1 98.94 138 ASN B N 1
ATOM 2631 C CA . ASN B 1 138 ? -8.352 1.374 -10.984 1 98.94 138 ASN B CA 1
ATOM 2632 C C . ASN B 1 138 ? -9.102 0.49 -9.992 1 98.94 138 ASN B C 1
ATOM 2634 O O . ASN B 1 138 ? -9.133 -0.733 -10.148 1 98.94 138 ASN B O 1
ATOM 2638 N N . TYR B 1 139 ? -9.688 1.146 -9.016 1 98.81 139 TYR B N 1
ATOM 2639 C CA . TYR B 1 139 ? -10.492 0.43 -8.031 1 98.81 139 TYR B CA 1
ATOM 2640 C C . TYR B 1 139 ? -11.938 0.298 -8.508 1 98.81 139 TYR B C 1
ATOM 2642 O O . TYR B 1 139 ? -12.641 1.299 -8.648 1 98.81 139 TYR B O 1
ATOM 2650 N N . LEU B 1 140 ? -12.375 -0.941 -8.664 1 98.38 140 LEU B N 1
ATOM 2651 C CA . LEU B 1 140 ? -13.633 -1.188 -9.352 1 98.38 140 LEU B CA 1
ATOM 2652 C C . LEU B 1 140 ? -14.75 -1.471 -8.352 1 98.38 140 LEU B C 1
ATOM 2654 O O . LEU B 1 140 ? -15.844 -0.907 -8.461 1 98.38 140 LEU B O 1
ATOM 2658 N N . LYS B 1 141 ? -14.539 -2.334 -7.41 1 97.12 141 LYS B N 1
ATOM 2659 C CA . LYS B 1 141 ? -15.477 -2.734 -6.363 1 97.12 141 LYS B CA 1
ATOM 2660 C C . LYS B 1 141 ? -14.766 -2.914 -5.027 1 97.12 141 LYS B C 1
ATOM 2662 O O . LYS B 1 141 ? -13.57 -3.217 -4.992 1 97.12 141 LYS B O 1
ATOM 2667 N N . PRO B 1 142 ? -15.547 -2.703 -3.938 1 96.62 142 PRO B N 1
ATOM 2668 C CA . PRO B 1 142 ? -14.914 -2.959 -2.643 1 96.62 142 PRO B CA 1
ATOM 2669 C C . PRO B 1 142 ? -14.406 -4.395 -2.504 1 96.62 142 PRO B C 1
ATOM 2671 O O . PRO B 1 142 ? -15.102 -5.336 -2.9 1 96.62 142 PRO B O 1
ATOM 2674 N N . THR B 1 143 ? -13.172 -4.543 -2.086 1 97.31 143 THR B N 1
ATOM 2675 C CA . THR B 1 143 ? -12.641 -5.852 -1.717 1 97.31 143 THR B CA 1
ATOM 2676 C C . THR B 1 143 ? -12.922 -6.156 -0.249 1 97.31 143 THR B C 1
ATOM 2678 O O . THR B 1 143 ? -12.375 -5.5 0.642 1 97.31 143 THR B O 1
ATOM 2681 N N . MET B 1 144 ? -13.703 -7.156 -0.008 1 96.38 144 MET B N 1
ATOM 2682 C CA . MET B 1 144 ? -14.023 -7.508 1.372 1 96.38 144 MET B CA 1
ATOM 2683 C C . MET B 1 144 ? -12.867 -8.258 2.023 1 96.38 144 MET B C 1
ATOM 2685 O O . MET B 1 144 ? -12.148 -9.008 1.354 1 96.38 144 MET B O 1
ATOM 2689 N N . ALA B 1 145 ? -12.695 -8.039 3.311 1 96.5 145 ALA B N 1
ATOM 2690 C CA . ALA B 1 145 ? -11.734 -8.82 4.078 1 96.5 145 ALA B CA 1
ATOM 2691 C C . ALA B 1 145 ? -12.273 -10.211 4.391 1 96.5 145 ALA B C 1
ATOM 2693 O O . ALA B 1 145 ? -13.469 -10.469 4.23 1 96.5 145 ALA B O 1
ATOM 2694 N N . GLY B 1 146 ? -11.367 -11.078 4.762 1 96.19 146 GLY B N 1
ATOM 2695 C CA . GLY B 1 146 ? -11.781 -12.438 5.078 1 96.19 146 GLY B CA 1
ATOM 2696 C C . GLY B 1 146 ? -12.172 -13.242 3.852 1 96.19 146 GLY B C 1
ATOM 2697 O O . GLY B 1 146 ? -13.188 -13.938 3.855 1 96.19 146 GLY B O 1
ATOM 2698 N N . GLN B 1 147 ? -11.398 -13.133 2.848 1 95.56 147 GLN B N 1
ATOM 2699 C CA . GLN B 1 147 ? -11.75 -13.898 1.657 1 95.56 147 GLN B CA 1
ATOM 2700 C C . GLN B 1 147 ? -10.508 -14.344 0.899 1 95.56 147 GLN B C 1
ATOM 2702 O O . GLN B 1 147 ? -9.414 -13.812 1.121 1 95.56 147 GLN B O 1
ATOM 2707 N N . PHE B 1 148 ? -10.656 -15.359 0.054 1 97.88 148 PHE B N 1
ATOM 2708 C CA . PHE B 1 148 ? -9.648 -15.836 -0.882 1 97.88 148 PHE B CA 1
ATOM 2709 C C . PHE B 1 148 ? -9.641 -14.992 -2.15 1 97.88 148 PHE B C 1
ATOM 2711 O O . PHE B 1 148 ? -10.695 -14.703 -2.711 1 97.88 148 PHE B O 1
ATOM 2718 N N . LEU B 1 149 ? -8.453 -14.594 -2.537 1 98.56 149 LEU B N 1
ATOM 2719 C CA . LEU B 1 149 ? -8.312 -13.734 -3.703 1 98.56 149 LEU B CA 1
ATOM 2720 C C . LEU B 1 149 ? -7.32 -14.328 -4.703 1 98.56 149 LEU B C 1
ATOM 2722 O O . LEU B 1 149 ? -6.469 -15.133 -4.332 1 98.56 149 LEU B O 1
ATOM 2726 N N . VAL B 1 150 ? -7.5 -13.938 -5.941 1 98.81 150 VAL B N 1
ATOM 2727 C CA . VAL B 1 150 ? -6.609 -14.297 -7.039 1 98.81 150 VAL B CA 1
ATOM 2728 C C . VAL B 1 150 ? -6.086 -13.039 -7.715 1 98.81 150 VAL B C 1
ATOM 2730 O O . VAL B 1 150 ? -6.863 -12.141 -8.062 1 98.81 150 VAL B O 1
ATOM 2733 N N . LEU B 1 151 ? -4.781 -12.906 -7.801 1 98.94 151 LEU B N 1
ATOM 2734 C CA . LEU B 1 151 ? -4.168 -11.867 -8.625 1 98.94 151 LEU B CA 1
ATOM 2735 C C . LEU B 1 151 ? -3.66 -12.453 -9.938 1 98.94 151 LEU B C 1
ATOM 2737 O O . LEU B 1 151 ? -2.865 -13.398 -9.938 1 98.94 151 LEU B O 1
ATOM 2741 N N . ARG B 1 152 ? -4.141 -11.953 -11.031 1 98.88 152 ARG B N 1
ATOM 2742 C CA . ARG B 1 152 ? -3.676 -12.336 -12.352 1 98.88 152 ARG B CA 1
ATOM 2743 C C . ARG B 1 152 ? -2.887 -11.211 -13.008 1 98.88 152 ARG B C 1
ATOM 2745 O O . ARG B 1 152 ? -3.262 -10.039 -12.906 1 98.88 152 ARG B O 1
ATOM 2752 N N . ALA B 1 153 ? -1.811 -11.578 -13.641 1 98.94 153 ALA B N 1
ATOM 2753 C CA . ALA B 1 153 ? -0.956 -10.586 -14.273 1 98.94 153 ALA B CA 1
ATOM 2754 C C . ALA B 1 153 ? -0.417 -11.094 -15.609 1 98.94 153 ALA B C 1
ATOM 2756 O O . ALA B 1 153 ? -0.263 -12.305 -15.797 1 98.94 153 ALA B O 1
ATOM 2757 N N . LYS B 1 154 ? -0.159 -10.219 -16.5 1 98.88 154 LYS B N 1
ATOM 2758 C CA . LYS B 1 154 ? 0.519 -10.5 -17.766 1 98.88 154 LYS B CA 1
ATOM 2759 C C . LYS B 1 154 ? 1.543 -9.414 -18.094 1 98.88 154 LYS B C 1
ATOM 2761 O O . LYS B 1 154 ? 1.304 -8.234 -17.844 1 98.88 154 LYS B O 1
ATOM 2766 N N . THR B 1 155 ? 2.646 -9.852 -18.641 1 98.88 155 THR B N 1
ATOM 2767 C CA . THR B 1 155 ? 3.604 -8.922 -19.234 1 98.88 155 THR B CA 1
ATOM 2768 C C . THR B 1 155 ? 3.168 -8.516 -20.641 1 98.88 155 THR B C 1
ATOM 2770 O O . THR B 1 155 ? 3.072 -9.367 -21.531 1 98.88 155 THR B O 1
ATOM 2773 N N . THR B 1 156 ? 2.975 -7.238 -20.844 1 98.88 156 THR B N 1
ATOM 2774 C CA . THR B 1 156 ? 2.371 -6.828 -22.109 1 98.88 156 THR B CA 1
ATOM 2775 C C . THR B 1 156 ? 3.439 -6.359 -23.094 1 98.88 156 THR B C 1
ATOM 2777 O O . THR B 1 156 ? 3.211 -6.336 -24.297 1 98.88 156 THR B O 1
ATOM 2780 N N . LYS B 1 157 ? 4.598 -5.934 -22.578 1 98.69 157 LYS B N 1
ATOM 2781 C CA . LYS B 1 157 ? 5.652 -5.398 -23.438 1 98.69 157 LYS B CA 1
ATOM 2782 C C . LYS B 1 157 ? 6.996 -5.383 -22.703 1 98.69 157 LYS B C 1
ATOM 2784 O O . LYS B 1 157 ? 7.055 -5.109 -21.516 1 98.69 157 LYS B O 1
ATOM 2789 N N . VAL B 1 158 ? 8.023 -5.742 -23.391 1 98.44 158 VAL B N 1
ATOM 2790 C CA . VAL B 1 158 ? 9.398 -5.559 -22.938 1 98.44 158 VAL B CA 1
ATOM 2791 C C . VAL B 1 158 ? 10.211 -4.844 -24.031 1 98.44 158 VAL B C 1
ATOM 2793 O O . VAL B 1 158 ? 10.242 -5.285 -25.172 1 98.44 158 VAL B O 1
ATOM 2796 N N . GLU B 1 159 ? 10.773 -3.762 -23.656 1 98.25 159 GLU B N 1
ATOM 2797 C CA . GLU B 1 159 ? 11.578 -2.959 -24.578 1 98.25 159 GLU B CA 1
ATOM 2798 C C . GLU B 1 159 ? 12.82 -2.406 -23.875 1 98.25 159 GLU B C 1
ATOM 2800 O O . GLU B 1 159 ? 12.719 -1.456 -23.094 1 98.25 159 GLU B O 1
ATOM 2805 N N . GLY B 1 160 ? 13.984 -2.984 -24.281 1 96.69 160 GLY B N 1
ATOM 2806 C CA . GLY B 1 160 ? 15.195 -2.592 -23.562 1 96.69 160 GLY B CA 1
ATOM 2807 C C . GLY B 1 160 ? 15.133 -2.879 -22.078 1 96.69 160 GLY B C 1
ATOM 2808 O O . GLY B 1 160 ? 14.898 -4.02 -21.672 1 96.69 160 GLY B O 1
ATOM 2809 N N . ARG B 1 161 ? 15.297 -1.793 -21.344 1 97.5 161 ARG B N 1
ATOM 2810 C CA . ARG B 1 161 ? 15.32 -1.944 -19.891 1 97.5 161 ARG B CA 1
ATOM 2811 C C . ARG B 1 161 ? 13.906 -1.843 -19.312 1 97.5 161 ARG B C 1
ATOM 2813 O O . ARG B 1 161 ? 13.734 -1.873 -18.094 1 97.5 161 ARG B O 1
ATOM 2820 N N . LYS B 1 162 ? 12.938 -1.689 -20.156 1 98.44 162 LYS B N 1
ATOM 2821 C CA . LYS B 1 162 ? 11.586 -1.432 -19.672 1 98.44 162 LYS B CA 1
ATOM 2822 C C . LYS B 1 162 ? 10.688 -2.648 -19.891 1 98.44 162 LYS B C 1
ATOM 2824 O O . LYS B 1 162 ? 10.781 -3.328 -20.906 1 98.44 162 LYS B O 1
ATOM 2829 N N . ALA B 1 163 ? 9.859 -2.877 -18.906 1 98.81 163 ALA B N 1
ATOM 2830 C CA . ALA B 1 163 ? 8.812 -3.889 -19.016 1 98.81 163 ALA B CA 1
ATOM 2831 C C . ALA B 1 163 ? 7.465 -3.334 -18.562 1 98.81 163 ALA B C 1
ATOM 2833 O O . ALA B 1 163 ? 7.391 -2.625 -17.547 1 98.81 163 ALA B O 1
ATOM 2834 N N . TRP B 1 164 ? 6.418 -3.582 -19.328 1 98.94 164 TRP B N 1
ATOM 2835 C CA . TRP B 1 164 ? 5.047 -3.223 -19 1 98.94 164 TRP B CA 1
ATOM 2836 C C . TRP B 1 164 ? 4.242 -4.457 -18.609 1 98.94 164 TRP B C 1
ATOM 2838 O O . TRP B 1 164 ? 4.383 -5.52 -19.219 1 98.94 164 TRP B O 1
ATOM 2848 N N . ALA B 1 165 ? 3.475 -4.344 -17.562 1 98.94 165 ALA B N 1
ATOM 2849 C CA . ALA B 1 165 ? 2.59 -5.418 -17.125 1 98.94 165 ALA B CA 1
ATOM 2850 C C . ALA B 1 165 ? 1.214 -4.875 -16.75 1 98.94 165 ALA B C 1
ATOM 2852 O O . ALA B 1 165 ? 1.076 -3.699 -16.406 1 98.94 165 ALA B O 1
ATOM 2853 N N . GLU B 1 166 ? 0.221 -5.656 -16.891 1 98.94 166 GLU B N 1
ATOM 2854 C CA . GLU B 1 166 ? -1.135 -5.387 -16.422 1 98.94 166 GLU B CA 1
ATOM 2855 C C . GLU B 1 166 ? -1.694 -6.574 -15.641 1 98.94 166 GLU B C 1
ATOM 2857 O O . GLU B 1 166 ? -1.241 -7.707 -15.82 1 98.94 166 GLU B O 1
ATOM 2862 N N . GLY B 1 167 ? -2.635 -6.281 -14.766 1 98.88 167 GLY B N 1
ATOM 2863 C CA . GLY B 1 167 ? -3.25 -7.336 -13.977 1 98.88 167 GLY B CA 1
ATOM 2864 C C . GLY B 1 167 ? -4.422 -6.852 -13.141 1 98.88 167 GLY B C 1
ATOM 2865 O O . GLY B 1 167 ? -4.824 -5.688 -13.242 1 98.88 167 GLY B O 1
ATOM 2866 N N . TRP B 1 168 ? -4.977 -7.832 -12.438 1 98.88 168 TRP B N 1
ATOM 2867 C CA . TRP B 1 168 ? -6.117 -7.512 -11.586 1 98.88 168 TRP B CA 1
ATOM 2868 C C . TRP B 1 168 ? -6.227 -8.508 -10.43 1 98.88 168 TRP B C 1
ATOM 2870 O O . TRP B 1 168 ? -5.59 -9.562 -10.453 1 98.88 168 TRP B O 1
ATOM 2880 N N . ILE B 1 169 ? -6.953 -8.094 -9.398 1 98.94 169 ILE B N 1
ATOM 2881 C CA . ILE B 1 169 ? -7.34 -8.977 -8.305 1 98.94 169 ILE B CA 1
ATOM 2882 C C . ILE B 1 169 ? -8.828 -9.305 -8.406 1 98.94 169 ILE B C 1
ATOM 2884 O O . ILE B 1 169 ? -9.648 -8.43 -8.695 1 98.94 169 ILE B O 1
ATOM 2888 N N . GLU B 1 170 ? -9.141 -10.562 -8.234 1 98.56 170 GLU B N 1
ATOM 2889 C CA . GLU B 1 170 ? -10.516 -11.047 -8.289 1 98.56 170 GLU B CA 1
ATOM 2890 C C . GLU B 1 170 ? -10.781 -12.062 -7.18 1 98.56 170 GLU B C 1
ATOM 2892 O O . GLU B 1 170 ? -9.844 -12.523 -6.516 1 98.56 170 GLU B O 1
ATOM 2897 N N . SER B 1 171 ? -12.062 -12.32 -6.98 1 95.81 171 SER B N 1
ATOM 2898 C CA . SER B 1 171 ? -12.438 -13.336 -6 1 95.81 171 SER B CA 1
ATOM 2899 C C . SER B 1 171 ? -12.055 -14.734 -6.477 1 95.81 171 SER B C 1
ATOM 2901 O O . SER B 1 171 ? -12.148 -15.031 -7.672 1 95.81 171 SER B O 1
ATOM 2903 N N . LEU B 1 172 ? -11.602 -15.594 -5.621 1 94.75 172 LEU B N 1
ATOM 2904 C CA . LEU B 1 172 ? -11.312 -16.984 -5.965 1 94.75 172 LEU B CA 1
ATOM 2905 C C . LEU B 1 172 ? -12.602 -17.797 -6.102 1 94.75 172 LEU B C 1
ATOM 2907 O O . LEU B 1 172 ? -12.75 -18.578 -7.043 1 94.75 172 LEU B O 1
ATOM 2911 N N . GLU B 1 173 ? -13.469 -17.672 -5.039 1 84.12 173 GLU B N 1
ATOM 2912 C CA . GLU B 1 173 ? -14.672 -18.484 -4.984 1 84.12 173 GLU B CA 1
ATOM 2913 C C . GLU B 1 173 ? -15.898 -17.703 -5.453 1 84.12 173 GLU B C 1
ATOM 2915 O O . GLU B 1 173 ? -16.078 -16.547 -5.062 1 84.12 173 GLU B O 1
ATOM 2920 N N . VAL B 1 174 ? -16.438 -18.281 -6.492 1 81.38 174 VAL B N 1
ATOM 2921 C CA . VAL B 1 174 ? -17.703 -17.703 -6.953 1 81.38 174 VAL B CA 1
ATOM 2922 C C . VAL B 1 174 ? -18.781 -18.781 -7.012 1 81.38 174 VAL B C 1
ATOM 2924 O O . VAL B 1 174 ? -18.469 -19.969 -7.094 1 81.38 174 VAL B O 1
ATOM 2927 N N . ALA B 1 175 ? -20.016 -18.281 -6.785 1 79.94 175 ALA B N 1
ATOM 2928 C CA . ALA B 1 175 ? -21.125 -19.219 -6.902 1 79.94 175 ALA B CA 1
ATOM 2929 C C . ALA B 1 175 ? -21.141 -19.875 -8.273 1 79.94 175 ALA B C 1
ATOM 2931 O O . ALA B 1 175 ? -20.594 -19.344 -9.234 1 79.94 175 ALA B O 1
ATOM 2932 N N . GLU B 1 176 ? -21.688 -21.125 -8.156 1 78.88 176 GLU B N 1
ATOM 2933 C CA . GLU B 1 176 ? -21.797 -21.859 -9.414 1 78.88 176 GLU B CA 1
ATOM 2934 C C . GLU B 1 176 ? -22.484 -21 -10.484 1 78.88 176 GLU B C 1
ATOM 2936 O O . GLU B 1 176 ? -23.516 -20.375 -10.219 1 78.88 176 GLU B O 1
ATOM 2941 N N . GLY B 1 177 ? -21.891 -20.906 -11.617 1 81.81 177 GLY B N 1
ATOM 2942 C CA . GLY B 1 177 ? -22.453 -20.141 -12.727 1 81.81 177 GLY B CA 1
ATOM 2943 C C . GLY B 1 177 ? -22.016 -18.688 -12.727 1 81.81 177 GLY B C 1
ATOM 2944 O O . GLY B 1 177 ? -22.297 -17.953 -13.672 1 81.81 177 GLY B O 1
ATOM 2945 N N . GLU B 1 178 ? -21.328 -18.312 -11.633 1 85 178 GLU B N 1
ATOM 2946 C CA . GLU B 1 178 ? -20.875 -16.938 -11.562 1 85 178 GLU B CA 1
ATOM 2947 C C . GLU B 1 178 ? -19.406 -16.812 -11.93 1 85 178 GLU B C 1
ATOM 2949 O O . GLU B 1 178 ? -18.656 -17.781 -11.828 1 85 178 GLU B O 1
ATOM 2954 N N . GLU B 1 179 ? -19.078 -15.766 -12.539 1 88.88 179 GLU B N 1
ATOM 2955 C CA . GLU B 1 179 ? -17.688 -15.469 -12.852 1 88.88 179 GLU B CA 1
ATOM 2956 C C . GLU B 1 179 ? -17.031 -14.633 -11.75 1 88.88 179 GLU B C 1
ATOM 2958 O O . GLU B 1 179 ? -17.703 -13.852 -11.078 1 88.88 179 GLU B O 1
ATOM 2963 N N . PRO B 1 180 ? -15.711 -14.961 -11.602 1 92.06 180 PRO B N 1
ATOM 2964 C CA . PRO B 1 180 ? -15.023 -14.109 -10.625 1 92.06 180 PRO B CA 1
ATOM 2965 C C . PRO B 1 180 ? -15.203 -12.625 -10.914 1 92.06 180 PRO B C 1
ATOM 2967 O O . PRO B 1 180 ? -15.25 -12.211 -12.07 1 92.06 180 PRO B O 1
ATOM 2970 N N . VAL B 1 181 ? -15.344 -11.93 -9.906 1 92.56 181 VAL B N 1
ATOM 2971 C CA . VAL B 1 181 ? -15.531 -10.484 -10.031 1 92.56 181 VAL B CA 1
ATOM 2972 C C . VAL B 1 181 ? -14.18 -9.781 -9.93 1 92.56 181 VAL B C 1
ATOM 2974 O O . VAL B 1 181 ? -13.438 -9.984 -8.969 1 92.56 181 VAL B O 1
ATOM 2977 N N . LYS B 1 182 ? -13.859 -9.016 -11.008 1 97.19 182 LYS B N 1
ATOM 2978 C CA . LYS B 1 182 ? -12.688 -8.156 -10.906 1 97.19 182 LYS B CA 1
ATOM 2979 C C . LYS B 1 182 ? -12.898 -7.039 -9.891 1 97.19 182 LYS B C 1
ATOM 2981 O O . LYS B 1 182 ? -13.875 -6.293 -9.977 1 97.19 182 LYS B O 1
ATOM 2986 N N . LEU B 1 183 ? -12.062 -6.953 -8.922 1 98.56 183 LEU B N 1
ATOM 2987 C CA . LEU B 1 183 ? -12.234 -6.012 -7.816 1 98.56 183 LEU B CA 1
ATOM 2988 C C . LEU B 1 183 ? -11.359 -4.777 -8.023 1 98.56 183 LEU B C 1
ATOM 2990 O O . LEU B 1 183 ? -11.781 -3.66 -7.707 1 98.56 183 LEU B O 1
ATOM 2994 N N . VAL B 1 184 ? -10.18 -4.93 -8.469 1 98.88 184 VAL B N 1
ATOM 2995 C CA . VAL B 1 184 ? -9.203 -3.879 -8.734 1 98.88 184 VAL B CA 1
ATOM 2996 C C . VAL B 1 184 ? -8.281 -4.301 -9.875 1 98.88 184 VAL B C 1
ATOM 2998 O O . VAL B 1 184 ? -7.961 -5.484 -10.023 1 98.88 184 VAL B O 1
ATOM 3001 N N . GLU B 1 185 ? -7.895 -3.385 -10.734 1 98.94 185 GLU B N 1
ATOM 3002 C CA . GLU B 1 185 ? -6.965 -3.664 -11.828 1 98.94 185 GLU B CA 1
ATOM 3003 C C . GLU B 1 185 ? -5.852 -2.623 -11.883 1 98.94 185 GLU B C 1
ATOM 3005 O O . GLU B 1 185 ? -5.984 -1.532 -11.328 1 98.94 185 GLU B O 1
ATOM 3010 N N . ALA B 1 186 ? -4.758 -2.992 -12.531 1 98.94 186 ALA B N 1
ATOM 3011 C CA . ALA B 1 186 ? -3.609 -2.088 -12.555 1 98.94 186 ALA B CA 1
ATOM 3012 C C . ALA B 1 186 ? -2.738 -2.33 -13.781 1 98.94 186 ALA B C 1
ATOM 3014 O O . ALA B 1 186 ? -2.797 -3.4 -14.391 1 98.94 186 ALA B O 1
ATOM 3015 N N . SER B 1 187 ? -2.014 -1.362 -14.156 1 98.94 187 SER B N 1
ATOM 3016 C CA . SER B 1 187 ? -0.878 -1.438 -15.07 1 98.94 187 SER B CA 1
ATOM 3017 C C . SER B 1 187 ? 0.376 -0.838 -14.445 1 98.94 187 SER B C 1
ATOM 3019 O O . SER B 1 187 ? 0.288 0.061 -13.602 1 98.94 187 SER B O 1
ATOM 3021 N N . ALA B 1 188 ? 1.473 -1.355 -14.859 1 98.94 188 ALA B N 1
ATOM 3022 C CA . ALA B 1 188 ? 2.729 -0.893 -14.273 1 98.94 188 ALA B CA 1
ATOM 3023 C C . ALA B 1 188 ? 3.834 -0.835 -15.32 1 98.94 188 ALA B C 1
ATOM 3025 O O . ALA B 1 188 ? 3.805 -1.578 -16.312 1 98.94 188 ALA B O 1
ATOM 3026 N N . LEU B 1 189 ? 4.715 0.072 -15.125 1 98.94 189 LEU B N 1
ATOM 3027 C CA . LEU B 1 189 ? 5.988 0.147 -15.836 1 98.94 189 LEU B CA 1
ATOM 3028 C C . LEU B 1 189 ? 7.152 -0.124 -14.891 1 98.94 189 LEU B C 1
ATOM 3030 O O . LEU B 1 189 ? 7.262 0.502 -13.836 1 98.94 189 LEU B O 1
ATOM 3034 N N . PHE B 1 190 ? 7.977 -1.038 -15.258 1 98.75 190 PHE B N 1
ATOM 3035 C CA . PHE B 1 190 ? 9.188 -1.357 -14.516 1 98.75 190 PHE B CA 1
ATOM 3036 C C . PHE B 1 190 ? 10.43 -1.032 -15.336 1 98.75 190 PHE B C 1
ATOM 3038 O O . PHE B 1 190 ? 10.414 -1.149 -16.562 1 98.75 190 PHE B O 1
ATOM 3045 N N . VAL B 1 191 ? 11.5 -0.674 -14.617 1 98.38 191 VAL B N 1
ATOM 3046 C CA . VAL B 1 191 ? 12.742 -0.317 -15.297 1 98.38 191 VAL B CA 1
ATOM 3047 C C . VAL B 1 191 ? 13.914 -1.024 -14.633 1 98.38 191 VAL B C 1
ATOM 3049 O O . VAL B 1 191 ? 14.055 -0.994 -13.406 1 98.38 191 VAL B O 1
ATOM 3052 N N . GLU B 1 192 ? 14.719 -1.662 -15.438 1 96.69 192 GLU B N 1
ATOM 3053 C CA . GLU B 1 192 ? 15.977 -2.209 -14.922 1 96.69 192 GLU B CA 1
ATOM 3054 C C . GLU B 1 192 ? 16.969 -1.099 -14.586 1 96.69 192 GLU B C 1
ATOM 3056 O O . GLU B 1 192 ? 17.25 -0.24 -15.422 1 96.69 192 GLU B O 1
ATOM 3061 N N . PRO B 1 193 ? 17.484 -1.134 -13.367 1 91.88 193 PRO B N 1
ATOM 3062 C CA . PRO B 1 193 ? 18.5 -0.136 -13.055 1 91.88 193 PRO B CA 1
ATOM 3063 C C . PRO B 1 193 ? 19.734 -0.239 -13.969 1 91.88 193 PRO B C 1
ATOM 3065 O O . PRO B 1 193 ? 20.062 -1.33 -14.438 1 91.88 193 PRO B O 1
ATOM 3068 N N . LYS B 1 194 ? 20.375 0.848 -14.211 1 86.5 194 LYS B N 1
ATOM 3069 C CA . LYS B 1 194 ? 21.516 0.893 -15.125 1 86.5 194 LYS B CA 1
ATOM 3070 C C . LYS B 1 194 ? 22.625 -0.058 -14.68 1 86.5 194 LYS B C 1
ATOM 3072 O O . LYS B 1 194 ? 23.281 -0.686 -15.508 1 86.5 194 LYS B O 1
ATOM 3077 N N . HIS B 1 195 ? 22.812 -0.239 -13.422 1 77.75 195 HIS B N 1
ATOM 3078 C CA . HIS B 1 195 ? 23.906 -1.089 -12.969 1 77.75 195 HIS B CA 1
ATOM 3079 C C . HIS B 1 195 ? 23.406 -2.486 -12.617 1 77.75 195 HIS B C 1
ATOM 3081 O O . HIS B 1 195 ? 24.062 -3.205 -11.852 1 77.75 195 HIS B O 1
ATOM 3087 N N . ALA B 1 196 ? 22.391 -2.877 -13.156 1 75.12 196 ALA B N 1
ATOM 3088 C CA . ALA B 1 196 ? 21.766 -4.148 -12.812 1 75.12 196 ALA B CA 1
ATOM 3089 C C . ALA B 1 196 ? 22.656 -5.324 -13.211 1 75.12 196 ALA B C 1
ATOM 3091 O O . ALA B 1 196 ? 22.688 -6.352 -12.531 1 75.12 196 ALA B O 1
ATOM 3092 N N . LYS B 1 197 ? 23.297 -5.148 -14.258 1 67.94 197 LYS B N 1
ATOM 3093 C CA . LYS B 1 197 ? 24.203 -6.199 -14.703 1 67.94 197 LYS B CA 1
ATOM 3094 C C . LYS B 1 197 ? 25.281 -6.484 -13.656 1 67.94 197 LYS B C 1
ATOM 3096 O O . LYS B 1 197 ? 25.609 -7.641 -13.398 1 67.94 197 LYS B O 1
ATOM 3101 N N . VAL B 1 198 ? 25.609 -5.359 -13.07 1 59.66 198 VAL B N 1
ATOM 3102 C CA . VAL B 1 198 ? 26.688 -5.477 -12.094 1 59.66 198 VAL B CA 1
ATOM 3103 C C . VAL B 1 198 ? 26.156 -6.125 -10.82 1 59.66 198 VAL B C 1
ATOM 3105 O O . VAL B 1 198 ? 26.844 -6.949 -10.203 1 59.66 198 VAL B O 1
ATOM 3108 N N . LEU B 1 199 ? 24.969 -5.738 -10.531 1 56.09 199 LEU B N 1
ATOM 3109 C CA . LEU B 1 199 ? 24.375 -6.281 -9.312 1 56.09 199 LEU B CA 1
ATOM 3110 C C . LEU B 1 199 ? 24.172 -7.789 -9.43 1 56.09 199 LEU B C 1
ATOM 3112 O O . LEU B 1 199 ? 24.406 -8.531 -8.477 1 56.09 199 LEU B O 1
ATOM 3116 N N . LYS B 1 200 ? 23.719 -8.25 -10.539 1 55.34 200 LYS B N 1
ATOM 3117 C CA . LYS B 1 200 ? 23.516 -9.68 -10.781 1 55.34 200 LYS B CA 1
ATOM 3118 C C . LYS B 1 200 ? 24.844 -10.438 -10.703 1 55.34 200 LYS B C 1
ATOM 3120 O O . LYS B 1 200 ? 24.891 -11.547 -10.164 1 55.34 200 LYS B O 1
ATOM 3125 N N . SER B 1 201 ? 25.812 -9.766 -11.305 1 51.78 201 SER B N 1
ATOM 3126 C CA . SER B 1 201 ? 27.141 -10.383 -11.289 1 51.78 201 SER B CA 1
ATOM 3127 C C . SER B 1 201 ? 27.688 -10.477 -9.875 1 51.78 201 SER B C 1
ATOM 3129 O O . SER B 1 201 ? 28.344 -11.461 -9.523 1 51.78 201 SER B O 1
ATOM 3131 N N . LEU B 1 202 ? 27.266 -9.453 -9.18 1 45.53 202 LEU B N 1
ATOM 3132 C CA . LEU B 1 202 ? 27.734 -9.453 -7.805 1 45.53 202 LEU B CA 1
ATOM 3133 C C . LEU B 1 202 ? 27.031 -10.531 -6.984 1 45.53 202 LEU B C 1
ATOM 3135 O O . LEU B 1 202 ? 27.656 -11.172 -6.133 1 45.53 202 LEU B O 1
ATOM 3139 N N . TYR B 1 203 ? 25.75 -10.57 -7.219 1 43.94 203 TYR B N 1
ATOM 3140 C CA . TYR B 1 203 ? 25.016 -11.578 -6.457 1 43.94 203 TYR B CA 1
ATOM 3141 C C . TYR B 1 203 ? 25.266 -12.977 -7.008 1 43.94 203 TYR B C 1
ATOM 3143 O O . TYR B 1 203 ? 25.188 -13.961 -6.277 1 43.94 203 TYR B O 1
ATOM 3151 N N . ARG B 1 204 ? 25.5 -13.297 -8.312 1 41.84 204 ARG B N 1
ATOM 3152 C CA . ARG B 1 204 ? 25.906 -14.602 -8.82 1 41.84 204 ARG B CA 1
ATOM 3153 C C . ARG B 1 204 ? 27.234 -15.031 -8.227 1 41.84 204 ARG B C 1
ATOM 3155 O O . ARG B 1 204 ? 27.562 -16.219 -8.203 1 41.84 204 ARG B O 1
ATOM 3162 N N . VAL B 1 205 ? 28.094 -14.07 -8.008 1 38.72 205 VAL B N 1
ATOM 3163 C CA . VAL B 1 205 ? 29.375 -14.477 -7.469 1 38.72 205 VAL B CA 1
ATOM 3164 C C . VAL B 1 205 ? 29.203 -15.023 -6.055 1 38.72 205 VAL B C 1
ATOM 3166 O O . VAL B 1 205 ? 30.078 -15.703 -5.527 1 38.72 205 VAL B O 1
ATOM 3169 N N . THR B 1 206 ? 28.141 -14.484 -5.457 1 31.41 206 THR B N 1
ATOM 3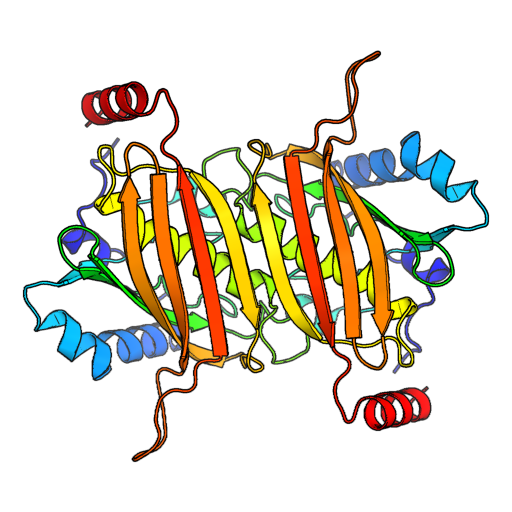170 C CA . THR B 1 206 ? 28.078 -15.016 -4.102 1 31.41 206 THR B CA 1
ATOM 3171 C C . THR B 1 206 ? 27.359 -16.359 -4.09 1 31.41 206 THR B C 1
ATOM 3173 O O . THR B 1 206 ? 27.203 -16.984 -3.033 1 31.41 206 THR B O 1
ATOM 3176 N N . THR B 1 207 ? 26.531 -16.734 -5.168 1 25.98 207 THR B N 1
ATOM 3177 C CA . THR B 1 207 ? 26.109 -18.125 -5.121 1 25.98 207 THR B CA 1
ATOM 3178 C C . THR B 1 207 ? 27.188 -19.031 -5.707 1 25.98 207 THR B C 1
ATOM 3180 O O . THR B 1 207 ? 27.844 -18.688 -6.688 1 25.98 207 THR B O 1
#

Organism: NCBI:txid1442368